Protein AF-A0A9Q9AXC2-F1 (afdb_monomer_lite)

Radius of gyration: 26.27 Å; chains: 1; bounding box: 69×79×82 Å

pLDDT: mean 78.08, std 19.88, range [31.2, 98.06]

Organism: NCBI:txid215465

Secondary structure (DSSP, 8-state):
-----PPP--------------PPPTTTGGG--------HHHHHHHHHHH--TT--EEEEETTTTEEEEEETTEEEEEEEETTTTEEEEEEEE-SSS--EE---S--B--S-HHHHHHHHHHHHHHHHHSHHHHHHHHHHTT--HHHHHHHS-HHHHHHHT-GGGGTEEEEEEEE---HHHHHHHHHHHHHHHHHHHTS-HHHHHTTS-TTS--SSHHHHHHHHT--EEEEE---GGGHHHHHHH----TTPBPTTT-PBPP-----TT-SSEEEES-HHHHHHHSPPPHHHHHH--GGGGSTT--EEEEEEEEE---SEEEE-GGG-GGG-SSPSTT-SEEEETTTTEEEE-GGGEEEEEEEEEEE--SSHHHHHHHHHHHHHTTS--TTTTTTS--------

Sequence (404 aa):
MRQYQEPDRVAFGAAAESRRKQASPPGALSRYNSSGLFTIADADRMLEQHLPKEVSHHSGSLQEGQLDFGICGGTLCIAVDVRMKRITACTFKSDHCCTRESVPKTLETRHSVAELAIHVLQLLEEHIASPWNSLLKRLKTTGCRLTQVLETTARAICDEANPSQYGWRFFKAKRITCSRLQQRFQDRISAMRQELEAVPLQDIELCVPESQEFNSKASMIEHMLTPRHTFHGTNSAILDGIAKWGLLAPGDIHPATGQQLGKRLGSTYGPGVYTTQEPHLAIAYSNWSDNEQRNIDPSERAPGAIRKSILICVATLRRAALLTQADGFRYKTELYSGAQSHVANSGQEYVLPKEQVLPLYIVAFDWVPENEEQRRAYIRYAESMVSPPEDDLEKLGRWSRGGE

Foldseek 3Di:
DDDDDDDDDDDDDDDDDDDDPDDDDPPPPPPPPDDDPQDQVNLQQVLQVLADPQFQFWDDGVVRQWIWTDGQQFIWIW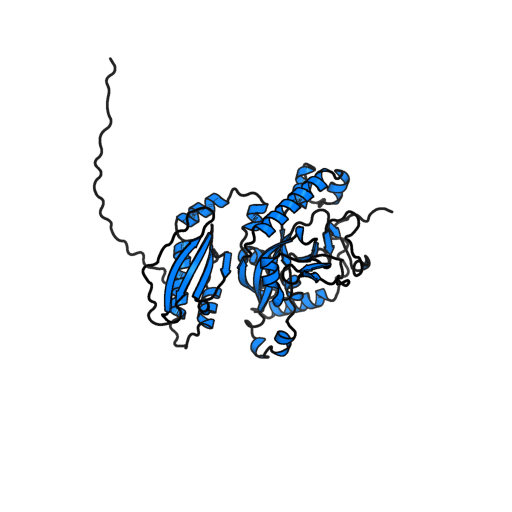GHDQVQLWTQWIWTDGPVDDIDTPRDPTPRPPDHSNSSSVVVRVVNVVVCPDVVSVVSVVVQPPDDLVSVQLPHGPVNLCVVLPCVLLQKDWGGKDWQDDVVLVVLLVVVLVVLLVVQVPDDLVLLVLQDDPPDDDPDSVSSSCVLSRKDKWKAAAEPVCVVVCSHPNDDWQQDQRVVPRDGHHNDQADLQATAGKIFSRNLVNQVHHDDDPVNVVPCDPVLVAFPNPKGKIFTKIFRQRREAEDESVVVRRRPHDHDPPGQWYQYLLRGMIGHHRSRIGTTITIMITRGNPDVSSNVVNVVVVVCVVPRDPDSPPPPDDRDPDDD

Structure (mmCIF, N/CA/C/O backbone):
data_AF-A0A9Q9AXC2-F1
#
_entry.id   AF-A0A9Q9AXC2-F1
#
loop_
_atom_site.group_PDB
_atom_site.id
_atom_site.type_symbol
_atom_site.label_atom_id
_atom_site.label_alt_id
_atom_site.label_comp_id
_atom_site.label_asym_id
_atom_site.label_entity_id
_atom_site.label_seq_id
_atom_site.pdbx_PDB_ins_code
_atom_site.Cartn_x
_atom_site.Cartn_y
_atom_site.Cartn_z
_atom_site.occupancy
_atom_site.B_iso_or_equiv
_atom_site.auth_seq_id
_atom_site.auth_comp_id
_atom_site.auth_asym_id
_atom_site.auth_atom_id
_atom_site.pdbx_PDB_model_num
ATOM 1 N N . MET A 1 1 ? -39.474 53.308 -35.959 1.00 42.88 1 MET A N 1
ATOM 2 C CA . MET A 1 1 ? -38.135 53.823 -36.318 1.00 42.88 1 MET A CA 1
ATOM 3 C C . MET A 1 1 ? -37.135 53.428 -35.246 1.00 42.88 1 MET A C 1
ATOM 5 O O . MET A 1 1 ? -37.128 54.041 -34.190 1.00 42.88 1 MET A O 1
ATOM 9 N N . ARG A 1 2 ? -36.338 52.393 -35.512 1.00 33.53 2 ARG A N 1
ATOM 10 C CA . ARG A 1 2 ? -34.967 52.181 -35.021 1.00 33.53 2 ARG A CA 1
ATOM 11 C C . ARG A 1 2 ? -34.400 51.087 -35.924 1.00 33.53 2 ARG A C 1
ATOM 13 O O . ARG A 1 2 ? -34.963 49.999 -35.993 1.00 33.53 2 ARG A O 1
ATOM 20 N N . GLN A 1 3 ? -33.437 51.481 -36.748 1.00 31.47 3 GLN A N 1
ATOM 21 C CA . GLN A 1 3 ? -32.865 50.681 -37.824 1.00 31.47 3 GLN A CA 1
ATOM 22 C C . GLN A 1 3 ? -31.829 49.694 -37.286 1.00 31.47 3 GLN A C 1
ATOM 24 O O . GLN A 1 3 ? -31.079 49.998 -36.361 1.00 31.47 3 GLN A O 1
ATOM 29 N N . TYR A 1 4 ? -31.839 48.528 -37.922 1.00 33.22 4 TYR A N 1
ATOM 30 C CA . TYR A 1 4 ? -30.843 47.466 -37.892 1.00 33.22 4 TYR A CA 1
ATOM 31 C C . TYR A 1 4 ? -29.443 47.962 -38.291 1.00 33.22 4 TYR A C 1
ATOM 33 O O . TYR A 1 4 ? -29.312 48.702 -39.265 1.00 33.22 4 TYR A O 1
ATOM 41 N N . GLN A 1 5 ? -28.412 47.451 -37.615 1.00 35.00 5 GLN A N 1
ATOM 42 C CA . GLN A 1 5 ? -27.059 47.310 -38.159 1.00 35.00 5 GLN A CA 1
ATOM 43 C C . GLN A 1 5 ? -26.549 45.899 -37.835 1.00 35.00 5 GLN A C 1
ATOM 45 O O . GLN A 1 5 ? -26.464 45.514 -36.669 1.00 35.00 5 GLN A O 1
ATOM 50 N N . GLU A 1 6 ? -26.277 45.120 -38.883 1.00 42.84 6 GLU A N 1
ATOM 51 C CA . GLU A 1 6 ? -25.548 43.848 -38.824 1.00 42.84 6 GLU A CA 1
ATOM 52 C C . GLU A 1 6 ? -24.051 44.110 -38.595 1.00 42.84 6 GLU A C 1
ATOM 54 O O . GLU A 1 6 ? -23.532 45.088 -39.137 1.00 42.84 6 GLU A O 1
ATOM 59 N N . PRO A 1 7 ? -23.329 43.242 -37.865 1.00 43.94 7 PRO A N 1
ATOM 60 C CA . PRO A 1 7 ? -21.878 43.228 -37.899 1.00 43.94 7 PRO A CA 1
ATOM 61 C C . PRO A 1 7 ? -21.324 42.231 -38.927 1.00 43.94 7 PRO A C 1
ATOM 63 O O . PRO A 1 7 ? -21.868 41.152 -39.173 1.00 43.94 7 PRO A O 1
ATOM 66 N N . ASP A 1 8 ? -20.199 42.655 -39.491 1.00 38.03 8 ASP A N 1
ATOM 67 C CA . ASP A 1 8 ? -19.514 42.153 -40.671 1.00 38.03 8 ASP A CA 1
ATOM 68 C C . ASP A 1 8 ? -19.036 40.695 -40.628 1.00 38.03 8 ASP A C 1
ATOM 70 O O . ASP A 1 8 ? -18.505 40.180 -39.640 1.00 38.03 8 ASP A O 1
ATOM 74 N N . ARG A 1 9 ? -19.119 40.067 -41.806 1.00 41.66 9 ARG A N 1
ATOM 75 C CA . ARG A 1 9 ? -18.394 38.848 -42.173 1.00 41.66 9 ARG A CA 1
ATOM 76 C C . ARG A 1 9 ? -16.897 39.148 -42.277 1.00 41.66 9 ARG A C 1
ATOM 78 O O . ARG A 1 9 ? -16.463 39.794 -43.227 1.00 41.66 9 ARG A O 1
ATOM 85 N N . VAL A 1 10 ? -16.097 38.593 -41.368 1.00 39.19 10 VAL A N 1
ATOM 86 C CA . VAL A 1 10 ? -14.634 38.545 -41.511 1.00 39.19 10 VAL A CA 1
ATOM 87 C C . VAL A 1 10 ? -14.224 37.208 -42.127 1.00 39.19 10 VAL A C 1
ATOM 89 O O . VAL A 1 10 ? -14.585 36.134 -41.647 1.00 39.19 10 VAL A O 1
ATOM 92 N N . ALA A 1 11 ? -13.488 37.301 -43.232 1.00 35.78 11 ALA A N 1
ATOM 93 C CA . ALA A 1 11 ? -12.972 36.196 -44.023 1.00 35.78 11 ALA A CA 1
ATOM 94 C C . ALA A 1 11 ? -11.935 35.356 -43.254 1.00 35.78 11 ALA A C 1
ATOM 96 O O . ALA A 1 11 ? -10.985 35.888 -42.680 1.00 35.78 11 ALA A O 1
ATOM 97 N N . PHE A 1 12 ? -12.077 34.029 -43.310 1.00 32.69 12 PHE A N 1
ATOM 98 C CA . PHE A 1 12 ? -11.039 33.087 -42.892 1.00 32.69 12 PHE A CA 1
ATOM 99 C C . PHE A 1 12 ? -9.927 33.047 -43.949 1.00 32.69 12 PHE A C 1
ATOM 101 O O . PHE A 1 12 ? -10.062 32.412 -44.994 1.00 32.69 12 PHE A O 1
ATOM 108 N N . GLY A 1 13 ? -8.825 33.744 -43.671 1.00 33.81 13 GLY A N 1
ATOM 109 C CA . GLY A 1 13 ? -7.562 33.586 -44.385 1.00 33.81 13 GLY A CA 1
ATOM 110 C C . GLY A 1 13 ? -6.841 32.314 -43.937 1.00 33.81 13 GLY A C 1
ATOM 111 O O . GLY A 1 13 ? -6.669 32.071 -42.744 1.00 33.81 13 GLY A O 1
ATOM 112 N N . ALA A 1 14 ? -6.417 31.504 -44.906 1.00 40.28 14 ALA A N 1
ATOM 113 C CA . ALA A 1 14 ? -5.585 30.328 -44.698 1.00 40.28 14 ALA A CA 1
ATOM 114 C C . ALA A 1 14 ? -4.210 30.733 -44.134 1.00 40.28 14 ALA A C 1
ATOM 116 O O . ALA A 1 14 ? -3.417 31.384 -44.815 1.00 40.28 14 ALA A O 1
ATOM 117 N N . ALA A 1 15 ? -3.924 30.340 -42.892 1.00 36.88 15 ALA A N 1
ATOM 118 C CA . ALA A 1 15 ? -2.603 30.475 -42.292 1.00 36.88 15 ALA A CA 1
ATOM 119 C C . ALA A 1 15 ? -1.778 29.213 -42.579 1.00 36.88 15 ALA A C 1
ATOM 121 O O . ALA A 1 15 ? -2.146 28.104 -42.196 1.00 36.88 15 ALA A O 1
ATOM 122 N N . ALA A 1 16 ? -0.660 29.410 -43.272 1.00 37.00 16 ALA A N 1
ATOM 123 C CA . ALA A 1 16 ? 0.331 28.394 -43.575 1.00 37.00 16 ALA A CA 1
ATOM 124 C C . ALA A 1 16 ? 0.948 27.804 -42.292 1.00 37.00 16 ALA A C 1
ATOM 126 O O . ALA A 1 16 ? 1.478 28.526 -41.444 1.00 37.00 16 ALA A O 1
ATOM 127 N N . GLU A 1 17 ? 0.923 26.475 -42.179 1.00 34.91 17 GLU A N 1
ATOM 128 C CA . GLU A 1 17 ? 1.618 25.715 -41.141 1.00 34.91 17 GLU A CA 1
ATOM 129 C C . GLU A 1 17 ? 3.140 25.833 -41.309 1.00 34.91 17 GLU A C 1
ATOM 131 O O . GLU A 1 17 ? 3.783 25.106 -42.070 1.00 34.91 17 GLU A O 1
ATOM 136 N N . SER A 1 18 ? 3.745 26.740 -40.545 1.00 35.62 18 SER A N 1
ATOM 137 C CA . SER A 1 18 ? 5.184 26.734 -40.297 1.00 35.62 18 SER A CA 1
ATOM 138 C C . SER A 1 18 ? 5.526 25.576 -39.355 1.00 35.62 18 SER A C 1
ATOM 140 O O . SER A 1 18 ? 5.329 25.649 -38.140 1.00 35.62 18 SER A O 1
ATOM 142 N N . ARG A 1 19 ? 6.038 24.475 -39.921 1.00 36.97 19 ARG A N 1
ATOM 143 C CA . ARG A 1 19 ? 6.632 23.356 -39.173 1.00 36.97 19 ARG A CA 1
ATOM 144 C C . ARG A 1 19 ? 7.878 23.831 -38.420 1.00 36.97 19 ARG A C 1
ATOM 146 O O . ARG A 1 19 ? 8.997 23.731 -38.921 1.00 36.97 19 ARG A O 1
ATOM 153 N N . ARG A 1 20 ? 7.708 24.283 -37.176 1.00 35.12 20 ARG A N 1
ATOM 154 C CA . ARG A 1 20 ? 8.803 24.317 -36.199 1.00 35.12 20 ARG A CA 1
ATOM 155 C C . ARG A 1 20 ? 9.149 22.880 -35.810 1.00 35.12 20 ARG A C 1
ATOM 157 O O . ARG A 1 20 ? 8.395 22.230 -35.094 1.00 35.12 20 ARG A O 1
ATOM 164 N N . LYS A 1 21 ? 10.305 22.392 -36.270 1.00 36.22 21 LYS A N 1
ATOM 165 C CA . LYS A 1 21 ? 10.985 21.242 -35.660 1.00 36.22 21 LYS A CA 1
ATOM 166 C C . LYS A 1 21 ? 11.316 21.625 -34.214 1.00 36.22 21 LYS A C 1
ATOM 168 O O . LYS A 1 21 ? 12.248 22.391 -33.988 1.00 36.22 21 LYS A O 1
ATOM 173 N N . GLN A 1 22 ? 10.530 21.152 -33.250 1.00 35.31 22 GLN A N 1
ATOM 174 C CA . GLN A 1 22 ? 10.947 21.162 -31.851 1.00 35.31 22 GLN A CA 1
ATOM 175 C C . GLN A 1 22 ? 12.133 20.205 -31.731 1.00 35.31 22 GLN A C 1
ATOM 177 O O . GLN A 1 22 ? 12.009 19.014 -32.005 1.00 35.31 22 GLN A O 1
ATOM 182 N N . ALA A 1 23 ? 13.301 20.755 -31.410 1.00 39.28 23 ALA A N 1
ATOM 183 C CA . ALA A 1 23 ? 14.462 19.962 -31.052 1.00 39.28 23 ALA A CA 1
ATOM 184 C C . ALA A 1 23 ? 14.165 19.246 -29.727 1.00 39.28 23 ALA A C 1
ATOM 186 O O . ALA A 1 23 ? 13.786 19.891 -28.748 1.00 39.28 23 ALA A O 1
ATOM 187 N N . SER A 1 24 ? 14.310 17.922 -29.717 1.00 38.03 24 SER A N 1
ATOM 188 C CA . SER A 1 24 ? 14.215 17.102 -28.509 1.00 38.03 24 SER A CA 1
ATOM 189 C C . SER A 1 24 ? 15.270 17.539 -27.472 1.00 38.03 24 SER A C 1
ATOM 191 O O . SER A 1 24 ? 16.340 18.018 -27.866 1.00 38.03 24 SER A O 1
ATOM 193 N N . PRO A 1 25 ? 15.017 17.386 -26.157 1.00 38.62 25 PRO A N 1
ATOM 194 C CA . PRO A 1 25 ? 15.933 17.852 -25.118 1.00 38.62 25 PRO A CA 1
ATOM 195 C C . PRO A 1 25 ? 17.291 17.120 -25.203 1.00 38.62 25 PRO A C 1
ATOM 197 O O . PRO A 1 25 ? 17.306 15.888 -25.210 1.00 38.62 25 PRO A O 1
ATOM 200 N N . PRO A 1 26 ? 18.447 17.816 -25.207 1.00 42.03 26 PRO A N 1
ATOM 201 C CA . PRO A 1 26 ? 19.767 17.193 -25.409 1.00 42.03 26 PRO A CA 1
ATOM 202 C C . PRO A 1 26 ? 20.303 16.363 -24.226 1.00 42.03 26 PRO A C 1
ATOM 204 O O . PRO A 1 26 ? 21.428 15.870 -24.281 1.00 42.03 26 PRO A O 1
ATOM 207 N N . GLY A 1 27 ? 19.552 16.236 -23.127 1.00 40.41 27 GLY A N 1
ATOM 208 C CA . GLY A 1 27 ? 20.085 15.754 -21.847 1.00 40.41 27 GLY A CA 1
ATOM 209 C C . GLY A 1 27 ? 20.328 14.244 -21.761 1.00 40.41 27 GLY A C 1
ATOM 210 O O . GLY A 1 27 ? 21.272 13.824 -21.094 1.00 40.41 27 GLY A O 1
ATOM 211 N N . ALA A 1 28 ? 19.513 13.429 -22.437 1.00 43.00 28 ALA A N 1
ATOM 212 C CA . ALA A 1 28 ? 19.542 11.972 -22.268 1.00 43.00 28 ALA A CA 1
ATOM 213 C C . ALA A 1 28 ? 20.573 11.265 -23.168 1.00 43.00 28 ALA A C 1
ATOM 215 O O . ALA A 1 28 ? 21.159 10.264 -22.772 1.00 43.00 28 ALA A O 1
ATOM 216 N N . LEU A 1 29 ? 20.841 11.796 -24.365 1.00 42.94 29 LEU A N 1
ATOM 217 C CA . LEU A 1 29 ? 21.615 11.090 -25.398 1.00 42.94 29 LEU A CA 1
ATOM 218 C C . LEU A 1 29 ? 23.138 11.103 -25.173 1.00 42.94 29 LEU A C 1
ATOM 220 O O . LEU A 1 29 ? 23.831 10.209 -25.644 1.00 42.94 29 LEU A O 1
ATOM 224 N N . SER A 1 30 ? 23.679 12.087 -24.447 1.00 43.91 30 SER A N 1
ATOM 225 C CA . SER A 1 30 ? 25.138 12.285 -24.333 1.00 43.91 30 SER A CA 1
ATOM 226 C C . SER A 1 30 ? 25.842 11.295 -23.383 1.00 43.91 30 SER A C 1
ATOM 228 O O . SER A 1 30 ? 27.054 11.117 -23.461 1.00 43.91 30 SER A O 1
ATOM 230 N N . ARG A 1 31 ? 25.110 10.611 -22.489 1.00 49.16 31 ARG A N 1
ATOM 231 C CA . ARG A 1 31 ? 25.723 9.813 -21.404 1.00 49.16 31 ARG A CA 1
ATOM 232 C C . ARG A 1 31 ? 25.954 8.326 -21.705 1.00 49.16 31 ARG A C 1
ATOM 234 O O . ARG A 1 31 ? 26.624 7.682 -20.908 1.00 49.16 31 ARG A O 1
ATOM 241 N N . TYR A 1 32 ? 25.452 7.779 -22.816 1.00 51.59 32 TYR A N 1
ATOM 242 C CA . TYR A 1 32 ? 25.341 6.314 -22.985 1.00 51.59 32 TYR A CA 1
ATOM 243 C C . TYR A 1 32 ? 26.138 5.709 -24.151 1.00 51.59 32 TYR A C 1
ATOM 245 O O . TYR A 1 32 ? 26.034 4.513 -24.407 1.00 51.59 32 TYR A O 1
ATOM 253 N N . ASN A 1 33 ? 26.987 6.487 -24.826 1.00 43.47 33 ASN A N 1
ATOM 254 C CA . ASN A 1 33 ? 27.813 6.000 -25.940 1.00 43.47 33 ASN A CA 1
ATOM 255 C C . ASN A 1 33 ? 29.149 5.377 -25.482 1.00 43.47 33 ASN A C 1
ATOM 257 O O . ASN A 1 33 ? 30.207 5.739 -25.996 1.00 43.47 33 ASN A O 1
ATOM 261 N N . SER A 1 34 ? 29.125 4.441 -24.526 1.00 44.72 34 SER A N 1
ATOM 262 C CA . SER A 1 34 ? 30.296 3.619 -24.182 1.00 44.72 34 SER A CA 1
ATOM 263 C C . SER A 1 34 ? 30.036 2.129 -24.441 1.00 44.72 34 SER A C 1
ATOM 265 O O . SER A 1 34 ? 29.007 1.556 -24.096 1.00 44.72 34 SER A O 1
ATOM 267 N N . SER A 1 35 ? 30.992 1.524 -25.139 1.00 47.03 35 SER A N 1
ATOM 268 C CA . SER A 1 35 ? 30.938 0.303 -25.948 1.00 47.03 35 SER A CA 1
ATOM 269 C C . SER A 1 35 ? 30.899 -1.008 -25.139 1.00 47.03 35 SER A C 1
ATOM 271 O O . SER A 1 35 ? 31.779 -1.856 -25.269 1.00 47.03 35 SER A O 1
ATOM 273 N N . GLY A 1 36 ? 29.887 -1.190 -24.290 1.00 56.88 36 GLY A N 1
ATOM 274 C CA . GLY A 1 36 ? 29.591 -2.469 -23.634 1.00 56.88 36 GLY A CA 1
ATOM 275 C C . GLY A 1 36 ? 28.507 -3.264 -24.370 1.00 56.88 36 GLY A C 1
ATOM 276 O O . GLY A 1 36 ? 27.588 -2.680 -24.945 1.00 56.88 36 GLY A O 1
ATOM 277 N N . LEU A 1 37 ? 28.579 -4.600 -24.336 1.00 64.62 37 LEU A N 1
ATOM 278 C CA . LEU A 1 37 ? 27.445 -5.466 -24.685 1.00 64.62 37 LEU A CA 1
ATOM 279 C C . LEU A 1 37 ? 26.317 -5.213 -23.675 1.00 64.62 37 LEU A C 1
ATOM 281 O O . LEU A 1 37 ? 26.303 -5.801 -22.600 1.00 64.62 37 LEU A O 1
ATOM 285 N N . PHE A 1 38 ? 25.399 -4.309 -24.006 1.00 78.25 38 PHE A N 1
ATOM 286 C CA . PHE A 1 38 ? 24.239 -4.020 -23.168 1.00 78.25 38 PHE A CA 1
ATOM 287 C C . PHE A 1 38 ? 23.277 -5.208 -23.202 1.00 78.25 38 PHE A C 1
ATOM 289 O O . PHE A 1 38 ? 22.739 -5.546 -24.263 1.00 78.25 38 PHE A O 1
ATOM 296 N N . THR A 1 39 ? 23.066 -5.856 -22.058 1.00 88.75 39 THR A N 1
ATOM 297 C CA . THR A 1 39 ? 22.087 -6.942 -21.946 1.00 88.75 39 THR A CA 1
ATOM 298 C C . THR A 1 39 ? 20.665 -6.378 -21.848 1.00 88.75 39 THR A C 1
ATOM 300 O O . THR A 1 39 ? 20.461 -5.191 -21.586 1.00 88.75 39 THR A O 1
ATOM 303 N N . ILE A 1 40 ? 19.647 -7.225 -22.050 1.00 86.94 40 ILE A N 1
ATOM 304 C CA . ILE A 1 40 ? 18.243 -6.830 -21.825 1.00 86.94 40 ILE A CA 1
ATOM 305 C C . ILE A 1 40 ? 18.040 -6.416 -20.361 1.00 86.94 40 ILE A C 1
ATOM 307 O O . ILE A 1 40 ? 17.389 -5.411 -20.102 1.00 86.94 40 ILE A O 1
ATOM 311 N N . ALA A 1 41 ? 18.672 -7.127 -19.422 1.00 82.94 41 ALA A N 1
ATOM 312 C CA . ALA A 1 41 ? 18.610 -6.804 -18.000 1.00 82.94 41 ALA A CA 1
ATOM 313 C C . ALA A 1 41 ? 19.216 -5.425 -17.683 1.00 82.94 41 ALA A C 1
ATOM 315 O O . ALA A 1 41 ? 18.688 -4.707 -16.835 1.00 82.94 41 ALA A O 1
ATOM 316 N N . ASP A 1 42 ? 20.288 -5.026 -18.376 1.00 86.56 42 ASP A N 1
ATOM 317 C CA . ASP A 1 42 ? 20.865 -3.683 -18.230 1.00 86.56 42 ASP A CA 1
ATOM 318 C C . ASP A 1 42 ? 19.932 -2.605 -18.796 1.00 86.56 42 ASP A C 1
ATOM 320 O O . ASP A 1 42 ? 19.798 -1.529 -18.213 1.00 86.56 42 ASP A O 1
ATOM 324 N N . ALA A 1 43 ? 19.249 -2.893 -19.907 1.00 89.00 43 ALA A N 1
ATOM 325 C CA . ALA A 1 43 ? 18.271 -1.986 -20.500 1.00 89.00 43 ALA A CA 1
ATOM 326 C C . ALA A 1 43 ? 17.012 -1.830 -19.625 1.00 89.00 43 ALA A C 1
ATOM 328 O O . ALA A 1 43 ? 16.552 -0.707 -19.426 1.00 89.00 43 ALA A O 1
ATOM 329 N N . ASP A 1 44 ? 16.495 -2.918 -19.046 1.00 86.06 44 ASP A N 1
ATOM 330 C CA . ASP A 1 44 ? 15.399 -2.869 -18.068 1.00 86.06 44 ASP A CA 1
ATOM 331 C C . ASP A 1 44 ? 15.810 -2.076 -16.821 1.00 86.06 44 ASP A C 1
ATOM 333 O O . ASP A 1 44 ? 15.085 -1.185 -16.379 1.00 86.06 44 ASP A O 1
ATOM 337 N N . ARG A 1 45 ? 17.026 -2.304 -16.310 1.00 81.50 45 ARG A N 1
ATOM 338 C CA . ARG A 1 45 ? 17.574 -1.525 -15.192 1.00 81.50 45 ARG A CA 1
ATOM 339 C C . ARG A 1 45 ? 17.668 -0.039 -15.531 1.00 81.50 45 ARG A C 1
ATOM 341 O O . ARG A 1 45 ? 17.384 0.801 -14.680 1.00 81.50 45 ARG A O 1
ATOM 348 N N . MET A 1 46 ? 18.047 0.296 -16.764 1.00 87.69 46 MET A N 1
ATOM 349 C CA . MET A 1 46 ? 18.084 1.678 -17.234 1.00 87.69 46 MET A CA 1
ATOM 350 C C . MET A 1 46 ? 16.679 2.295 -17.275 1.00 87.69 46 MET A C 1
ATOM 352 O O . MET A 1 46 ? 16.510 3.414 -16.796 1.00 87.69 46 MET A O 1
ATOM 356 N N . LEU A 1 47 ? 15.665 1.579 -17.777 1.00 90.06 47 LEU A N 1
ATOM 357 C CA . LEU A 1 47 ? 14.275 2.047 -17.710 1.00 90.06 47 LEU A CA 1
ATOM 358 C C . LEU A 1 47 ? 13.889 2.377 -16.273 1.00 90.06 47 LEU A C 1
ATOM 360 O O . LEU A 1 47 ? 13.453 3.490 -16.000 1.00 90.06 47 LEU A O 1
ATOM 364 N N . GLU A 1 48 ? 14.116 1.439 -15.355 1.00 82.62 48 GLU A N 1
ATOM 365 C CA . GLU A 1 48 ? 13.754 1.555 -13.942 1.00 82.62 48 GLU A CA 1
ATOM 366 C C . GLU A 1 48 ? 14.469 2.728 -13.244 1.00 82.62 48 GLU A C 1
ATOM 368 O O . GLU A 1 48 ? 13.854 3.451 -12.456 1.00 82.62 48 GLU A O 1
ATOM 373 N N . GLN A 1 49 ? 15.748 2.963 -13.558 1.00 82.06 49 GLN A N 1
ATOM 374 C CA . GLN A 1 49 ? 16.546 4.056 -12.988 1.00 82.06 49 GLN A CA 1
ATOM 375 C C . GLN A 1 49 ? 16.164 5.443 -13.515 1.00 82.06 49 GLN A C 1
ATOM 377 O O . GLN A 1 49 ? 16.371 6.432 -12.808 1.00 82.06 49 GLN A O 1
ATOM 382 N N . HIS A 1 50 ? 15.623 5.519 -14.732 1.00 87.12 50 HIS A N 1
ATOM 383 C CA . HIS A 1 50 ? 15.355 6.775 -15.433 1.00 87.12 50 HIS A CA 1
ATOM 384 C C . HIS A 1 50 ? 13.864 7.061 -15.641 1.00 87.12 50 HIS A C 1
ATOM 386 O O . HIS A 1 50 ? 13.524 7.976 -16.389 1.00 87.12 50 HIS A O 1
ATOM 392 N N . LEU A 1 51 ? 12.967 6.333 -14.961 1.00 89.00 51 LEU A N 1
ATOM 393 C CA . LEU A 1 51 ? 11.537 6.642 -14.990 1.00 89.00 51 LEU A CA 1
ATOM 394 C C . LEU A 1 51 ? 11.279 8.086 -14.529 1.00 89.00 51 LEU A C 1
ATOM 396 O O . LEU A 1 51 ? 11.727 8.467 -13.441 1.00 89.00 51 LEU A O 1
ATOM 400 N N . PRO A 1 52 ? 10.498 8.874 -15.292 1.00 89.50 52 PRO A N 1
ATOM 401 C CA . PRO A 1 52 ? 10.029 10.175 -14.840 1.00 89.50 52 PRO A CA 1
ATOM 402 C C . PRO A 1 52 ? 9.304 10.076 -13.493 1.00 89.50 52 PRO A C 1
ATOM 404 O O . PRO A 1 52 ? 8.595 9.105 -13.214 1.00 89.50 52 PRO A O 1
ATOM 407 N N . LYS A 1 53 ? 9.430 11.108 -12.655 1.00 83.81 53 LYS A N 1
ATOM 408 C CA . LYS A 1 53 ? 8.807 11.157 -11.317 1.00 83.81 53 LYS A CA 1
ATOM 409 C C . LYS A 1 53 ? 7.276 11.074 -11.357 1.00 83.81 53 LYS A C 1
ATOM 411 O O . LYS A 1 53 ? 6.649 10.689 -10.376 1.00 83.81 53 LYS A O 1
ATOM 416 N N . GLU A 1 54 ? 6.670 11.439 -12.485 1.00 88.06 54 GLU A N 1
ATOM 417 C CA . GLU A 1 54 ? 5.230 11.364 -12.731 1.00 88.06 54 GLU A CA 1
ATOM 418 C C . GLU A 1 54 ? 4.729 9.925 -12.931 1.00 88.06 54 GLU A C 1
ATOM 420 O O . GLU A 1 54 ? 3.518 9.690 -12.887 1.00 88.06 54 GLU A O 1
ATOM 425 N N . VAL A 1 55 ? 5.633 8.962 -13.141 1.00 87.56 55 VAL A N 1
ATOM 426 C CA . VAL A 1 55 ? 5.304 7.539 -13.242 1.00 87.56 55 VAL A CA 1
ATOM 427 C C . VAL A 1 55 ? 5.024 6.991 -11.848 1.00 87.56 55 VAL A C 1
ATOM 429 O O . VAL A 1 55 ? 5.907 6.858 -11.001 1.00 87.56 55 VAL A O 1
ATOM 432 N N . SER A 1 56 ? 3.761 6.655 -11.621 1.00 81.19 56 SER A N 1
ATOM 433 C CA . SER A 1 56 ? 3.246 6.167 -10.345 1.00 81.19 56 SER A CA 1
ATOM 434 C C . SER A 1 56 ? 3.584 4.708 -10.050 1.00 81.19 56 SER A C 1
ATOM 436 O O . SER A 1 56 ? 3.776 4.343 -8.890 1.00 81.19 56 SER A O 1
ATOM 438 N N . HIS A 1 57 ? 3.612 3.879 -11.092 1.00 84.75 57 HIS A N 1
ATOM 439 C CA . HIS A 1 57 ? 3.924 2.457 -11.044 1.00 84.75 57 HIS A CA 1
ATOM 440 C C . HIS A 1 57 ? 4.387 1.985 -12.426 1.00 84.75 57 HIS A C 1
ATOM 442 O O . HIS A 1 57 ? 4.061 2.610 -13.437 1.00 84.75 57 HIS A O 1
ATOM 448 N N . HIS A 1 58 ? 5.140 0.889 -12.452 1.00 89.75 58 HIS A N 1
ATOM 449 C CA . HIS A 1 58 ? 5.652 0.262 -13.664 1.00 89.75 58 HIS A CA 1
ATOM 450 C C . HIS A 1 58 ? 5.586 -1.259 -13.505 1.00 89.75 58 HIS A C 1
ATOM 452 O O . HIS A 1 58 ? 6.068 -1.801 -12.507 1.00 89.75 58 HIS A O 1
ATOM 458 N N . SER A 1 59 ? 5.009 -1.945 -14.484 1.00 87.62 59 SER A N 1
ATOM 459 C CA . SER A 1 59 ? 5.012 -3.406 -14.555 1.00 87.62 59 SER A CA 1
ATOM 460 C C . SER A 1 59 ? 5.372 -3.895 -15.948 1.00 87.62 59 SER A C 1
ATOM 462 O O . SER A 1 59 ? 5.198 -3.172 -16.924 1.00 87.62 59 SER A O 1
ATOM 464 N N . GLY A 1 60 ? 5.829 -5.142 -16.022 1.00 90.19 60 GLY A N 1
ATOM 465 C CA . GLY A 1 60 ? 6.368 -5.721 -17.242 1.00 90.19 60 GLY A CA 1
ATOM 466 C C . GLY A 1 60 ? 7.881 -5.544 -17.350 1.00 90.19 60 GLY A C 1
ATOM 467 O O . GLY A 1 60 ? 8.541 -5.080 -16.414 1.00 90.19 60 GLY A O 1
ATOM 468 N N . SER A 1 61 ? 8.422 -5.948 -18.491 1.00 91.81 61 SER A N 1
ATOM 469 C CA . SER A 1 61 ? 9.836 -5.819 -18.837 1.00 91.81 61 SER A CA 1
ATOM 470 C C . SER A 1 61 ? 9.997 -5.792 -20.352 1.00 91.81 61 SER A C 1
ATOM 472 O O . SER A 1 61 ? 9.118 -6.237 -21.099 1.00 91.81 61 SER A O 1
ATOM 474 N N . LEU A 1 62 ? 11.143 -5.306 -20.826 1.00 91.88 62 LEU A N 1
ATOM 475 C CA . LEU A 1 62 ? 11.518 -5.455 -22.225 1.00 91.88 62 LEU A CA 1
ATOM 476 C C . LEU A 1 62 ? 11.493 -6.937 -22.595 1.00 91.88 62 LEU A C 1
ATOM 478 O O . LEU A 1 62 ? 10.886 -7.299 -23.597 1.00 91.88 62 LEU A O 1
ATOM 482 N N . GLN A 1 63 ? 12.072 -7.804 -21.759 1.00 90.19 63 GLN A N 1
ATOM 483 C CA . GLN A 1 63 ? 12.099 -9.248 -21.996 1.00 90.19 63 GLN A CA 1
ATOM 484 C C . GLN A 1 63 ? 10.703 -9.864 -22.200 1.00 90.19 63 GLN A C 1
ATOM 486 O O . GLN A 1 63 ? 10.547 -10.7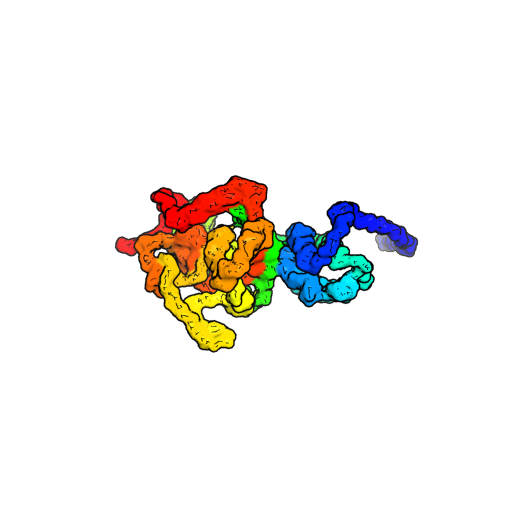34 -23.058 1.00 90.19 63 GLN A O 1
ATOM 491 N N . GLU A 1 64 ? 9.700 -9.412 -21.445 1.00 91.62 64 GLU A N 1
ATOM 492 C CA . GLU A 1 64 ? 8.301 -9.849 -21.575 1.00 91.62 64 GLU A CA 1
ATOM 493 C C . GLU A 1 64 ? 7.606 -9.305 -22.832 1.00 91.62 64 GLU A C 1
ATOM 495 O O . GLU A 1 64 ? 6.562 -9.819 -23.230 1.00 91.62 64 GLU A O 1
ATOM 500 N N . GLY A 1 65 ? 8.170 -8.282 -23.476 1.00 94.44 65 GLY A N 1
ATOM 501 C CA . GLY A 1 65 ? 7.583 -7.654 -24.658 1.00 94.44 65 GLY A CA 1
ATOM 502 C C . GLY A 1 65 ? 6.435 -6.692 -24.345 1.00 94.44 65 GLY A C 1
ATOM 503 O O . GLY A 1 65 ? 5.783 -6.190 -25.261 1.00 94.44 65 GLY A O 1
ATOM 504 N N . GLN A 1 66 ? 6.175 -6.415 -23.068 1.00 95.81 66 GLN A N 1
ATOM 505 C CA . GLN A 1 66 ? 5.104 -5.530 -22.632 1.00 95.81 66 GLN A CA 1
ATOM 506 C C . GLN A 1 66 ? 5.541 -4.744 -21.400 1.00 95.81 66 GLN A C 1
ATOM 508 O O . GLN A 1 66 ? 6.071 -5.306 -20.447 1.00 95.81 66 GLN A O 1
ATOM 513 N N . LEU A 1 67 ? 5.286 -3.440 -21.432 1.00 95.06 67 LEU A N 1
ATOM 514 C CA . LEU A 1 67 ? 5.575 -2.496 -20.364 1.00 95.06 67 LEU A CA 1
ATOM 515 C C . LEU A 1 67 ? 4.323 -1.663 -20.092 1.00 95.06 67 LEU A C 1
ATOM 517 O O . LEU A 1 67 ? 3.750 -1.081 -21.010 1.00 95.06 67 LEU A O 1
ATOM 521 N N . ASP A 1 68 ? 3.919 -1.563 -18.836 1.00 94.38 68 ASP A N 1
ATOM 522 C CA . ASP A 1 68 ? 2.779 -0.765 -18.402 1.00 94.38 68 ASP A CA 1
ATOM 523 C C . ASP A 1 68 ? 3.259 0.312 -17.426 1.00 94.38 68 ASP A C 1
ATOM 525 O O . ASP A 1 68 ? 3.805 0.003 -16.366 1.00 94.38 68 ASP A O 1
ATOM 529 N N . PHE A 1 69 ? 3.029 1.580 -17.765 1.00 93.88 69 PHE A N 1
ATOM 530 C CA . PHE A 1 69 ? 3.410 2.733 -16.950 1.00 93.88 69 PHE A CA 1
ATOM 531 C C . PHE A 1 69 ? 2.167 3.468 -16.464 1.00 93.88 69 PHE A C 1
ATOM 533 O O . PHE A 1 69 ? 1.437 4.081 -17.244 1.00 93.88 69 PHE A O 1
ATOM 540 N N . GLY A 1 70 ? 1.924 3.454 -15.159 1.00 90.31 70 GLY A N 1
ATOM 541 C CA . GLY A 1 70 ? 0.866 4.262 -14.572 1.00 90.31 70 GLY A CA 1
ATOM 542 C C . GLY A 1 70 ? 1.263 5.724 -14.525 1.00 90.31 70 GLY A C 1
ATOM 543 O O . GLY A 1 70 ? 2.133 6.084 -13.737 1.00 90.31 70 GLY A O 1
ATOM 544 N N . ILE A 1 71 ? 0.590 6.577 -15.283 1.00 90.00 71 ILE A N 1
ATOM 545 C CA . ILE A 1 71 ? 0.787 8.031 -15.266 1.00 90.00 71 ILE A CA 1
ATOM 546 C C . ILE A 1 71 ? -0.511 8.723 -14.833 1.00 90.00 71 ILE A C 1
ATOM 548 O O . ILE A 1 71 ? -1.496 8.077 -14.468 1.00 90.00 71 ILE A O 1
ATOM 552 N N . CYS A 1 72 ? -0.530 10.055 -14.798 1.00 82.44 72 CYS A N 1
ATOM 553 C CA . CYS A 1 72 ? -1.720 10.762 -14.339 1.00 82.44 72 CYS A CA 1
ATOM 554 C C . CYS A 1 72 ? -2.938 10.448 -15.225 1.00 82.44 72 CYS A C 1
ATOM 556 O O . CYS A 1 72 ? -2.953 10.755 -16.410 1.00 82.44 72 CYS A O 1
ATOM 558 N N . GLY A 1 73 ? -3.969 9.855 -14.620 1.00 80.00 73 GLY A N 1
ATOM 559 C CA . GLY A 1 73 ? -5.258 9.597 -15.264 1.00 80.00 73 GLY A CA 1
ATOM 560 C C . GLY A 1 73 ? -5.331 8.332 -16.114 1.00 80.00 73 GLY A C 1
ATOM 561 O O . GLY A 1 73 ? -6.355 8.128 -16.759 1.00 80.00 73 GLY A O 1
ATOM 562 N N . GLY A 1 74 ? -4.314 7.468 -16.095 1.00 87.56 74 GLY A N 1
ATOM 563 C CA . GLY A 1 74 ? -4.390 6.177 -16.772 1.00 87.56 74 GLY A CA 1
ATOM 564 C C . GLY A 1 74 ? -3.081 5.394 -16.787 1.00 87.56 74 GLY A C 1
ATOM 565 O O . GLY A 1 74 ? -2.094 5.772 -16.155 1.00 87.56 74 GLY A O 1
ATOM 566 N N . THR A 1 75 ? -3.075 4.310 -17.550 1.00 91.25 75 THR A N 1
ATOM 567 C CA . THR A 1 75 ? -1.913 3.451 -17.777 1.00 91.25 75 THR A CA 1
ATOM 568 C C . THR A 1 75 ? -1.502 3.531 -19.241 1.00 91.25 75 THR A C 1
ATOM 570 O O . THR A 1 75 ? -2.313 3.290 -20.137 1.00 91.25 75 THR A O 1
ATOM 573 N N . LEU A 1 76 ? -0.239 3.872 -19.486 1.00 93.56 76 LEU A N 1
ATOM 574 C CA . LEU A 1 76 ? 0.395 3.803 -20.795 1.00 93.56 76 LEU A CA 1
ATOM 575 C C . LEU A 1 76 ? 0.962 2.394 -20.997 1.00 93.56 76 LEU A C 1
ATOM 577 O O . LEU A 1 76 ? 1.945 2.026 -20.362 1.00 93.56 76 LEU A O 1
ATOM 581 N N . CYS A 1 77 ? 0.331 1.618 -21.869 1.00 94.69 77 CYS A N 1
ATOM 582 C CA . CYS A 1 77 ? 0.762 0.282 -22.262 1.00 94.69 77 CYS A CA 1
ATOM 583 C C . CYS A 1 77 ? 1.644 0.382 -23.511 1.00 94.69 77 CYS A C 1
ATOM 585 O O . CYS A 1 77 ? 1.180 0.843 -24.556 1.00 94.69 77 CYS A O 1
ATOM 587 N N . ILE A 1 78 ? 2.891 -0.067 -23.425 1.00 94.31 78 ILE A N 1
ATOM 588 C CA . ILE A 1 78 ? 3.860 -0.091 -24.519 1.00 94.31 78 ILE A CA 1
ATOM 589 C C . ILE A 1 78 ? 4.215 -1.551 -24.809 1.00 94.31 78 ILE A C 1
ATOM 591 O O . ILE A 1 78 ? 4.795 -2.237 -23.970 1.00 94.31 78 ILE A O 1
ATOM 595 N N . ALA A 1 79 ? 3.873 -2.027 -26.004 1.00 94.12 79 ALA A N 1
ATOM 596 C CA . ALA A 1 79 ? 4.292 -3.338 -26.487 1.00 94.12 79 ALA A CA 1
ATOM 597 C C . ALA A 1 79 ? 5.595 -3.200 -27.280 1.00 94.12 79 ALA A C 1
ATOM 599 O O . ALA A 1 79 ? 5.737 -2.298 -28.113 1.00 94.12 79 ALA A O 1
ATOM 600 N N . VAL A 1 80 ? 6.543 -4.098 -27.028 1.00 93.56 80 VAL A N 1
ATOM 601 C CA . VAL A 1 80 ? 7.865 -4.095 -27.654 1.00 93.56 80 VAL A CA 1
ATOM 602 C C . VAL A 1 80 ? 8.196 -5.462 -28.236 1.00 93.56 80 VAL A C 1
ATOM 604 O O . VAL A 1 80 ? 7.870 -6.506 -27.682 1.00 93.56 80 VAL A O 1
ATOM 607 N N . ASP A 1 81 ? 8.890 -5.454 -29.364 1.00 91.31 81 ASP A N 1
ATOM 608 C CA . ASP A 1 81 ? 9.527 -6.628 -29.941 1.00 91.31 81 ASP A CA 1
ATOM 609 C C . ASP A 1 81 ? 11.030 -6.481 -29.724 1.00 91.31 81 ASP A C 1
ATOM 611 O O . ASP A 1 81 ? 11.704 -5.733 -30.433 1.00 91.31 81 ASP A O 1
ATOM 615 N N . VAL A 1 82 ? 11.558 -7.163 -28.706 1.00 90.06 82 VAL A N 1
ATOM 616 C CA . VAL A 1 82 ? 12.981 -7.070 -28.346 1.00 90.06 82 VAL A CA 1
ATOM 617 C C . VAL A 1 82 ? 13.884 -7.697 -29.398 1.00 90.06 82 VAL A C 1
ATOM 619 O O . VAL A 1 82 ? 14.995 -7.211 -29.606 1.00 90.06 82 VAL A O 1
ATOM 622 N N . ARG A 1 83 ? 13.419 -8.740 -30.099 1.00 87.94 83 ARG A N 1
ATOM 623 C CA . ARG A 1 83 ? 14.206 -9.389 -31.160 1.00 87.94 83 ARG A CA 1
ATOM 624 C C . ARG A 1 83 ? 14.417 -8.429 -32.321 1.00 87.94 83 ARG A C 1
ATOM 626 O O . ARG A 1 83 ? 15.531 -8.307 -32.821 1.00 87.94 83 ARG A O 1
ATOM 633 N N . MET A 1 84 ? 13.356 -7.718 -32.691 1.00 88.56 84 MET A N 1
ATOM 634 C CA . MET A 1 84 ? 13.385 -6.691 -33.730 1.00 88.56 84 MET A CA 1
ATOM 635 C C . MET A 1 84 ? 13.778 -5.306 -33.203 1.00 88.56 84 MET A C 1
ATOM 637 O O . MET A 1 84 ? 13.821 -4.365 -33.990 1.00 88.56 84 MET A O 1
ATOM 641 N N . LYS A 1 85 ? 14.045 -5.178 -31.894 1.00 90.00 85 LYS A N 1
ATOM 642 C CA . LYS A 1 85 ? 14.385 -3.933 -31.189 1.00 90.00 85 LYS A CA 1
ATOM 643 C C . LYS A 1 85 ? 13.452 -2.778 -31.578 1.00 90.00 85 LYS A C 1
ATOM 645 O O . LYS A 1 85 ? 13.879 -1.742 -32.071 1.00 90.00 85 LYS A O 1
ATOM 650 N N . ARG A 1 86 ? 12.140 -2.957 -31.423 1.00 90.12 86 ARG A N 1
ATOM 651 C CA . ARG A 1 86 ? 11.165 -1.924 -31.816 1.00 90.12 86 ARG A CA 1
ATOM 652 C C . ARG A 1 86 ? 9.947 -1.884 -30.915 1.00 90.12 86 ARG A C 1
ATOM 654 O O . ARG A 1 86 ? 9.550 -2.899 -30.350 1.00 90.12 86 ARG A O 1
ATOM 661 N N . ILE A 1 87 ? 9.316 -0.717 -30.850 1.00 91.12 87 ILE A N 1
ATOM 662 C CA . ILE A 1 87 ? 8.002 -0.542 -30.225 1.00 91.12 87 ILE A CA 1
ATOM 663 C C . ILE A 1 87 ? 6.937 -0.942 -31.252 1.00 91.12 87 ILE A C 1
ATOM 665 O O . ILE A 1 87 ? 6.907 -0.398 -32.357 1.00 91.12 87 ILE A O 1
ATOM 669 N N . THR A 1 88 ? 6.084 -1.907 -30.910 1.00 91.06 88 THR A N 1
ATOM 670 C CA . THR A 1 88 ? 5.041 -2.428 -31.809 1.00 91.06 88 THR A CA 1
ATOM 671 C C . THR A 1 88 ? 3.695 -1.751 -31.591 1.00 91.06 88 THR A C 1
ATOM 673 O O . THR A 1 88 ? 2.953 -1.565 -32.552 1.00 91.06 88 THR A O 1
ATOM 676 N N . ALA A 1 89 ? 3.388 -1.342 -30.358 1.00 91.38 89 ALA A N 1
ATOM 677 C CA . ALA A 1 89 ? 2.165 -0.618 -30.036 1.00 91.38 89 ALA A CA 1
ATOM 678 C C . ALA A 1 89 ? 2.357 0.293 -28.820 1.00 91.38 89 ALA A C 1
ATOM 680 O O . ALA A 1 89 ? 3.155 0.006 -27.928 1.00 91.38 89 ALA A O 1
ATOM 681 N N . CYS A 1 90 ? 1.585 1.377 -28.773 1.00 92.31 90 CYS A N 1
ATOM 682 C CA . CYS A 1 90 ? 1.460 2.242 -27.609 1.00 92.31 90 CYS A CA 1
ATOM 683 C C . CYS A 1 90 ? -0.017 2.592 -27.420 1.00 92.31 90 CYS A C 1
ATOM 685 O O . CYS A 1 90 ? -0.692 3.034 -28.348 1.00 92.31 90 CYS A O 1
ATOM 687 N N . THR A 1 91 ? -0.552 2.308 -26.239 1.00 91.50 91 THR A N 1
ATOM 688 C CA . THR A 1 91 ? -1.974 2.472 -25.936 1.00 91.50 91 THR A CA 1
ATOM 689 C C . THR A 1 91 ? -2.133 3.131 -24.583 1.00 91.50 91 THR A C 1
ATOM 691 O O . THR A 1 91 ? -1.622 2.631 -23.585 1.00 91.50 91 THR A O 1
ATOM 694 N N . PHE A 1 92 ? -2.890 4.223 -24.524 1.00 90.12 92 PHE A N 1
ATOM 695 C CA . PHE A 1 92 ? -3.251 4.837 -23.252 1.00 90.12 92 PHE A CA 1
ATOM 696 C C . PHE A 1 92 ? -4.639 4.365 -22.810 1.00 90.12 92 PHE A C 1
ATOM 698 O O . PHE A 1 92 ? -5.640 4.602 -23.495 1.00 90.12 92 PHE A O 1
ATOM 705 N N . LYS A 1 93 ? -4.693 3.690 -21.660 1.00 89.81 93 LYS A N 1
ATOM 706 C CA . LYS A 1 93 ? -5.923 3.211 -21.022 1.00 89.81 93 LYS A CA 1
ATOM 707 C C . LYS A 1 93 ? -6.289 4.141 -19.873 1.00 89.81 93 LYS A C 1
ATOM 709 O O . LYS A 1 93 ? -5.495 4.322 -18.957 1.00 89.81 93 LYS A O 1
ATOM 714 N N . SER A 1 94 ? -7.487 4.709 -19.908 1.00 84.94 94 SER A N 1
ATOM 715 C CA . SER A 1 94 ? -8.010 5.587 -18.861 1.00 84.94 94 SER A CA 1
ATOM 716 C C . SER A 1 94 ? -9.456 5.228 -18.572 1.00 84.94 94 SER A C 1
ATOM 718 O O . SER A 1 94 ? -10.209 4.939 -19.498 1.00 84.94 94 SER A O 1
ATOM 720 N N . ASP A 1 95 ? -9.860 5.325 -17.310 1.00 74.75 95 ASP A N 1
ATOM 721 C CA . ASP A 1 95 ? -11.265 5.172 -16.919 1.00 74.75 95 ASP A CA 1
ATOM 722 C C . ASP A 1 95 ? -12.122 6.372 -17.367 1.00 74.75 95 ASP A C 1
ATOM 724 O O . ASP A 1 95 ? -13.348 6.301 -17.380 1.00 74.75 95 ASP A O 1
ATOM 728 N N . HIS A 1 96 ? -11.488 7.490 -17.743 1.00 72.94 96 HIS A N 1
ATOM 729 C CA . HIS A 1 96 ? -12.163 8.748 -18.075 1.00 72.94 96 HIS A CA 1
ATOM 730 C C . HIS A 1 96 ? -12.218 9.056 -19.573 1.00 72.94 96 HIS A C 1
ATOM 732 O O . HIS A 1 96 ? -12.917 9.983 -19.981 1.00 72.94 96 HIS A O 1
ATOM 738 N N . CYS A 1 97 ? -11.484 8.323 -20.410 1.00 65.62 97 CYS A N 1
ATOM 739 C CA . CYS A 1 97 ? -11.526 8.518 -21.854 1.00 65.62 97 CYS A CA 1
ATOM 740 C C . CYS A 1 97 ? -11.417 7.195 -22.604 1.00 65.62 97 CYS A C 1
ATOM 742 O O . CYS A 1 97 ? -10.742 6.270 -22.159 1.00 65.62 97 CYS A O 1
ATOM 744 N N . CYS A 1 98 ? -12.063 7.133 -23.772 1.00 68.62 98 CYS A N 1
ATOM 745 C CA . CYS A 1 98 ? -11.948 5.998 -24.681 1.00 68.62 98 CYS A CA 1
ATOM 746 C C . CYS A 1 98 ? -10.471 5.669 -24.927 1.00 68.62 98 CYS A C 1
ATOM 748 O O . CYS A 1 98 ? -9.647 6.577 -25.076 1.00 68.62 98 CYS A O 1
ATOM 750 N N . THR A 1 99 ? -10.153 4.373 -24.960 1.00 71.25 99 THR A N 1
ATOM 751 C CA . THR A 1 99 ? -8.805 3.875 -25.230 1.00 71.25 99 THR A CA 1
ATOM 752 C C . THR A 1 99 ? -8.265 4.536 -26.489 1.00 71.25 99 THR A C 1
ATOM 754 O O . THR A 1 99 ? -8.860 4.429 -27.561 1.00 71.25 99 THR A O 1
ATOM 757 N N . ARG A 1 100 ? -7.153 5.258 -26.350 1.00 67.25 100 ARG A N 1
ATOM 758 C CA . ARG A 1 100 ? -6.502 5.904 -27.483 1.00 67.25 100 ARG A CA 1
ATOM 759 C C . ARG A 1 100 ? -5.314 5.054 -27.882 1.00 67.25 100 ARG A C 1
ATOM 761 O O . ARG A 1 100 ? -4.303 5.021 -27.181 1.00 67.25 100 ARG A O 1
ATOM 768 N N . GLU A 1 101 ? -5.451 4.380 -29.012 1.00 68.31 101 GLU A N 1
ATOM 769 C CA . GLU A 1 101 ? -4.309 3.814 -29.713 1.00 68.31 101 GLU A CA 1
ATOM 770 C C . GLU A 1 101 ? -3.596 4.958 -30.429 1.00 68.31 101 GLU A C 1
ATOM 772 O O . GLU A 1 101 ? -4.048 5.482 -31.448 1.00 68.31 101 GLU A O 1
ATOM 777 N N . SER A 1 102 ? -2.485 5.404 -29.859 1.00 65.38 102 SER A N 1
ATOM 778 C CA . SER A 1 102 ? -1.489 6.157 -30.602 1.00 65.38 102 SER A CA 1
ATOM 779 C C . SER A 1 102 ? -0.488 5.131 -31.098 1.00 65.38 102 SER A C 1
ATOM 781 O O . SER A 1 102 ? 0.518 4.894 -30.446 1.00 65.38 102 SER A O 1
ATOM 783 N N . VAL A 1 103 ? -0.753 4.495 -32.244 1.00 54.94 103 VAL A N 1
ATOM 784 C CA . VAL A 1 103 ? 0.291 3.708 -32.913 1.00 54.94 103 VAL A CA 1
ATOM 785 C C . VAL A 1 103 ? 1.418 4.695 -33.218 1.00 54.94 103 VAL A C 1
ATOM 787 O O . VAL A 1 103 ? 1.225 5.579 -34.064 1.00 54.94 103 VAL A O 1
ATOM 790 N N . PRO A 1 104 ? 2.566 4.642 -32.513 1.00 59.09 104 PRO A N 1
ATOM 791 C CA . PRO A 1 104 ? 3.677 5.502 -32.868 1.00 59.09 104 PRO A CA 1
ATOM 792 C C . PRO A 1 104 ? 4.038 5.141 -34.308 1.00 59.09 104 PRO A C 1
ATOM 794 O O . PRO A 1 104 ? 3.952 3.967 -34.681 1.00 59.09 104 PRO A O 1
ATOM 797 N N . LYS A 1 105 ? 4.445 6.112 -35.138 1.00 59.78 105 LYS A N 1
ATOM 798 C CA . LYS A 1 105 ? 5.136 5.758 -36.390 1.00 59.78 105 LYS A CA 1
ATOM 799 C C . LYS A 1 105 ? 6.201 4.744 -36.005 1.00 59.78 105 LYS A C 1
ATOM 801 O O . LYS A 1 105 ? 6.978 5.064 -35.111 1.00 59.78 105 LYS A O 1
ATOM 806 N N . THR A 1 106 ? 6.164 3.547 -36.592 1.00 58.16 106 THR A N 1
ATOM 807 C CA . THR A 1 106 ? 6.997 2.414 -36.182 1.00 58.16 106 THR A CA 1
ATOM 808 C C . THR A 1 106 ? 8.422 2.901 -35.939 1.00 58.16 106 THR A C 1
ATOM 810 O O . THR A 1 106 ? 9.124 3.281 -36.876 1.00 58.16 106 THR A O 1
ATOM 813 N N . LEU A 1 107 ? 8.804 2.991 -34.665 1.00 65.69 107 LEU A N 1
ATOM 814 C CA . LEU A 1 107 ? 10.121 3.451 -34.250 1.00 65.69 107 LEU A CA 1
ATOM 815 C C . LEU A 1 107 ? 11.014 2.218 -34.282 1.00 65.69 107 LEU A C 1
ATOM 817 O O . LEU A 1 107 ? 11.117 1.475 -33.307 1.00 65.69 107 LEU A O 1
ATOM 821 N N . GLU A 1 108 ? 11.573 1.948 -35.459 1.00 60.31 108 GLU A N 1
ATOM 822 C CA . GLU A 1 108 ? 12.646 0.970 -35.601 1.00 60.31 108 GLU A CA 1
ATOM 823 C C . GLU A 1 108 ? 13.895 1.528 -34.922 1.00 60.31 108 GLU A C 1
ATOM 825 O O . GLU A 1 108 ? 14.444 2.543 -35.362 1.00 60.31 108 GLU A O 1
ATOM 830 N N . THR A 1 109 ? 14.347 0.876 -33.851 1.00 64.12 109 THR A N 1
ATOM 831 C CA . THR A 1 109 ? 15.587 1.249 -33.170 1.00 64.12 109 THR A CA 1
ATOM 832 C C . THR A 1 109 ? 16.686 0.385 -33.778 1.00 64.12 109 THR A C 1
ATOM 834 O O . THR A 1 109 ? 16.653 -0.846 -33.751 1.00 64.12 109 THR A O 1
ATOM 837 N N . ARG A 1 110 ? 17.600 1.018 -34.516 1.00 61.78 110 ARG A N 1
ATOM 838 C CA . ARG A 1 110 ? 18.446 0.279 -35.459 1.00 61.78 110 ARG A CA 1
ATOM 839 C C . ARG A 1 110 ? 19.638 -0.423 -34.806 1.00 61.78 110 ARG A C 1
ATOM 841 O O . ARG A 1 110 ? 20.236 -1.259 -35.484 1.00 61.78 110 ARG A O 1
ATOM 848 N N . HIS A 1 111 ? 19.998 -0.161 -33.541 1.00 69.94 111 HIS A N 1
ATOM 849 C CA . HIS A 1 111 ? 21.323 -0.576 -33.065 1.00 69.94 111 HIS A CA 1
ATOM 850 C C . HIS A 1 111 ? 21.370 -1.306 -31.706 1.00 69.94 111 HIS A C 1
ATOM 852 O O . HIS A 1 111 ? 22.138 -2.269 -31.600 1.00 69.94 111 HIS A O 1
ATOM 858 N N . SER A 1 112 ? 20.530 -1.037 -30.695 1.00 87.75 112 SER A N 1
ATOM 859 C CA . SER A 1 112 ? 20.636 -1.774 -29.407 1.00 87.75 112 SER A CA 1
ATOM 860 C C . SER A 1 112 ? 19.362 -1.865 -28.549 1.00 87.75 112 SER A C 1
ATOM 862 O O . SER A 1 112 ? 18.390 -1.144 -28.754 1.00 87.75 112 SER A O 1
ATOM 864 N N . VAL A 1 113 ? 19.374 -2.762 -27.550 1.00 89.25 113 VAL A N 1
ATOM 865 C CA . VAL A 1 113 ? 18.325 -2.830 -26.509 1.00 89.25 113 VAL A CA 1
ATOM 866 C C . VAL A 1 113 ? 18.338 -1.601 -25.590 1.00 89.25 113 VAL A C 1
ATOM 868 O O . VAL A 1 113 ? 17.288 -1.209 -25.091 1.00 89.25 113 VAL A O 1
ATOM 871 N N . ALA A 1 114 ? 19.489 -0.939 -25.433 1.00 89.69 114 ALA A N 1
ATOM 872 C CA . ALA A 1 114 ? 19.586 0.333 -24.721 1.00 89.69 114 ALA A CA 1
ATOM 873 C C . ALA A 1 114 ? 18.851 1.452 -25.477 1.00 89.69 114 ALA A C 1
ATOM 875 O O . ALA A 1 114 ? 18.072 2.192 -24.888 1.00 89.69 114 ALA A O 1
ATOM 876 N N . GLU A 1 115 ? 19.014 1.540 -26.800 1.00 89.75 115 GLU A N 1
ATOM 877 C CA . GLU A 1 115 ? 18.248 2.495 -27.612 1.00 89.75 115 GLU A CA 1
ATOM 878 C C . GLU A 1 115 ? 16.741 2.246 -27.510 1.00 89.75 115 GLU A C 1
ATOM 880 O O . GLU A 1 115 ? 15.974 3.197 -27.383 1.00 89.75 115 GLU A O 1
ATOM 885 N N . LEU A 1 116 ? 16.309 0.977 -27.513 1.00 91.25 116 LEU A N 1
ATOM 886 C CA . LEU A 1 116 ? 14.902 0.632 -27.297 1.00 91.25 116 LEU A CA 1
ATOM 887 C C . LEU A 1 116 ? 14.383 1.181 -25.961 1.00 91.25 116 LEU A C 1
ATOM 889 O O . LEU A 1 116 ? 13.330 1.815 -25.933 1.00 91.25 116 LEU A O 1
ATOM 893 N N . ALA A 1 117 ? 15.140 1.006 -24.879 1.00 91.81 117 ALA A N 1
ATOM 894 C CA . ALA A 1 117 ? 14.803 1.576 -23.580 1.00 91.81 117 ALA A CA 1
ATOM 895 C C . ALA A 1 117 ? 14.757 3.120 -23.596 1.00 91.81 117 ALA A C 1
ATOM 897 O O . ALA A 1 117 ? 13.820 3.712 -23.063 1.00 91.81 117 ALA A O 1
ATOM 898 N N . ILE A 1 118 ? 15.704 3.792 -24.262 1.00 90.75 118 ILE A N 1
ATOM 899 C CA . ILE A 1 118 ? 15.678 5.259 -24.420 1.00 90.75 118 ILE A CA 1
ATOM 900 C C . ILE A 1 118 ? 14.402 5.707 -25.143 1.00 90.75 118 ILE A C 1
ATOM 902 O O . ILE A 1 118 ? 13.760 6.665 -24.717 1.00 90.75 118 ILE A O 1
ATOM 906 N N . HIS A 1 119 ? 13.998 5.011 -26.206 1.00 90.75 119 HIS A N 1
ATOM 907 C CA . HIS A 1 119 ? 12.777 5.342 -26.939 1.00 90.75 119 HIS A CA 1
ATOM 908 C C . HIS A 1 119 ? 11.505 5.136 -26.112 1.00 90.75 119 HIS A C 1
ATOM 910 O O . HIS A 1 119 ? 10.580 5.940 -26.211 1.00 90.75 119 HIS A O 1
ATOM 916 N N . VAL A 1 120 ? 11.464 4.105 -25.264 1.00 93.25 120 VAL A N 1
ATOM 917 C CA . VAL A 1 120 ? 10.378 3.919 -24.289 1.00 93.25 120 VAL A CA 1
ATOM 918 C C . VAL A 1 120 ? 10.304 5.115 -23.330 1.00 93.25 120 VAL A C 1
ATOM 920 O O . VAL A 1 120 ? 9.218 5.659 -23.130 1.00 93.25 120 VAL A O 1
ATOM 923 N N . LEU A 1 121 ? 11.440 5.569 -22.785 1.00 92.44 121 LEU A N 1
ATOM 924 C CA . LEU A 1 121 ? 11.490 6.733 -21.887 1.00 92.44 121 LEU A CA 1
ATOM 925 C C . LEU A 1 121 ? 11.044 8.023 -22.585 1.00 92.44 121 LEU A C 1
ATOM 927 O O . LEU A 1 121 ? 10.245 8.772 -22.031 1.00 92.44 121 LEU A O 1
ATOM 931 N N . GLN A 1 122 ? 11.493 8.257 -23.819 1.00 91.12 122 GLN A N 1
ATOM 932 C CA . GLN A 1 122 ? 11.071 9.414 -24.617 1.00 91.12 122 GLN A CA 1
ATOM 933 C C . GLN A 1 122 ? 9.559 9.412 -24.862 1.00 91.12 122 GLN A C 1
ATOM 935 O O . GLN A 1 122 ? 8.896 10.425 -24.652 1.00 91.12 122 GLN A O 1
ATOM 940 N N . LEU A 1 123 ? 8.991 8.266 -25.250 1.00 91.19 123 LEU A N 1
ATOM 941 C CA . LEU A 1 123 ? 7.553 8.140 -25.495 1.00 91.19 123 LEU A CA 1
ATOM 942 C C . LEU A 1 123 ? 6.731 8.397 -24.224 1.00 91.19 123 LEU A C 1
ATOM 944 O O . LEU A 1 123 ? 5.635 8.965 -24.282 1.00 91.19 123 LEU A O 1
ATOM 948 N N . LEU A 1 124 ? 7.266 7.988 -23.075 1.00 91.94 124 LEU A N 1
ATOM 949 C CA . LEU A 1 124 ? 6.683 8.230 -21.764 1.00 91.94 124 LEU A CA 1
ATOM 950 C C . LEU A 1 124 ? 6.716 9.722 -21.398 1.00 91.94 124 LEU A C 1
ATOM 952 O O . LEU A 1 124 ? 5.688 10.266 -20.994 1.00 91.94 124 LEU A O 1
ATOM 956 N N . GLU A 1 125 ? 7.849 10.399 -21.598 1.00 90.44 125 GLU A N 1
ATOM 957 C CA . GLU A 1 125 ? 7.986 11.850 -21.403 1.00 90.44 125 GLU A CA 1
ATOM 958 C C . GLU A 1 125 ? 7.038 12.649 -22.307 1.00 90.44 125 GLU A C 1
ATOM 960 O O . GLU A 1 125 ? 6.368 13.569 -21.835 1.00 90.44 125 GLU A O 1
ATOM 965 N N . GLU A 1 126 ? 6.911 12.269 -23.582 1.00 89.88 126 GLU A N 1
ATOM 966 C CA . GLU A 1 126 ? 5.977 12.891 -24.529 1.00 89.88 126 GLU A CA 1
ATOM 967 C C . GLU A 1 126 ? 4.523 12.778 -24.055 1.00 89.88 126 GLU A C 1
ATOM 969 O O . GLU A 1 126 ? 3.774 13.761 -24.079 1.00 89.88 126 GLU A O 1
ATOM 974 N N . HIS A 1 127 ? 4.116 11.598 -23.573 1.00 88.81 127 HIS A N 1
ATOM 975 C CA . HIS A 1 127 ? 2.781 11.419 -23.009 1.00 88.81 127 HIS A CA 1
ATOM 976 C C . HIS A 1 127 ? 2.603 12.258 -21.746 1.00 88.81 127 HIS A C 1
ATOM 978 O O . HIS A 1 127 ? 1.588 12.939 -21.616 1.00 88.81 127 HIS A O 1
ATOM 984 N N . ILE A 1 128 ? 3.576 12.270 -20.832 1.00 87.06 128 ILE A N 1
ATOM 985 C CA . ILE A 1 128 ? 3.525 13.066 -19.596 1.00 87.06 128 ILE A CA 1
ATOM 986 C C . ILE A 1 128 ? 3.386 14.565 -19.896 1.00 87.06 128 ILE A C 1
ATOM 988 O O . ILE A 1 128 ? 2.569 15.232 -19.257 1.00 87.06 128 ILE A O 1
ATOM 992 N N . ALA A 1 129 ? 4.121 15.078 -20.885 1.00 86.62 129 ALA A N 1
ATOM 993 C CA . ALA A 1 129 ? 4.099 16.481 -21.297 1.00 86.62 129 ALA A CA 1
ATOM 994 C C . ALA A 1 129 ? 2.843 16.881 -22.097 1.00 86.62 129 ALA A C 1
ATOM 996 O O . ALA A 1 129 ? 2.607 18.071 -22.322 1.00 86.62 129 ALA A O 1
ATOM 997 N N . SER A 1 130 ? 2.022 15.915 -22.522 1.00 84.44 130 SER A N 1
ATOM 998 C CA . SER A 1 130 ? 0.795 16.167 -23.279 1.00 84.44 130 SER A CA 1
ATOM 999 C C . SER A 1 130 ? -0.158 17.121 -22.538 1.00 84.44 130 SER A C 1
ATOM 1001 O O . SER A 1 130 ? -0.445 16.909 -21.353 1.00 84.44 130 SER A O 1
ATOM 1003 N N . PRO A 1 131 ? -0.762 18.114 -23.226 1.00 81.44 131 PRO A N 1
ATOM 1004 C CA . PRO A 1 131 ? -1.786 18.994 -22.651 1.00 81.44 131 PRO A CA 1
ATOM 1005 C C . PRO A 1 131 ? -2.952 18.240 -21.998 1.00 81.44 131 PRO A C 1
ATOM 1007 O O . PRO A 1 131 ? -3.571 18.734 -21.054 1.00 81.44 131 PRO A O 1
ATOM 1010 N N . TRP A 1 132 ? -3.233 17.024 -22.474 1.00 75.12 132 TRP A N 1
ATOM 1011 C CA . TRP A 1 132 ? -4.268 16.157 -21.922 1.00 75.12 132 TRP A CA 1
ATOM 1012 C C . TRP A 1 132 ? -3.982 15.742 -20.474 1.00 75.12 132 TRP A C 1
ATOM 1014 O O . TRP A 1 132 ? -4.877 15.775 -19.633 1.00 75.12 132 TRP A O 1
ATOM 1024 N N . ASN A 1 133 ? -2.726 15.432 -20.146 1.00 72.00 133 ASN A N 1
ATOM 1025 C CA . ASN A 1 133 ? -2.348 15.064 -18.783 1.00 72.00 133 ASN A CA 1
ATOM 1026 C C . ASN A 1 133 ? -2.479 16.241 -17.816 1.00 72.00 133 ASN A C 1
ATOM 1028 O O . ASN A 1 133 ? -2.882 16.056 -16.667 1.00 72.00 133 ASN A O 1
ATOM 1032 N N . SER A 1 134 ? -2.220 17.461 -18.282 1.00 75.25 134 SER A N 1
ATOM 1033 C CA . SER A 1 134 ? -2.480 18.676 -17.503 1.00 75.25 134 SER A CA 1
ATOM 1034 C C . SER A 1 134 ? -3.973 18.869 -17.220 1.00 75.25 134 SER A C 1
ATOM 1036 O O . SER A 1 134 ? -4.339 19.274 -16.117 1.00 75.25 134 SER A O 1
ATOM 1038 N N . LEU A 1 135 ? -4.848 18.541 -18.176 1.00 74.69 135 LEU A N 1
ATOM 1039 C CA . LEU A 1 135 ? -6.298 18.579 -17.973 1.00 74.69 135 LEU A CA 1
ATOM 1040 C C . LEU A 1 135 ? -6.759 17.506 -16.973 1.00 74.69 135 LEU A C 1
ATOM 1042 O O . LEU A 1 135 ? -7.481 17.826 -16.033 1.00 74.69 135 LEU A O 1
ATOM 1046 N N . LEU A 1 136 ? -6.295 16.262 -17.120 1.00 71.69 136 LEU A N 1
ATOM 1047 C CA . LEU A 1 136 ? -6.621 15.165 -16.199 1.00 71.69 136 LEU A CA 1
ATOM 1048 C C . LEU A 1 136 ? -6.152 15.449 -14.764 1.00 71.69 136 LEU A C 1
ATOM 1050 O O . LEU A 1 136 ? -6.898 15.196 -13.819 1.00 71.69 136 LEU A O 1
ATOM 1054 N N . LYS A 1 137 ? -4.965 16.049 -14.589 1.00 71.50 137 LYS A N 1
ATOM 1055 C CA . LYS A 1 137 ? -4.482 16.517 -13.275 1.00 71.50 137 LYS A CA 1
ATOM 1056 C C . LYS A 1 137 ? -5.464 17.490 -12.620 1.00 71.50 137 LYS A C 1
ATOM 1058 O O . LYS A 1 137 ? -5.742 17.362 -11.433 1.00 71.50 137 LYS A O 1
ATOM 1063 N N . ARG A 1 138 ? -6.017 18.431 -13.393 1.00 70.94 138 ARG A N 1
ATOM 1064 C CA . ARG A 1 138 ? -6.991 19.424 -12.902 1.00 70.94 138 ARG A CA 1
ATOM 1065 C C . ARG A 1 138 ? -8.356 18.821 -12.580 1.00 70.94 138 ARG A C 1
ATOM 1067 O O . ARG A 1 138 ? -9.050 19.340 -11.716 1.00 70.94 138 ARG A O 1
ATOM 1074 N N . LEU A 1 139 ? -8.752 17.747 -13.259 1.00 66.12 139 LEU A N 1
ATOM 1075 C CA . LEU A 1 139 ? -10.013 17.055 -12.972 1.00 66.12 139 LEU A CA 1
ATOM 1076 C C . LEU A 1 139 ? -9.935 16.198 -11.697 1.00 66.12 139 LEU A C 1
ATOM 1078 O O . LEU A 1 139 ? -10.946 15.992 -11.036 1.00 66.12 139 LEU A O 1
ATOM 1082 N N . LYS A 1 140 ? -8.738 15.738 -11.313 1.00 64.81 140 LYS A N 1
ATOM 1083 C CA . LYS A 1 140 ? -8.522 14.902 -10.118 1.00 64.81 140 LYS A CA 1
ATOM 1084 C C . LYS A 1 140 ? -8.535 15.663 -8.790 1.00 64.81 140 LYS A C 1
ATOM 1086 O O . LYS A 1 140 ? -8.749 15.055 -7.744 1.00 64.81 140 LYS A O 1
ATOM 1091 N N . THR A 1 141 ? -8.342 16.982 -8.794 1.00 57.06 141 THR A N 1
ATOM 1092 C CA . THR A 1 141 ? -8.204 17.779 -7.558 1.00 57.06 141 THR A CA 1
ATOM 1093 C C . THR A 1 141 ? -9.483 17.915 -6.720 1.00 57.06 141 THR A C 1
ATOM 1095 O O . THR A 1 141 ? -9.433 18.487 -5.638 1.00 57.06 141 THR A O 1
ATOM 1098 N N . THR A 1 142 ? -10.619 17.373 -7.166 1.00 54.88 142 THR A N 1
ATOM 1099 C CA . THR A 1 142 ? -11.918 17.447 -6.465 1.00 54.88 142 THR A CA 1
ATOM 1100 C C . THR A 1 142 ? -12.364 16.135 -5.801 1.00 54.88 142 THR A C 1
ATOM 1102 O O . THR A 1 142 ? -13.515 16.022 -5.389 1.00 54.88 142 THR A O 1
ATOM 1105 N N . GLY A 1 143 ? -11.491 15.126 -5.696 1.00 59.53 143 GLY A N 1
ATOM 1106 C CA . GLY A 1 143 ? -11.829 13.827 -5.094 1.00 59.53 143 GLY A CA 1
ATOM 1107 C C . GLY A 1 143 ? -11.990 13.852 -3.566 1.00 59.53 143 GLY A C 1
ATOM 1108 O O . GLY A 1 143 ? -11.346 14.640 -2.875 1.00 59.53 143 GLY A O 1
ATOM 1109 N N . CYS A 1 144 ? -12.818 12.947 -3.025 1.00 72.31 144 CYS A N 1
ATOM 1110 C CA . CYS A 1 144 ? -12.928 12.722 -1.580 1.00 72.31 144 CYS A CA 1
ATOM 1111 C C . CYS A 1 144 ? -11.624 12.132 -1.000 1.00 72.31 144 CYS A C 1
ATOM 1113 O O . CYS A 1 144 ? -10.804 11.570 -1.728 1.00 72.31 144 CYS A O 1
ATOM 1115 N N . ARG A 1 145 ? -11.437 12.220 0.325 1.00 80.81 145 ARG A N 1
ATOM 1116 C CA . ARG A 1 145 ? -10.202 11.796 1.018 1.00 80.81 145 ARG A CA 1
ATOM 1117 C C . ARG A 1 145 ? -9.803 10.343 0.727 1.00 80.81 145 ARG A C 1
ATOM 1119 O O . ARG A 1 145 ? -8.623 10.062 0.552 1.00 80.81 145 ARG A O 1
ATOM 1126 N N . LEU A 1 146 ? -10.772 9.427 0.620 1.00 85.81 146 LEU A N 1
ATOM 1127 C CA . LEU A 1 146 ? -10.498 8.035 0.247 1.00 85.81 146 LEU A CA 1
ATOM 1128 C C . LEU A 1 146 ? -9.953 7.937 -1.184 1.00 85.81 146 LEU A C 1
ATOM 1130 O O . LEU A 1 146 ? -8.949 7.268 -1.399 1.00 85.81 146 LEU A O 1
ATOM 1134 N N . THR A 1 147 ? -10.566 8.626 -2.150 1.00 84.44 147 THR A N 1
ATOM 1135 C CA . THR A 1 147 ? -10.067 8.664 -3.533 1.00 84.44 147 THR A CA 1
ATOM 1136 C C . THR A 1 147 ? -8.647 9.211 -3.588 1.00 84.44 147 THR A C 1
ATOM 1138 O O . THR A 1 147 ? -7.803 8.612 -4.241 1.00 84.44 147 THR A O 1
ATOM 1141 N N . GLN A 1 148 ? -8.353 10.283 -2.847 1.00 86.19 148 GLN A N 1
ATOM 1142 C CA . GLN A 1 148 ? -6.999 10.837 -2.772 1.00 86.19 148 GLN A CA 1
ATOM 1143 C C . GLN A 1 148 ? -5.990 9.785 -2.291 1.00 86.19 148 GLN A C 1
ATOM 1145 O O . GLN A 1 148 ? -4.993 9.554 -2.966 1.00 86.19 148 GLN A O 1
ATOM 1150 N N . VAL A 1 149 ? -6.289 9.081 -1.192 1.00 89.62 149 VAL A N 1
ATOM 1151 C CA . VAL A 1 149 ? -5.426 8.019 -0.646 1.00 89.62 149 VAL A CA 1
ATOM 1152 C C . VAL A 1 149 ? -5.245 6.858 -1.638 1.00 89.62 149 VAL A C 1
ATOM 1154 O O . VAL A 1 149 ? -4.136 6.354 -1.806 1.00 89.62 149 VAL A O 1
ATOM 1157 N N . LEU A 1 150 ? -6.302 6.432 -2.335 1.00 89.44 150 LEU A N 1
ATOM 1158 C CA . LEU A 1 150 ? -6.232 5.350 -3.332 1.00 89.44 150 LEU A CA 1
ATOM 1159 C C . LEU A 1 150 ? -5.494 5.751 -4.621 1.00 89.44 150 LEU A C 1
ATOM 1161 O O . LEU A 1 150 ? -5.032 4.891 -5.380 1.00 89.44 150 LEU A O 1
ATOM 1165 N N . GLU A 1 151 ? -5.408 7.049 -4.901 1.00 86.44 151 GLU A N 1
ATOM 1166 C CA . GLU A 1 151 ? -4.735 7.592 -6.078 1.00 86.44 151 GLU A CA 1
ATOM 1167 C C . GLU A 1 151 ? -3.275 7.977 -5.830 1.00 86.44 151 GLU A C 1
ATOM 1169 O O . GLU A 1 151 ? -2.533 8.129 -6.806 1.00 86.44 151 GLU A O 1
ATOM 1174 N N . THR A 1 152 ? -2.838 8.080 -4.569 1.00 89.25 152 THR A N 1
ATOM 1175 C CA . THR A 1 152 ? -1.434 8.339 -4.241 1.00 89.25 152 THR A CA 1
ATOM 1176 C C . THR A 1 152 ? -0.535 7.278 -4.873 1.00 89.25 152 THR A C 1
ATOM 1178 O O . THR A 1 152 ? -0.814 6.072 -4.866 1.00 89.25 152 THR A O 1
ATOM 1181 N N . THR A 1 153 ? 0.553 7.745 -5.477 1.00 88.50 153 THR A N 1
ATOM 1182 C CA . THR A 1 153 ? 1.496 6.889 -6.189 1.00 88.50 153 THR A CA 1
ATOM 1183 C C . THR A 1 153 ? 2.367 6.112 -5.210 1.00 88.50 153 THR A C 1
ATOM 1185 O O . THR A 1 153 ? 2.701 6.620 -4.142 1.00 88.50 153 THR A O 1
ATOM 1188 N N . ALA A 1 154 ? 2.792 4.902 -5.585 1.00 92.00 154 ALA A N 1
ATOM 1189 C CA . ALA A 1 154 ? 3.697 4.112 -4.750 1.00 92.00 154 ALA A CA 1
ATOM 1190 C C . ALA A 1 154 ? 4.984 4.883 -4.420 1.00 92.00 154 ALA A C 1
ATOM 1192 O O . ALA A 1 154 ? 5.442 4.855 -3.285 1.00 92.00 154 ALA A O 1
ATOM 1193 N N . ARG A 1 155 ? 5.526 5.621 -5.399 1.00 89.31 155 ARG A N 1
ATOM 1194 C CA . ARG A 1 155 ? 6.712 6.461 -5.211 1.00 89.31 155 ARG A CA 1
ATOM 1195 C C . ARG A 1 155 ? 6.481 7.558 -4.171 1.00 89.31 155 ARG A C 1
ATOM 1197 O O . ARG A 1 155 ? 7.273 7.647 -3.251 1.00 89.31 155 ARG A O 1
ATOM 1204 N N . ALA A 1 156 ? 5.387 8.319 -4.260 1.00 89.50 156 ALA A N 1
ATOM 1205 C CA . ALA A 1 156 ? 5.098 9.380 -3.292 1.00 89.50 156 ALA A CA 1
ATOM 1206 C C . ALA A 1 156 ? 4.925 8.831 -1.866 1.00 89.50 156 ALA A C 1
ATOM 1208 O O . ALA A 1 156 ? 5.446 9.416 -0.924 1.00 89.50 156 ALA A O 1
ATOM 1209 N N . ILE A 1 157 ? 4.256 7.680 -1.724 1.00 94.69 157 ILE A N 1
ATOM 1210 C CA . ILE A 1 157 ? 4.090 6.996 -0.430 1.00 94.69 157 ILE A CA 1
ATOM 1211 C C . ILE A 1 157 ? 5.453 6.570 0.132 1.00 94.69 157 ILE A C 1
ATOM 1213 O O . ILE A 1 157 ? 5.734 6.761 1.311 1.00 94.69 157 ILE A O 1
ATOM 1217 N N . CYS A 1 158 ? 6.313 5.990 -0.709 1.00 93.00 158 CYS A N 1
ATOM 1218 C CA . CYS A 1 158 ? 7.661 5.601 -0.307 1.00 93.00 158 CYS A CA 1
ATOM 1219 C C . CYS A 1 158 ? 8.534 6.812 0.037 1.00 93.00 158 CYS A C 1
ATOM 1221 O O . CYS A 1 158 ? 9.261 6.750 1.019 1.00 93.00 158 CYS A O 1
ATOM 1223 N N . ASP A 1 159 ? 8.468 7.896 -0.736 1.00 90.38 159 ASP A N 1
ATOM 1224 C CA . ASP A 1 159 ? 9.247 9.113 -0.493 1.00 90.38 159 ASP A CA 1
ATOM 1225 C C . ASP A 1 159 ? 8.852 9.751 0.852 1.00 90.38 159 ASP A C 1
ATOM 1227 O O . ASP A 1 159 ? 9.727 10.120 1.634 1.00 90.38 159 ASP A O 1
ATOM 1231 N N . GLU A 1 160 ? 7.551 9.803 1.167 1.00 93.56 160 GLU A N 1
ATOM 1232 C CA . GLU A 1 160 ? 7.031 10.268 2.463 1.00 93.56 160 GLU A CA 1
ATOM 1233 C C . GLU A 1 160 ? 7.532 9.403 3.629 1.00 93.56 160 GLU A C 1
ATOM 1235 O O . GLU A 1 160 ? 7.931 9.925 4.668 1.00 93.56 160 GLU A O 1
ATOM 1240 N N . ALA A 1 161 ? 7.582 8.082 3.442 1.00 91.69 161 ALA A N 1
ATOM 1241 C CA . ALA A 1 161 ? 8.071 7.149 4.455 1.00 91.69 161 ALA A CA 1
ATOM 1242 C C . ALA A 1 161 ? 9.606 7.163 4.638 1.00 91.69 161 ALA A C 1
ATOM 1244 O O . ALA A 1 161 ? 10.123 6.509 5.547 1.00 91.69 161 ALA A O 1
ATOM 1245 N N . ASN A 1 162 ? 10.338 7.869 3.767 1.00 90.44 162 ASN A N 1
ATOM 1246 C CA . ASN A 1 162 ? 11.791 8.063 3.801 1.00 90.44 162 ASN A CA 1
ATOM 1247 C C . ASN A 1 162 ? 12.619 6.791 4.128 1.00 90.44 162 ASN A C 1
ATOM 1249 O O . ASN A 1 162 ? 13.432 6.791 5.057 1.00 90.44 162 ASN A O 1
ATOM 1253 N N . PRO A 1 163 ? 12.468 5.679 3.383 1.00 86.31 163 PRO A N 1
ATOM 1254 C CA . PRO A 1 163 ? 13.256 4.461 3.588 1.00 86.31 163 PRO A CA 1
ATOM 1255 C C . PRO A 1 163 ? 14.753 4.670 3.299 1.00 86.31 163 PRO A C 1
ATOM 1257 O O . PRO A 1 163 ? 15.596 3.948 3.839 1.00 86.31 163 PRO A O 1
ATOM 1260 N N . SER A 1 164 ? 15.099 5.688 2.503 1.00 86.19 164 SER A N 1
ATOM 1261 C CA . SER A 1 164 ? 16.475 6.056 2.151 1.00 86.19 164 SER A CA 1
ATOM 1262 C C . SER A 1 164 ? 17.342 6.400 3.357 1.00 86.19 164 SER A C 1
ATOM 1264 O O . SER A 1 164 ? 18.548 6.169 3.312 1.00 86.19 164 SER A O 1
ATOM 1266 N N . GLN A 1 165 ? 16.754 6.870 4.463 1.00 85.50 165 GLN A N 1
ATOM 1267 C CA . GLN A 1 165 ? 17.506 7.117 5.700 1.00 85.50 165 GLN A CA 1
ATOM 1268 C C . GLN A 1 165 ? 18.192 5.848 6.251 1.00 85.50 165 GLN A C 1
ATOM 1270 O O . GLN A 1 165 ? 19.190 5.939 6.959 1.00 85.50 165 GLN A O 1
ATOM 1275 N N . TYR A 1 166 ? 17.698 4.663 5.871 1.00 79.12 166 TYR A N 1
ATOM 1276 C CA . TYR A 1 166 ? 18.243 3.353 6.239 1.00 79.12 166 TYR A CA 1
ATOM 1277 C C . TYR A 1 166 ? 18.960 2.648 5.070 1.00 79.12 166 TYR A C 1
ATOM 1279 O O . TYR A 1 166 ? 19.253 1.452 5.143 1.00 79.12 166 TYR A O 1
ATOM 1287 N N . GLY A 1 167 ? 19.212 3.358 3.965 1.00 79.94 167 GLY A N 1
ATOM 1288 C CA . GLY A 1 167 ? 19.809 2.798 2.750 1.00 79.94 167 GLY A CA 1
ATOM 1289 C C . GLY A 1 167 ? 18.854 1.938 1.915 1.00 79.94 167 GLY A C 1
ATOM 1290 O O . GLY A 1 167 ? 19.294 1.265 0.987 1.00 79.94 167 GLY A O 1
ATOM 1291 N N . TRP A 1 168 ? 17.552 1.923 2.224 1.00 83.69 168 TRP A N 1
ATOM 1292 C CA . TRP A 1 168 ? 16.552 1.235 1.406 1.00 83.69 168 TRP A CA 1
ATOM 1293 C C . TRP A 1 168 ? 16.053 2.157 0.300 1.00 83.69 168 TRP A C 1
ATOM 1295 O O . TRP A 1 168 ? 15.499 3.226 0.556 1.00 83.69 168 TRP A O 1
ATOM 1305 N N . ARG A 1 169 ? 16.204 1.722 -0.947 1.00 85.06 169 ARG A N 1
ATOM 1306 C CA . ARG A 1 169 ? 15.779 2.467 -2.127 1.00 85.06 169 ARG A CA 1
ATOM 1307 C C . ARG A 1 169 ? 14.544 1.826 -2.739 1.00 85.06 169 ARG A C 1
ATOM 1309 O O . ARG A 1 169 ? 14.542 0.639 -3.059 1.00 85.06 169 ARG A O 1
ATOM 1316 N N . PHE A 1 170 ? 13.500 2.629 -2.939 1.00 86.94 170 PHE A N 1
ATOM 1317 C CA . PHE A 1 170 ? 12.350 2.220 -3.739 1.00 86.94 170 PHE A CA 1
ATOM 1318 C C . PHE A 1 170 ? 12.796 1.934 -5.175 1.00 86.94 170 PHE A C 1
ATOM 1320 O O . PHE A 1 170 ? 13.421 2.779 -5.822 1.00 86.94 170 PHE A O 1
ATOM 1327 N N . PHE A 1 171 ? 12.461 0.743 -5.662 1.00 82.44 171 PHE A N 1
ATOM 1328 C CA . PHE A 1 171 ? 12.904 0.263 -6.961 1.00 82.44 171 PHE A CA 1
ATOM 1329 C C . PHE A 1 171 ? 11.768 0.266 -7.984 1.00 82.44 171 PHE A C 1
ATOM 1331 O O . PHE A 1 171 ? 11.786 1.042 -8.938 1.00 82.44 171 PHE A O 1
ATOM 1338 N N . LYS A 1 172 ? 10.741 -0.562 -7.764 1.00 84.25 172 LYS A N 1
ATOM 1339 C CA . LYS A 1 172 ? 9.572 -0.653 -8.649 1.00 84.25 172 LYS A CA 1
ATOM 1340 C C . LYS A 1 172 ? 8.298 -0.948 -7.879 1.00 84.25 172 LYS A C 1
ATOM 1342 O O . LYS A 1 172 ? 8.345 -1.432 -6.751 1.00 84.25 172 LYS A O 1
ATOM 1347 N N . ALA A 1 173 ? 7.161 -0.698 -8.519 1.00 89.50 173 ALA A N 1
ATOM 1348 C CA . ALA A 1 173 ? 5.845 -0.995 -7.976 1.00 89.50 173 ALA A CA 1
ATOM 1349 C C . ALA A 1 173 ? 4.935 -1.596 -9.045 1.00 89.50 173 ALA A C 1
ATOM 1351 O O . ALA A 1 173 ? 4.769 -0.998 -10.105 1.00 89.50 173 ALA A O 1
ATOM 1352 N N . LYS A 1 174 ? 4.277 -2.710 -8.726 1.00 90.06 174 LYS A N 1
ATOM 1353 C CA . LYS A 1 174 ? 3.152 -3.275 -9.480 1.00 90.06 174 LYS A CA 1
ATOM 1354 C C . LYS A 1 174 ? 1.858 -2.883 -8.775 1.00 90.06 174 LYS A C 1
ATOM 1356 O O . LYS A 1 174 ? 1.677 -3.211 -7.603 1.00 90.06 174 LYS A O 1
ATOM 1361 N N . ARG A 1 175 ? 0.956 -2.188 -9.470 1.00 91.81 175 ARG A N 1
ATOM 1362 C CA . ARG A 1 175 ? -0.362 -1.832 -8.925 1.00 91.81 175 ARG A CA 1
ATOM 1363 C C . ARG A 1 175 ? -1.263 -3.064 -8.867 1.00 91.81 175 ARG A C 1
ATOM 1365 O O . ARG A 1 175 ? -1.293 -3.866 -9.795 1.00 91.81 175 ARG A O 1
ATOM 1372 N N . ILE A 1 176 ? -2.011 -3.190 -7.780 1.00 93.00 176 ILE A N 1
ATOM 1373 C CA . ILE A 1 176 ? -3.050 -4.198 -7.596 1.00 93.00 176 ILE A CA 1
ATOM 1374 C C . ILE A 1 176 ? -4.378 -3.564 -8.010 1.00 93.00 176 ILE A C 1
ATOM 1376 O O . ILE A 1 176 ? -4.882 -2.652 -7.358 1.00 93.00 176 ILE A O 1
ATOM 1380 N N . THR A 1 177 ? -4.945 -4.037 -9.117 1.00 87.50 177 THR A N 1
ATOM 1381 C CA . THR A 1 177 ? -6.227 -3.568 -9.654 1.00 87.50 177 THR A CA 1
ATOM 1382 C C . THR A 1 177 ? -7.289 -4.648 -9.457 1.00 87.50 177 THR A C 1
ATOM 1384 O O . THR A 1 177 ? -7.509 -5.506 -10.306 1.00 87.50 177 THR A O 1
ATOM 1387 N N . CYS A 1 178 ? -7.954 -4.636 -8.300 1.00 90.94 178 CYS A N 1
ATOM 1388 C CA . CYS A 1 178 ? -9.038 -5.574 -8.006 1.00 90.94 178 CYS A CA 1
ATOM 1389 C C . CYS A 1 178 ? -10.252 -4.834 -7.435 1.00 90.94 178 CYS A C 1
ATOM 1391 O O . CYS A 1 178 ? -10.322 -4.556 -6.236 1.00 90.94 178 CYS A O 1
ATOM 1393 N N . SER A 1 179 ? -11.229 -4.543 -8.300 1.00 90.94 179 SER A N 1
ATOM 1394 C CA . SER A 1 179 ? -12.449 -3.801 -7.947 1.00 90.94 179 SER A CA 1
ATOM 1395 C C . SER A 1 179 ? -13.220 -4.450 -6.798 1.00 90.94 179 SER A C 1
ATOM 1397 O O . SER A 1 179 ? -13.709 -3.756 -5.914 1.00 90.94 179 SER A O 1
ATOM 1399 N N . ARG A 1 180 ? -13.251 -5.788 -6.739 1.00 94.12 180 ARG A N 1
ATOM 1400 C CA . ARG A 1 180 ? -13.874 -6.530 -5.634 1.00 94.12 180 ARG A CA 1
ATOM 1401 C C . ARG A 1 180 ? -13.210 -6.248 -4.283 1.00 94.12 180 ARG A C 1
ATOM 1403 O O . ARG A 1 180 ? -13.913 -6.134 -3.284 1.00 94.12 180 ARG A O 1
ATOM 1410 N N . LEU A 1 181 ? -11.877 -6.161 -4.228 1.00 94.81 181 LEU A N 1
ATOM 1411 C CA . LEU A 1 181 ? -11.171 -5.855 -2.975 1.00 94.81 181 LEU A CA 1
ATOM 1412 C C . LEU A 1 181 ? -11.441 -4.419 -2.534 1.00 94.81 181 LEU A C 1
ATOM 1414 O O . LEU A 1 181 ? -11.693 -4.184 -1.354 1.00 94.81 181 LEU A O 1
ATOM 1418 N N . GLN A 1 182 ? -11.440 -3.487 -3.486 1.00 94.31 182 GLN A N 1
ATOM 1419 C CA . GLN A 1 182 ? -11.760 -2.089 -3.226 1.00 94.31 182 GLN A CA 1
ATOM 1420 C C . GLN A 1 182 ? -13.199 -1.923 -2.722 1.00 94.31 182 GLN A C 1
ATOM 1422 O O . GLN A 1 182 ? -13.402 -1.247 -1.716 1.00 94.31 182 GLN A O 1
ATOM 1427 N N . GLN A 1 183 ? -14.171 -2.583 -3.358 1.00 93.88 183 GLN A N 1
ATOM 1428 C CA . GLN A 1 183 ? -15.566 -2.566 -2.918 1.00 93.88 183 GLN A CA 1
ATOM 1429 C C . GLN A 1 183 ? -15.699 -3.130 -1.500 1.00 93.88 183 GLN A C 1
ATOM 1431 O O . GLN A 1 183 ? -16.263 -2.472 -0.637 1.00 93.88 183 GLN A O 1
ATOM 1436 N N . ARG A 1 184 ? -15.088 -4.289 -1.214 1.00 95.25 184 ARG A N 1
ATOM 1437 C CA . ARG A 1 184 ? -15.106 -4.890 0.131 1.00 95.25 184 ARG A CA 1
ATOM 1438 C C . ARG A 1 184 ? -14.542 -3.946 1.198 1.00 95.25 184 ARG A C 1
ATOM 1440 O O . ARG A 1 184 ? -15.074 -3.883 2.302 1.00 95.25 184 ARG A O 1
ATOM 1447 N N . PHE A 1 185 ? -13.467 -3.228 0.879 1.00 96.25 185 PHE A N 1
ATOM 1448 C CA . PHE A 1 185 ? -12.871 -2.243 1.781 1.00 96.25 185 PHE A CA 1
ATOM 1449 C C . PHE A 1 185 ? -13.799 -1.038 2.008 1.00 96.25 185 PHE A C 1
ATOM 1451 O O . PHE A 1 185 ? -13.991 -0.612 3.146 1.00 96.25 185 PHE A O 1
ATOM 1458 N N . GLN A 1 186 ? -14.429 -0.524 0.948 1.00 95.19 186 GLN A N 1
ATOM 1459 C CA . GLN A 1 186 ? -15.414 0.561 1.030 1.00 95.19 186 GLN A CA 1
ATOM 1460 C C . GLN A 1 186 ? -16.645 0.159 1.848 1.00 95.19 186 GLN A C 1
ATOM 1462 O O . GLN A 1 186 ? -17.033 0.888 2.760 1.00 95.19 186 GLN A O 1
ATOM 1467 N N . ASP A 1 187 ? -17.203 -1.023 1.584 1.00 96.06 187 ASP A N 1
ATOM 1468 C CA . ASP A 1 187 ? -18.322 -1.586 2.341 1.00 96.06 187 ASP A CA 1
ATOM 1469 C C . ASP A 1 187 ? -17.955 -1.717 3.820 1.00 96.06 187 ASP A C 1
ATOM 1471 O O . ASP A 1 187 ? -18.748 -1.363 4.697 1.00 96.06 187 ASP A O 1
ATOM 1475 N N . ARG A 1 188 ? -16.721 -2.155 4.118 1.00 96.19 188 ARG A N 1
ATOM 1476 C CA . ARG A 1 188 ? -16.248 -2.248 5.499 1.00 96.19 188 ARG A CA 1
ATOM 1477 C C . ARG A 1 188 ? -16.140 -0.877 6.161 1.00 96.19 188 ARG A C 1
ATOM 1479 O O . ARG A 1 188 ? -16.571 -0.757 7.303 1.00 96.19 188 ARG A O 1
ATOM 1486 N N . ILE A 1 189 ? -15.614 0.147 5.487 1.00 95.19 189 ILE A N 1
ATOM 1487 C CA . ILE A 1 189 ? -15.582 1.521 6.023 1.00 95.19 189 ILE A CA 1
ATOM 1488 C C . ILE A 1 189 ? -16.999 2.027 6.312 1.00 95.19 189 ILE A C 1
ATOM 1490 O O . ILE A 1 189 ? -17.238 2.572 7.390 1.00 95.19 189 ILE A O 1
ATOM 1494 N N . SER A 1 190 ? -17.944 1.817 5.394 1.00 95.31 190 SER A N 1
ATOM 1495 C CA . SER A 1 190 ? -19.340 2.223 5.592 1.00 95.31 190 SER A CA 1
ATOM 1496 C C . SER A 1 190 ? -19.998 1.493 6.765 1.00 95.31 190 SER A C 1
ATOM 1498 O O . SER A 1 190 ? -20.665 2.133 7.576 1.00 95.31 190 SER A O 1
ATOM 1500 N N . ALA A 1 191 ? -19.765 0.187 6.922 1.00 96.56 191 ALA A N 1
ATOM 1501 C CA . ALA A 1 191 ? -20.239 -0.559 8.088 1.00 96.56 191 ALA A CA 1
ATOM 1502 C C . ALA A 1 191 ? -19.613 -0.026 9.388 1.00 96.56 191 ALA A C 1
ATOM 1504 O O . ALA A 1 191 ? -20.320 0.259 10.351 1.00 96.56 191 ALA A O 1
ATOM 1505 N N . MET A 1 192 ? -18.294 0.200 9.405 1.00 95.19 192 MET A N 1
ATOM 1506 C CA . MET A 1 192 ? -17.596 0.744 10.575 1.00 95.19 192 MET A CA 1
ATOM 1507 C C . MET A 1 192 ? -18.123 2.120 10.987 1.00 95.19 192 MET A C 1
ATOM 1509 O O . MET A 1 192 ? -18.189 2.404 12.180 1.00 95.19 192 MET A O 1
ATOM 1513 N N . ARG A 1 193 ? -18.523 2.957 10.025 1.00 96.50 193 ARG A N 1
ATOM 1514 C CA . ARG A 1 193 ? -19.179 4.241 10.291 1.00 96.50 193 ARG A CA 1
ATOM 1515 C C . ARG A 1 193 ? -20.487 4.074 11.044 1.00 96.50 193 ARG A C 1
ATOM 1517 O O . ARG A 1 193 ? -20.624 4.663 12.109 1.00 96.50 193 ARG A O 1
ATOM 1524 N N . GLN A 1 194 ? -21.393 3.245 10.533 1.00 96.88 194 GLN A N 1
ATOM 1525 C CA . GLN A 1 194 ? -22.679 2.977 11.186 1.00 96.88 194 GLN A CA 1
ATOM 1526 C C . GLN A 1 194 ? -22.472 2.431 12.603 1.00 96.88 194 GLN A C 1
ATOM 1528 O O . GLN A 1 194 ? -23.119 2.862 13.555 1.00 96.88 194 GLN A O 1
ATOM 1533 N N . GLU A 1 195 ? -21.511 1.519 12.762 1.00 95.44 195 GLU A N 1
ATOM 1534 C CA . GLU A 1 195 ? -21.180 0.971 14.070 1.00 95.44 195 GLU A CA 1
ATOM 1535 C C . GLU A 1 195 ? -20.615 2.044 15.028 1.00 95.44 195 GLU A C 1
ATOM 1537 O O . GLU A 1 195 ? -20.918 2.003 16.214 1.00 95.44 195 GLU A O 1
ATOM 1542 N N . LEU A 1 196 ? -19.806 3.007 14.561 1.00 95.19 196 LEU A N 1
ATOM 1543 C CA . LEU A 1 196 ? -19.300 4.118 15.387 1.00 95.19 196 LEU A CA 1
ATOM 1544 C C . LEU A 1 196 ? -20.369 5.174 15.700 1.00 95.19 196 LEU A C 1
ATOM 1546 O O . LEU A 1 196 ? -20.355 5.769 16.776 1.00 95.19 196 LEU A O 1
ATOM 1550 N N . GLU A 1 197 ? -21.309 5.408 14.787 1.00 96.94 197 GLU A N 1
ATOM 1551 C CA . GLU A 1 197 ? -22.442 6.308 15.014 1.00 96.94 197 GLU A CA 1
ATOM 1552 C C . GLU A 1 197 ? -23.317 5.827 16.179 1.00 96.94 197 GLU A C 1
ATOM 1554 O O . GLU A 1 197 ? -23.839 6.660 16.924 1.00 96.94 197 GLU A O 1
ATOM 1559 N N . ALA A 1 198 ? -23.401 4.511 16.395 1.00 96.62 198 ALA A N 1
ATOM 1560 C CA . ALA A 1 198 ? -24.121 3.897 17.510 1.00 96.62 198 ALA A CA 1
ATOM 1561 C C . ALA A 1 198 ? -23.378 3.955 18.864 1.00 96.62 198 ALA A C 1
ATOM 1563 O O . ALA A 1 198 ? -24.009 3.800 19.908 1.00 96.62 198 ALA A O 1
ATOM 1564 N N . VAL A 1 199 ? -22.060 4.185 18.879 1.00 95.00 199 VAL A N 1
ATOM 1565 C CA . VAL A 1 199 ? -21.255 4.245 20.117 1.00 95.00 199 VAL A CA 1
ATOM 1566 C C . VAL A 1 199 ? -21.498 5.578 20.845 1.00 95.00 199 VAL A C 1
ATOM 1568 O O . VAL A 1 199 ? -21.554 6.608 20.173 1.00 95.00 199 VAL A O 1
ATOM 1571 N N . PRO A 1 200 ? -21.639 5.623 22.182 1.00 96.50 200 PRO A N 1
ATOM 1572 C CA . PRO A 1 200 ? -21.775 6.878 22.929 1.00 96.50 200 PRO A CA 1
ATOM 1573 C C . PRO A 1 200 ? -20.650 7.882 22.634 1.00 96.50 200 PRO A C 1
ATOM 1575 O O . PRO A 1 200 ? -19.518 7.492 22.360 1.00 96.50 200 PRO A O 1
ATOM 1578 N N . LEU A 1 201 ? -20.950 9.186 22.684 1.00 96.12 201 LEU A N 1
ATOM 1579 C CA . LEU A 1 201 ? -19.953 10.230 22.399 1.00 96.12 201 LEU A CA 1
ATOM 1580 C C . LEU A 1 201 ? -18.741 10.122 23.334 1.00 96.12 201 LEU A C 1
ATOM 1582 O O . LEU A 1 201 ? -17.615 10.206 22.862 1.00 96.12 201 LEU A O 1
ATOM 1586 N N . GLN A 1 202 ? -18.978 9.852 24.616 1.00 94.75 202 GLN A N 1
ATOM 1587 C CA . GLN A 1 202 ? -17.938 9.745 25.639 1.00 94.75 202 GLN A CA 1
ATOM 1588 C C . GLN A 1 202 ? -16.916 8.651 25.294 1.00 94.75 202 GLN A C 1
ATOM 1590 O O . GLN A 1 202 ? -15.715 8.849 25.430 1.00 94.75 202 GLN A O 1
ATOM 1595 N N . ASP A 1 203 ? -17.380 7.517 24.767 1.00 92.56 203 ASP A N 1
ATOM 1596 C CA . ASP A 1 203 ? -16.499 6.420 24.358 1.00 92.56 203 ASP A CA 1
ATOM 1597 C C . ASP A 1 203 ? -15.714 6.755 23.079 1.00 92.56 203 ASP A C 1
ATOM 1599 O O . ASP A 1 203 ? -14.594 6.277 22.895 1.00 92.56 203 ASP A O 1
ATOM 1603 N N . ILE A 1 204 ? -16.293 7.560 22.179 1.00 93.69 204 ILE A N 1
ATOM 1604 C CA . ILE A 1 204 ? -15.611 8.050 20.971 1.00 93.69 204 ILE A CA 1
ATOM 1605 C C . ILE A 1 204 ? -14.528 9.071 21.334 1.00 93.69 204 ILE A C 1
ATOM 1607 O O . ILE A 1 204 ? -13.441 9.012 20.763 1.00 93.69 204 ILE A O 1
ATOM 1611 N N . GLU A 1 205 ? -14.795 9.962 22.291 1.00 92.81 205 GLU A N 1
ATOM 1612 C CA . GLU A 1 205 ? -13.838 10.962 22.785 1.00 92.81 205 GLU A CA 1
ATOM 1613 C C . GLU A 1 205 ? -12.571 10.306 23.346 1.00 92.81 205 GLU A C 1
ATOM 1615 O O . GLU A 1 205 ? -11.468 10.747 23.043 1.00 92.81 205 GLU A O 1
ATOM 1620 N N . LEU A 1 206 ? -12.710 9.180 24.056 1.00 89.69 206 LEU A N 1
ATOM 1621 C CA . LEU A 1 206 ? -11.577 8.386 24.553 1.00 89.69 206 LEU A CA 1
ATOM 1622 C C . LEU A 1 206 ? -10.747 7.717 23.444 1.00 89.69 206 LEU A C 1
ATOM 1624 O O . LEU A 1 206 ? -9.670 7.187 23.713 1.00 89.69 206 LEU A O 1
ATOM 1628 N N . CYS A 1 207 ? -11.264 7.674 22.213 1.00 88.75 207 CYS A N 1
ATOM 1629 C CA . CYS A 1 207 ? -10.625 7.012 21.080 1.00 88.75 207 CYS A CA 1
ATOM 1630 C C . CYS A 1 207 ? -9.959 7.988 20.094 1.00 88.75 207 CYS A C 1
ATOM 1632 O O . CYS A 1 207 ? -9.495 7.555 19.034 1.00 88.75 207 CYS A O 1
ATOM 1634 N N . VAL A 1 208 ? -9.925 9.287 20.394 1.00 89.50 208 VAL A N 1
ATOM 1635 C CA . VAL A 1 208 ? -9.276 10.300 19.554 1.00 89.50 208 VAL A CA 1
ATOM 1636 C C . VAL A 1 208 ? -8.208 11.064 20.343 1.00 89.50 208 VAL A C 1
ATOM 1638 O O . VAL A 1 208 ? -8.315 11.172 21.562 1.00 89.50 208 VAL A O 1
ATOM 1641 N N . PRO A 1 209 ? -7.151 11.587 19.691 1.00 87.00 209 PRO A N 1
ATOM 1642 C CA . PRO A 1 209 ? -6.108 12.329 20.397 1.00 87.00 209 PRO A CA 1
ATOM 1643 C C . PRO A 1 209 ? -6.649 13.611 21.043 1.00 87.00 209 PRO A C 1
ATOM 1645 O O . PRO A 1 209 ? -7.244 14.435 20.351 1.00 87.00 209 PRO A O 1
ATOM 1648 N N . GLU A 1 210 ? -6.354 13.827 22.329 1.00 86.56 210 GLU A N 1
ATOM 1649 C CA . GLU A 1 210 ? -6.716 15.061 23.055 1.00 86.56 210 GLU A CA 1
ATOM 1650 C C . GLU A 1 210 ? -6.086 16.320 22.439 1.00 86.56 210 GLU A C 1
ATOM 1652 O O . GLU A 1 210 ? -6.621 17.419 22.555 1.00 86.56 210 GLU A O 1
ATOM 1657 N N . SER A 1 211 ? -4.947 16.165 21.757 1.00 82.94 211 SER A N 1
ATOM 1658 C CA . SER A 1 211 ? -4.226 17.260 21.102 1.00 82.94 211 SER A CA 1
ATOM 1659 C C . SER A 1 211 ? -4.924 17.808 19.856 1.00 82.94 211 SER A C 1
ATOM 1661 O O . SER A 1 211 ? -4.494 18.832 19.325 1.00 82.94 211 SER A O 1
ATOM 1663 N N . GLN A 1 212 ? -5.967 17.137 19.363 1.00 86.06 212 GLN A N 1
ATOM 1664 C CA . GLN A 1 212 ? -6.697 17.548 18.175 1.00 86.06 212 GLN A CA 1
ATOM 1665 C C . GLN A 1 212 ? -8.102 18.019 18.552 1.00 86.06 212 GLN A C 1
ATOM 1667 O O . GLN A 1 212 ? -8.904 17.272 19.104 1.00 86.06 212 GLN A O 1
ATOM 1672 N N . GLU A 1 213 ? -8.421 19.265 18.206 1.00 89.44 213 GLU A N 1
ATOM 1673 C CA . GLU A 1 213 ? -9.760 19.804 18.424 1.00 89.44 213 GLU A CA 1
ATOM 1674 C C . GLU A 1 213 ? -10.748 19.208 17.412 1.00 89.44 213 GLU A C 1
ATOM 1676 O O . GLU A 1 213 ? -10.610 19.369 16.194 1.00 89.44 213 GLU A O 1
ATOM 1681 N N . PHE A 1 214 ? -11.774 18.534 17.927 1.00 92.69 214 PHE A N 1
ATOM 1682 C CA . PHE A 1 214 ? -12.895 18.019 17.149 1.00 92.69 214 PHE A CA 1
ATOM 1683 C C . PHE A 1 214 ? -14.165 18.775 17.528 1.00 92.69 214 PHE A C 1
ATOM 1685 O O . PHE A 1 214 ? -14.545 18.844 18.692 1.00 92.69 214 PHE A O 1
ATOM 1692 N N . ASN A 1 215 ? -14.856 19.328 16.533 1.00 93.19 215 ASN A N 1
ATOM 1693 C CA . ASN A 1 215 ? -16.047 20.154 16.751 1.00 93.19 215 ASN A CA 1
ATOM 1694 C C . ASN A 1 215 ? -17.351 19.343 16.870 1.00 93.19 215 ASN A C 1
ATOM 1696 O O . ASN A 1 215 ? -18.418 19.911 17.094 1.00 93.19 215 ASN A O 1
ATOM 1700 N N . SER A 1 216 ? -17.293 18.030 16.633 1.00 96.69 216 SER A N 1
ATOM 1701 C CA . SER A 1 216 ? -18.464 17.154 16.593 1.00 96.69 216 SER A CA 1
ATOM 1702 C C . SER A 1 216 ? -18.083 15.674 16.642 1.00 96.69 216 SER A C 1
ATOM 1704 O O . SER A 1 216 ? -17.020 15.280 16.155 1.00 96.69 216 SER A O 1
ATOM 1706 N N . LYS A 1 217 ? -19.017 14.825 17.092 1.00 96.44 217 LYS A N 1
ATOM 1707 C CA . LYS A 1 217 ? -18.906 13.358 16.990 1.00 96.44 217 LYS A CA 1
ATOM 1708 C C . LYS A 1 217 ? -18.596 12.898 15.565 1.00 96.44 217 LYS A C 1
ATOM 1710 O O . LYS A 1 217 ? -17.755 12.032 15.357 1.00 96.44 217 LYS A O 1
ATOM 1715 N N . ALA A 1 218 ? -19.261 13.497 14.575 1.00 96.38 218 ALA A N 1
ATOM 1716 C CA . ALA A 1 218 ? -19.051 13.171 13.169 1.00 96.38 218 ALA A CA 1
ATOM 1717 C C . ALA A 1 218 ? -17.591 13.410 12.753 1.00 96.38 218 ALA A C 1
ATOM 1719 O O . ALA A 1 218 ? -16.990 12.536 12.137 1.00 96.38 218 ALA A O 1
ATOM 1720 N N . SER A 1 219 ? -16.988 14.537 13.155 1.00 95.31 219 SER A N 1
ATOM 1721 C CA . SER A 1 219 ? -15.576 14.820 12.861 1.00 95.31 219 SER A CA 1
ATOM 1722 C C . SER A 1 219 ? -14.603 13.829 13.522 1.00 95.31 219 SER A C 1
ATOM 1724 O O . SER A 1 219 ? -13.615 13.444 12.897 1.00 95.31 219 SER A O 1
ATOM 1726 N N . MET A 1 220 ? -14.915 13.349 14.733 1.00 95.19 220 MET A N 1
ATOM 1727 C CA . MET A 1 220 ? -14.143 12.301 15.415 1.00 95.19 220 MET A CA 1
ATOM 1728 C C . MET A 1 220 ? -14.244 10.966 14.665 1.00 95.19 220 MET A C 1
ATOM 1730 O O . MET A 1 220 ? -13.235 10.318 14.398 1.00 95.19 220 MET A O 1
ATOM 1734 N N . ILE A 1 221 ? -15.454 10.585 14.240 1.00 95.56 221 ILE A N 1
ATOM 1735 C CA . ILE A 1 221 ? -15.685 9.377 13.437 1.00 95.56 221 ILE A CA 1
ATOM 1736 C C . ILE A 1 221 ? -14.923 9.454 12.106 1.00 95.56 221 ILE A C 1
ATOM 1738 O O . ILE A 1 221 ? -14.250 8.492 11.737 1.00 95.56 221 ILE A O 1
ATOM 1742 N N . GLU A 1 222 ? -14.959 10.592 11.404 1.00 93.62 222 GLU A N 1
ATOM 1743 C CA . GLU A 1 222 ? -14.170 10.790 10.177 1.00 93.62 222 GLU A CA 1
ATOM 1744 C C . GLU A 1 222 ? -12.665 10.652 10.421 1.00 93.62 222 GLU A C 1
ATOM 1746 O O . GLU A 1 222 ? -11.944 10.071 9.604 1.00 93.62 222 GLU A O 1
ATOM 1751 N N . HIS A 1 223 ? -12.169 11.159 11.552 1.00 92.81 223 HIS A N 1
ATOM 1752 C CA . HIS A 1 223 ? -10.774 10.981 11.935 1.00 92.81 223 HIS A CA 1
ATOM 1753 C C . HIS A 1 223 ? -10.432 9.498 12.125 1.00 92.81 223 HIS A C 1
ATOM 1755 O O . HIS A 1 223 ? -9.476 9.007 11.526 1.00 92.81 223 HIS A O 1
ATOM 1761 N N . MET A 1 224 ? -11.237 8.757 12.887 1.00 93.06 224 MET A N 1
ATOM 1762 C CA . MET A 1 224 ? -11.009 7.330 13.159 1.00 93.06 224 MET A CA 1
ATOM 1763 C C . MET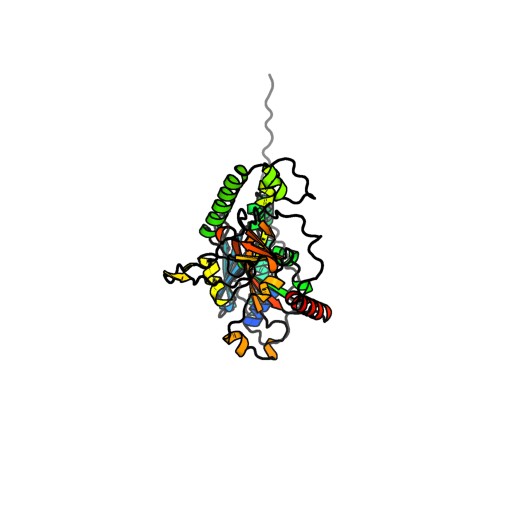 A 1 224 ? -11.106 6.454 11.903 1.00 93.06 224 MET A C 1
ATOM 1765 O O . MET A 1 224 ? -10.428 5.429 11.794 1.00 93.06 224 MET A O 1
ATOM 1769 N N . LEU A 1 225 ? -11.950 6.852 10.949 1.00 94.69 225 LEU A N 1
ATOM 1770 C CA . LEU A 1 225 ? -12.127 6.165 9.670 1.00 94.69 225 LEU A CA 1
ATOM 1771 C C . LEU A 1 225 ? -11.154 6.627 8.587 1.00 94.69 225 LEU A C 1
ATOM 1773 O O . LEU A 1 225 ? -11.180 6.083 7.482 1.00 94.69 225 LEU A O 1
ATOM 1777 N N . THR A 1 226 ? -10.293 7.600 8.891 1.00 93.62 226 THR A N 1
ATOM 1778 C CA . THR A 1 226 ? -9.308 8.119 7.947 1.00 93.62 226 THR A CA 1
ATOM 1779 C C . THR A 1 226 ? -8.409 6.982 7.461 1.00 93.62 226 THR A C 1
ATOM 1781 O O . THR A 1 226 ? -7.645 6.431 8.259 1.00 93.62 226 THR A O 1
ATOM 1784 N N . PRO A 1 227 ? -8.456 6.642 6.162 1.00 95.12 227 PRO A N 1
ATOM 1785 C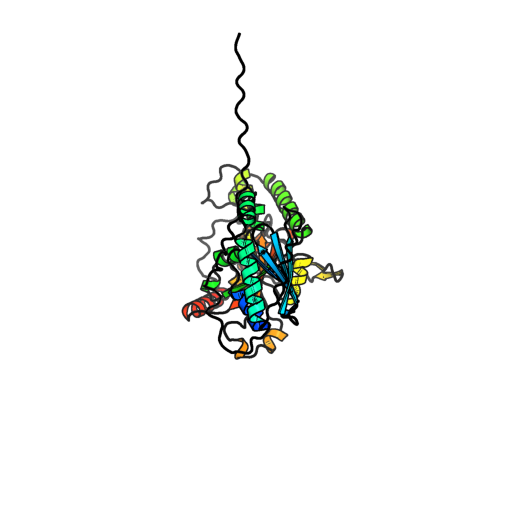 CA . PRO A 1 227 ? -7.566 5.643 5.601 1.00 95.12 227 PRO A CA 1
ATOM 1786 C C . PRO A 1 227 ? -6.130 6.173 5.583 1.00 95.12 227 PRO A C 1
ATOM 1788 O O . PRO A 1 227 ? -5.902 7.348 5.288 1.00 95.12 227 PRO A O 1
ATOM 1791 N N . ARG A 1 228 ? -5.164 5.307 5.886 1.00 95.12 228 ARG A N 1
ATOM 1792 C CA . ARG A 1 228 ? -3.733 5.634 5.922 1.00 95.12 228 ARG A CA 1
ATOM 1793 C C . ARG A 1 228 ? -2.952 4.648 5.072 1.00 95.12 228 ARG A C 1
ATOM 1795 O O . ARG A 1 228 ? -3.284 3.460 5.044 1.00 95.12 228 ARG A O 1
ATOM 1802 N N . HIS A 1 229 ? -1.903 5.122 4.409 1.00 97.50 229 HIS A N 1
ATOM 1803 C CA . HIS A 1 229 ? -0.942 4.226 3.779 1.00 97.50 229 HIS A CA 1
ATOM 1804 C C . HIS A 1 229 ? -0.138 3.497 4.847 1.00 97.50 229 HIS A C 1
ATOM 1806 O O . HIS A 1 229 ? 0.300 4.082 5.836 1.00 97.50 229 HIS A O 1
ATOM 1812 N N . THR A 1 230 ? 0.010 2.198 4.643 1.00 97.69 230 THR A N 1
ATOM 1813 C CA . THR A 1 230 ? 0.783 1.302 5.496 1.00 97.69 230 THR A CA 1
ATOM 1814 C C . THR A 1 230 ? 1.533 0.307 4.623 1.00 97.69 230 THR A C 1
ATOM 1816 O O . THR A 1 230 ? 1.260 0.153 3.432 1.00 97.69 230 THR A O 1
ATOM 1819 N N . PHE A 1 231 ? 2.480 -0.389 5.221 1.00 97.44 231 PHE A N 1
ATOM 1820 C CA . PHE A 1 231 ? 3.325 -1.391 4.620 1.00 97.44 231 PHE A CA 1
ATOM 1821 C C . PHE A 1 231 ? 3.059 -2.735 5.292 1.00 97.44 231 PHE A C 1
ATOM 1823 O O . PHE A 1 231 ? 2.902 -2.813 6.511 1.00 97.44 231 PHE A O 1
ATOM 1830 N N . HIS A 1 232 ? 3.004 -3.797 4.494 1.00 96.00 232 HIS A N 1
ATOM 1831 C CA . HIS A 1 232 ? 2.854 -5.169 4.971 1.00 96.00 232 HIS A CA 1
ATOM 1832 C C . HIS A 1 232 ? 3.962 -6.040 4.387 1.00 96.00 232 HIS A C 1
ATOM 1834 O O . HIS A 1 232 ? 4.077 -6.189 3.167 1.00 96.00 232 HIS A O 1
ATOM 1840 N N . GLY A 1 233 ? 4.774 -6.613 5.271 1.00 92.38 233 GLY A N 1
ATOM 1841 C CA . GLY A 1 233 ? 5.809 -7.573 4.920 1.00 92.38 233 GLY A CA 1
ATOM 1842 C C . GLY A 1 233 ? 5.269 -8.990 4.895 1.00 92.38 233 GLY A C 1
ATOM 1843 O O . GLY A 1 233 ? 4.569 -9.404 5.815 1.00 92.38 233 GLY A O 1
ATOM 1844 N N . THR A 1 234 ? 5.605 -9.743 3.853 1.00 89.06 234 THR A N 1
ATOM 1845 C CA . THR A 1 234 ? 5.269 -11.165 3.761 1.00 89.06 234 THR A CA 1
ATOM 1846 C C . THR A 1 234 ? 6.216 -11.885 2.805 1.00 89.06 234 THR A C 1
ATOM 1848 O O . THR A 1 234 ? 7.081 -11.260 2.191 1.00 89.06 234 THR A O 1
ATOM 1851 N N . ASN A 1 235 ? 6.070 -13.202 2.679 1.00 84.38 235 ASN A N 1
ATOM 1852 C CA . ASN A 1 235 ? 6.846 -13.999 1.734 1.00 84.38 235 ASN A CA 1
ATOM 1853 C C . ASN A 1 235 ? 6.503 -13.597 0.286 1.00 84.38 235 ASN A C 1
ATOM 1855 O O . ASN A 1 235 ? 5.328 -13.534 -0.090 1.00 84.38 235 ASN A O 1
ATOM 1859 N N . SER A 1 236 ? 7.530 -13.368 -0.536 1.00 83.62 236 SER A N 1
ATOM 1860 C CA . SER A 1 236 ? 7.390 -12.995 -1.949 1.00 83.62 236 SER A CA 1
ATOM 1861 C C . SER A 1 236 ? 6.518 -13.978 -2.742 1.00 83.62 236 SER A C 1
ATOM 1863 O O . SER A 1 236 ? 5.725 -13.555 -3.585 1.00 83.62 236 SER A O 1
ATOM 1865 N N . ALA A 1 237 ? 6.579 -15.270 -2.406 1.00 83.56 237 ALA A N 1
ATOM 1866 C CA . ALA A 1 237 ? 5.863 -16.347 -3.082 1.00 83.56 237 ALA A CA 1
ATOM 1867 C C . ALA A 1 237 ? 4.330 -16.229 -3.020 1.00 83.56 237 ALA A C 1
ATOM 1869 O O . ALA A 1 237 ? 3.642 -16.848 -3.830 1.00 83.56 237 ALA A O 1
ATOM 1870 N N . ILE A 1 238 ? 3.772 -15.453 -2.079 1.00 87.62 238 ILE A N 1
ATOM 1871 C CA . ILE A 1 238 ? 2.314 -15.310 -1.928 1.00 87.62 238 ILE A CA 1
ATOM 1872 C C . ILE A 1 238 ? 1.772 -13.951 -2.389 1.00 87.62 238 ILE A C 1
ATOM 1874 O O . ILE A 1 238 ? 0.556 -13.745 -2.365 1.00 87.62 238 ILE A O 1
ATOM 1878 N N . LEU A 1 239 ? 2.634 -13.033 -2.840 1.00 89.94 239 LEU A N 1
ATOM 1879 C CA . LEU A 1 239 ? 2.237 -11.672 -3.221 1.00 89.94 239 LEU A CA 1
ATOM 1880 C C . LEU A 1 239 ? 1.225 -11.655 -4.373 1.00 89.94 239 LEU A C 1
ATOM 1882 O O . LEU A 1 239 ? 0.236 -10.926 -4.305 1.00 89.94 239 LEU A O 1
ATOM 1886 N N . ASP A 1 240 ? 1.405 -12.498 -5.393 1.00 88.31 240 ASP A N 1
ATOM 1887 C CA . ASP A 1 240 ? 0.441 -12.603 -6.497 1.00 88.31 240 ASP A CA 1
ATOM 1888 C C . ASP A 1 240 ? -0.902 -13.199 -6.044 1.00 88.31 240 ASP A C 1
ATOM 1890 O O . ASP A 1 240 ? -1.967 -12.794 -6.520 1.00 88.31 240 ASP A O 1
ATOM 1894 N N . GLY A 1 241 ? -0.874 -14.117 -5.071 1.00 91.25 241 GLY A N 1
ATOM 1895 C CA . GLY A 1 241 ? -2.080 -14.634 -4.425 1.00 91.25 241 GLY A CA 1
ATOM 1896 C C . GLY A 1 241 ? -2.852 -13.524 -3.712 1.00 91.25 241 GLY A C 1
ATOM 1897 O O . GLY A 1 241 ? -4.063 -13.396 -3.908 1.00 91.25 241 GLY A O 1
ATOM 1898 N N . ILE A 1 242 ? -2.145 -12.673 -2.962 1.00 93.62 242 ILE A N 1
ATOM 1899 C CA . ILE A 1 242 ? -2.729 -11.512 -2.281 1.00 93.62 242 ILE A CA 1
ATOM 1900 C C . ILE A 1 242 ? -3.267 -10.494 -3.291 1.00 93.62 242 ILE A C 1
ATOM 1902 O O . ILE A 1 242 ? -4.371 -9.986 -3.111 1.00 93.62 242 ILE A O 1
ATOM 1906 N N . ALA A 1 243 ? -2.554 -10.228 -4.387 1.00 92.25 243 ALA A N 1
ATOM 1907 C CA . ALA A 1 243 ? -3.030 -9.319 -5.430 1.00 92.25 243 ALA A CA 1
ATOM 1908 C C . ALA A 1 243 ? -4.354 -9.790 -6.059 1.00 92.25 243 ALA A C 1
ATOM 1910 O O . ALA A 1 243 ? -5.221 -8.978 -6.384 1.00 92.25 243 ALA A O 1
ATOM 1911 N N . LYS A 1 244 ? -4.536 -11.108 -6.204 1.00 92.12 244 LYS A N 1
ATOM 1912 C CA . LYS A 1 244 ? -5.737 -11.697 -6.809 1.00 92.12 244 LYS A CA 1
ATOM 1913 C C . LYS A 1 244 ? -6.910 -11.815 -5.832 1.00 92.12 244 LYS A C 1
ATOM 1915 O O . LYS A 1 244 ? -8.060 -11.540 -6.188 1.00 92.12 244 LYS A O 1
ATOM 1920 N N . TRP A 1 245 ? -6.638 -12.258 -4.609 1.00 93.56 245 TRP A N 1
ATOM 1921 C CA . TRP A 1 245 ? -7.666 -12.685 -3.655 1.00 93.56 245 TRP A CA 1
ATOM 1922 C C . TRP A 1 245 ? -7.798 -11.784 -2.425 1.00 93.56 245 TRP A C 1
ATOM 1924 O O . TRP A 1 245 ? -8.776 -11.896 -1.684 1.00 93.56 245 TRP A O 1
ATOM 1934 N N . GLY A 1 246 ? -6.865 -10.853 -2.249 1.00 94.50 246 GLY A N 1
ATOM 1935 C CA . GLY A 1 246 ? -6.706 -10.057 -1.043 1.00 94.50 246 GLY A CA 1
ATOM 1936 C C . GLY A 1 246 ? -5.932 -10.805 0.036 1.00 94.50 246 GLY A C 1
ATOM 1937 O O . GLY A 1 246 ? -5.521 -11.953 -0.128 1.00 94.50 246 GLY A O 1
ATOM 1938 N N . LEU A 1 247 ? -5.737 -10.126 1.161 1.00 94.00 247 LEU A N 1
ATOM 1939 C CA . LEU A 1 247 ? -5.148 -10.724 2.352 1.00 94.00 247 LEU A CA 1
ATOM 1940 C C . LEU A 1 247 ? -6.088 -11.787 2.925 1.00 94.00 247 LEU A C 1
ATOM 1942 O O . LEU A 1 247 ? -7.311 -11.617 2.904 1.00 94.00 247 LEU A O 1
ATOM 1946 N N . LEU A 1 248 ? -5.496 -12.857 3.449 1.00 89.69 248 LEU A N 1
ATOM 1947 C CA . LEU A 1 248 ? -6.195 -13.925 4.150 1.00 89.69 248 LEU A CA 1
ATOM 1948 C C . LEU A 1 248 ? -5.764 -13.923 5.617 1.00 89.69 248 LEU A C 1
ATOM 1950 O O . LEU A 1 248 ? -4.582 -13.781 5.926 1.00 89.69 248 LEU A O 1
ATOM 1954 N N . ALA A 1 249 ? -6.731 -14.072 6.512 1.00 84.00 249 ALA A N 1
ATOM 1955 C CA . ALA A 1 249 ? -6.519 -14.217 7.941 1.00 84.00 249 ALA A CA 1
ATOM 1956 C C . ALA A 1 249 ? -6.365 -15.703 8.320 1.00 84.00 249 ALA A C 1
ATOM 1958 O O . ALA A 1 249 ? -6.843 -16.588 7.601 1.00 84.00 249 ALA A O 1
ATOM 1959 N N . PRO A 1 250 ? -5.730 -16.014 9.464 1.00 80.00 250 PRO A N 1
ATOM 1960 C CA . PRO A 1 250 ? -5.711 -17.374 9.992 1.00 80.00 250 PRO A CA 1
ATOM 1961 C C . PRO A 1 250 ? -7.133 -17.943 10.140 1.00 80.00 250 PRO A C 1
ATOM 1963 O O . PRO A 1 250 ? -8.012 -17.291 10.697 1.00 80.00 250 PRO A O 1
ATOM 1966 N N . GLY A 1 251 ? -7.361 -19.170 9.663 1.00 83.44 251 GLY A N 1
ATOM 1967 C CA . GLY A 1 251 ? -8.682 -19.809 9.646 1.00 83.44 251 GLY A CA 1
ATOM 1968 C C . GLY A 1 251 ? -9.509 -19.576 8.376 1.00 83.44 251 GLY A C 1
ATOM 1969 O O . GLY A 1 251 ? -10.524 -20.253 8.205 1.00 83.44 251 GLY A O 1
ATOM 1970 N N . ASP A 1 252 ? -9.085 -18.683 7.478 1.00 88.38 252 ASP A N 1
ATOM 1971 C CA . ASP A 1 252 ? -9.738 -18.490 6.181 1.00 88.38 252 ASP A CA 1
ATOM 1972 C C . ASP A 1 252 ? -9.600 -19.705 5.267 1.00 88.38 252 ASP A C 1
ATOM 1974 O O . ASP A 1 252 ? -8.625 -20.445 5.334 1.00 88.38 252 ASP A O 1
ATOM 1978 N N . ILE A 1 253 ? -10.535 -19.861 4.332 1.00 91.44 253 ILE A N 1
ATOM 1979 C CA . ILE A 1 253 ? -10.420 -20.839 3.250 1.00 91.44 253 ILE A CA 1
ATOM 1980 C C . ILE A 1 253 ? -9.646 -20.207 2.095 1.00 91.44 253 ILE A C 1
ATOM 1982 O O . ILE A 1 253 ? -10.043 -19.174 1.553 1.00 91.44 253 ILE A O 1
ATOM 1986 N N . HIS A 1 254 ? -8.548 -20.841 1.692 1.00 90.75 254 HIS A N 1
ATOM 1987 C CA . HIS A 1 254 ? -7.768 -20.396 0.552 1.00 90.75 254 HIS A CA 1
ATOM 1988 C C . HIS A 1 254 ? -8.565 -20.615 -0.749 1.00 90.75 254 HIS A C 1
ATOM 1990 O O . HIS A 1 254 ? -8.893 -21.755 -1.090 1.00 90.75 254 HIS A O 1
ATOM 1996 N N . PRO A 1 255 ? -8.859 -19.559 -1.524 1.00 90.81 255 PRO A N 1
ATOM 1997 C CA . PRO A 1 255 ? -9.844 -19.625 -2.605 1.00 90.81 255 PRO A CA 1
ATOM 1998 C C . PRO A 1 255 ? -9.420 -20.497 -3.789 1.00 90.81 255 PRO A C 1
ATOM 2000 O O . PRO A 1 255 ? -10.277 -20.959 -4.532 1.00 90.81 255 PRO A O 1
ATOM 2003 N N . ALA A 1 256 ? -8.118 -20.731 -3.984 1.00 89.56 256 ALA A N 1
ATOM 2004 C CA . ALA A 1 256 ? -7.646 -21.583 -5.078 1.00 89.56 256 ALA A CA 1
ATOM 2005 C C . ALA A 1 256 ? -7.571 -23.071 -4.705 1.00 89.56 256 ALA A C 1
ATOM 2007 O O . ALA A 1 256 ? -7.682 -23.920 -5.580 1.00 89.56 256 ALA A O 1
ATOM 2008 N N . THR A 1 257 ? -7.348 -23.391 -3.428 1.00 91.62 257 THR A N 1
ATOM 2009 C CA . THR A 1 257 ? -7.090 -24.773 -2.980 1.00 91.62 257 THR A CA 1
ATOM 2010 C C . THR A 1 257 ? -8.241 -25.350 -2.163 1.00 91.62 257 THR A C 1
ATOM 2012 O O . THR A 1 257 ? -8.260 -26.550 -1.916 1.00 91.62 257 THR A O 1
ATOM 2015 N N . GLY A 1 258 ? -9.179 -24.515 -1.700 1.00 93.44 258 GLY A N 1
ATOM 2016 C CA . GLY A 1 258 ? -10.262 -24.912 -0.798 1.00 93.44 258 GLY A CA 1
ATOM 2017 C C . GLY A 1 258 ? -9.789 -25.298 0.607 1.00 93.44 258 GLY A C 1
ATOM 2018 O O . GLY A 1 258 ? -10.602 -25.684 1.442 1.00 93.44 258 GLY A O 1
ATOM 2019 N N . GLN A 1 259 ? -8.488 -25.199 0.887 1.00 92.50 259 GLN A N 1
ATOM 2020 C CA . GLN A 1 259 ? -7.919 -25.584 2.172 1.00 92.50 259 GLN A CA 1
ATOM 2021 C C . GLN A 1 259 ? -8.061 -24.456 3.185 1.00 92.50 259 GLN A C 1
ATOM 2023 O O . GLN A 1 259 ? -7.808 -23.291 2.876 1.00 92.50 259 GLN A O 1
ATOM 2028 N N . GLN A 1 260 ? -8.424 -24.815 4.412 1.00 89.88 260 GLN A N 1
ATOM 2029 C CA . GLN A 1 260 ? -8.443 -23.872 5.516 1.00 89.88 260 GLN A CA 1
ATOM 2030 C C . GLN A 1 260 ? -7.011 -23.545 5.951 1.00 89.88 260 GLN A C 1
ATOM 2032 O O . GLN A 1 260 ? -6.209 -24.439 6.226 1.00 89.88 260 GLN A O 1
ATOM 2037 N N . LEU A 1 261 ? -6.687 -22.258 6.032 1.00 82.50 261 LEU A N 1
ATOM 2038 C CA . LEU A 1 261 ? -5.430 -21.783 6.578 1.00 82.50 261 LEU A CA 1
ATOM 2039 C C . LEU A 1 261 ? -5.380 -22.126 8.062 1.00 82.50 261 LEU A C 1
ATOM 2041 O O . LEU A 1 261 ? -6.291 -21.790 8.822 1.00 82.50 261 LEU A O 1
ATOM 2045 N N . GLY A 1 262 ? -4.293 -22.772 8.480 1.00 76.62 262 GLY A N 1
ATOM 2046 C CA . GLY A 1 262 ? -4.080 -23.086 9.885 1.00 76.62 262 GLY A CA 1
ATOM 2047 C C . GLY A 1 262 ? -4.205 -21.828 10.743 1.00 76.62 262 GLY A C 1
ATOM 2048 O O . GLY A 1 262 ? -3.668 -20.770 10.404 1.00 76.62 262 GLY A O 1
ATOM 2049 N N . LYS A 1 263 ? -4.901 -21.941 11.876 1.00 69.75 263 LYS A N 1
ATOM 2050 C CA . LYS A 1 263 ? -4.899 -20.908 12.912 1.00 69.75 263 LYS A CA 1
ATOM 2051 C C . LYS A 1 263 ? -3.515 -20.898 13.562 1.00 69.75 263 LYS A C 1
ATOM 2053 O O . LYS A 1 263 ? -3.301 -21.548 14.580 1.00 69.75 263 LYS A O 1
ATOM 2058 N N . ARG A 1 264 ? -2.534 -20.240 12.939 1.00 61.81 264 ARG A N 1
ATOM 2059 C CA . ARG A 1 264 ? -1.240 -20.008 13.589 1.00 61.81 264 ARG A CA 1
ATOM 2060 C C . ARG A 1 264 ? -1.472 -19.060 14.765 1.00 61.81 264 ARG A C 1
ATOM 2062 O O . ARG A 1 264 ? -1.704 -17.874 14.567 1.00 61.81 264 ARG A O 1
ATOM 2069 N N . LEU A 1 265 ? -1.431 -19.616 15.971 1.00 56.94 265 LEU A N 1
ATOM 2070 C CA . LEU A 1 265 ? -1.302 -18.880 17.225 1.00 56.94 265 LEU A CA 1
ATOM 2071 C C . LEU A 1 265 ? 0.193 -18.649 17.467 1.00 56.94 265 LEU A C 1
ATOM 2073 O O . LEU A 1 265 ? 0.987 -19.574 17.289 1.00 56.94 265 LEU A O 1
ATOM 2077 N N . GLY A 1 266 ? 0.594 -17.428 17.818 1.00 58.28 266 GLY A N 1
ATOM 2078 C CA . GLY A 1 266 ? 2.012 -17.101 18.008 1.00 58.28 266 GLY A CA 1
ATOM 2079 C C . GLY A 1 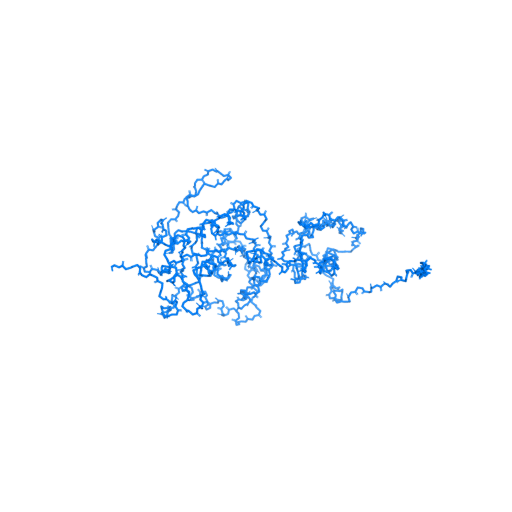266 ? 2.427 -15.684 17.619 1.00 58.28 266 GLY A C 1
ATOM 2080 O O . GLY A 1 266 ? 3.559 -15.303 17.910 1.00 58.28 266 GLY A O 1
ATOM 2081 N N . SER A 1 267 ? 1.546 -14.902 16.995 1.00 75.62 267 SER A N 1
ATOM 2082 C CA . SER A 1 267 ? 1.794 -13.484 16.713 1.00 75.62 267 SER A CA 1
ATOM 2083 C C . SER A 1 267 ? 1.753 -12.684 18.014 1.00 75.62 267 SER A C 1
ATOM 2085 O O . SER A 1 267 ? 0.766 -12.762 18.737 1.00 75.62 267 SER A O 1
ATOM 2087 N N . THR A 1 268 ? 2.803 -11.921 18.329 1.00 83.50 268 THR A N 1
ATOM 2088 C CA . THR A 1 268 ? 3.004 -11.267 19.640 1.00 83.50 268 THR A CA 1
ATOM 2089 C C . THR A 1 268 ? 1.797 -10.454 20.127 1.00 83.50 268 THR A C 1
ATOM 2091 O O . THR A 1 268 ? 1.470 -10.492 21.311 1.00 83.50 268 THR A O 1
ATOM 2094 N N . TYR A 1 269 ? 1.098 -9.788 19.207 1.00 87.94 269 TYR A N 1
ATOM 2095 C CA . TYR A 1 269 ? 0.013 -8.836 19.492 1.00 87.94 269 TYR A CA 1
ATOM 2096 C C . TYR A 1 269 ? -1.376 -9.314 19.025 1.00 87.94 269 TYR A C 1
ATOM 2098 O O . TYR A 1 269 ? -2.276 -8.509 18.785 1.00 87.94 269 TYR A O 1
ATOM 2106 N N . GLY A 1 270 ? -1.557 -10.633 18.906 1.00 87.62 270 GLY A N 1
ATOM 2107 C CA . GLY A 1 270 ? -2.848 -11.255 18.615 1.00 87.62 270 GLY A CA 1
ATOM 2108 C C . GLY A 1 270 ? -3.134 -11.507 17.128 1.00 87.62 270 GLY A C 1
ATOM 2109 O O . GLY A 1 270 ? -2.252 -11.417 16.274 1.00 87.62 270 GLY A O 1
ATOM 2110 N N . PRO A 1 271 ? -4.371 -11.904 16.798 1.00 86.19 271 PRO A N 1
ATOM 2111 C CA . PRO A 1 271 ? -4.726 -12.340 15.457 1.00 86.19 271 PRO A CA 1
ATOM 2112 C C . PRO A 1 271 ? -5.056 -11.150 14.554 1.00 86.19 271 PRO A C 1
ATOM 2114 O O . PRO A 1 271 ? -5.862 -10.289 14.900 1.00 86.19 271 PRO A O 1
ATOM 2117 N N . GLY A 1 272 ? -4.486 -11.142 13.353 1.00 90.38 272 GLY A N 1
ATOM 2118 C CA . GLY A 1 272 ? -4.817 -10.158 12.330 1.00 90.38 272 GLY A CA 1
ATOM 2119 C C . GLY A 1 272 ? -3.726 -10.008 11.281 1.00 90.38 272 GLY A C 1
ATOM 2120 O O . GLY A 1 272 ? -2.727 -10.728 11.274 1.00 90.38 272 GLY A O 1
ATOM 2121 N N . VAL A 1 273 ? -3.946 -9.060 10.379 1.00 93.12 273 VAL A N 1
ATOM 2122 C CA . VAL A 1 273 ? -2.953 -8.575 9.427 1.00 93.12 273 VAL A CA 1
ATOM 2123 C C . VAL A 1 273 ? -2.108 -7.519 10.124 1.00 93.12 273 VAL A C 1
ATOM 2125 O O . VAL A 1 273 ? -2.635 -6.513 10.592 1.00 93.12 273 VAL A O 1
ATOM 2128 N N . TYR A 1 274 ? -0.800 -7.748 10.150 1.00 94.00 274 TYR A N 1
ATOM 2129 C CA . TYR A 1 274 ? 0.182 -6.822 10.699 1.00 94.00 274 TYR A CA 1
ATOM 2130 C C . TYR A 1 274 ? 0.597 -5.817 9.633 1.00 94.00 274 TYR A C 1
ATOM 2132 O O . TYR A 1 274 ? 1.086 -6.207 8.576 1.00 94.00 274 TYR A O 1
ATOM 2140 N N . THR A 1 275 ? 0.399 -4.532 9.883 1.00 95.94 275 THR A N 1
ATOM 2141 C CA . THR A 1 275 ? 0.830 -3.454 8.986 1.00 95.94 275 THR A CA 1
ATOM 2142 C C . THR A 1 275 ? 1.548 -2.374 9.782 1.00 95.94 275 THR A C 1
ATOM 2144 O O . THR A 1 275 ? 1.448 -2.333 11.002 1.00 95.94 275 THR A O 1
ATOM 2147 N N . THR A 1 276 ? 2.289 -1.504 9.114 1.00 95.56 276 THR A N 1
ATOM 2148 C CA . THR A 1 276 ? 3.067 -0.442 9.765 1.00 95.56 276 THR A CA 1
ATOM 2149 C C . THR A 1 276 ? 3.195 0.760 8.839 1.00 95.56 276 THR A C 1
ATOM 2151 O O . THR A 1 276 ? 3.115 0.603 7.627 1.00 95.56 276 THR A O 1
ATOM 2154 N N . GLN A 1 277 ? 3.395 1.970 9.354 1.00 94.56 277 GLN A N 1
ATOM 2155 C CA . GLN A 1 277 ? 3.753 3.118 8.504 1.00 94.56 277 GLN A CA 1
ATOM 2156 C C . GLN A 1 277 ? 5.245 3.120 8.130 1.00 94.56 277 GLN A C 1
ATOM 2158 O O . GLN A 1 277 ? 5.670 3.889 7.273 1.00 94.56 277 GLN A O 1
ATOM 2163 N N . GLU A 1 278 ? 6.028 2.218 8.723 1.00 90.75 278 GLU A N 1
ATOM 2164 C CA . GLU A 1 278 ? 7.470 2.123 8.562 1.00 90.75 278 GLU A CA 1
ATOM 2165 C C . GLU A 1 278 ? 7.848 0.995 7.580 1.00 90.75 278 GLU A C 1
ATOM 2167 O O . GLU A 1 278 ? 7.794 -0.189 7.924 1.00 90.75 278 GLU A O 1
ATOM 2172 N N . PRO A 1 279 ? 8.281 1.304 6.344 1.00 91.50 279 PRO A N 1
ATOM 2173 C CA . PRO A 1 279 ? 8.570 0.277 5.339 1.00 91.50 279 PRO A CA 1
ATOM 2174 C C . PRO A 1 279 ? 9.696 -0.662 5.776 1.00 91.50 279 PRO A C 1
ATOM 2176 O O . PRO A 1 279 ? 9.661 -1.853 5.488 1.00 91.50 279 PRO A O 1
ATOM 2179 N N . HIS A 1 280 ? 10.684 -0.145 6.499 1.00 84.12 280 HIS A N 1
ATOM 2180 C CA . HIS A 1 280 ? 11.831 -0.900 6.989 1.00 84.12 280 HIS A CA 1
ATOM 2181 C C . HIS A 1 280 ? 11.450 -1.944 8.060 1.00 84.12 280 HIS A C 1
ATOM 2183 O O . HIS A 1 280 ? 12.023 -3.036 8.055 1.00 84.12 280 HIS A O 1
ATOM 2189 N N . LEU A 1 281 ? 10.422 -1.675 8.877 1.00 85.56 281 LEU A N 1
ATOM 2190 C CA . LEU A 1 281 ? 9.819 -2.662 9.777 1.00 85.56 281 LEU A CA 1
ATOM 2191 C C . LEU A 1 281 ? 9.112 -3.768 8.982 1.00 85.56 281 LEU A C 1
ATOM 2193 O O . LEU A 1 281 ? 9.370 -4.953 9.184 1.00 85.56 281 LEU A O 1
ATOM 2197 N N . ALA A 1 282 ? 8.290 -3.402 7.992 1.00 91.06 282 ALA A N 1
ATOM 2198 C CA . ALA A 1 282 ? 7.638 -4.376 7.110 1.00 91.06 282 ALA A CA 1
ATOM 2199 C C . ALA A 1 282 ? 8.658 -5.255 6.358 1.00 91.06 282 ALA A C 1
ATOM 2201 O O . ALA A 1 282 ? 8.485 -6.465 6.229 1.00 91.06 282 ALA A O 1
ATOM 2202 N N . ILE A 1 283 ? 9.766 -4.674 5.900 1.00 85.75 283 ILE A N 1
ATOM 2203 C CA . ILE A 1 283 ? 10.868 -5.379 5.230 1.00 85.75 283 ILE A CA 1
ATOM 2204 C C . ILE A 1 283 ? 11.479 -6.472 6.122 1.00 85.75 283 ILE A C 1
ATOM 2206 O O . ILE A 1 283 ? 11.910 -7.508 5.597 1.00 85.75 283 ILE A O 1
ATOM 2210 N N . ALA A 1 284 ? 11.494 -6.305 7.446 1.00 79.50 284 ALA A N 1
ATOM 2211 C CA . ALA A 1 284 ? 11.976 -7.334 8.369 1.00 79.50 284 ALA A CA 1
ATOM 2212 C C . ALA A 1 284 ? 11.115 -8.611 8.319 1.00 79.50 284 ALA A C 1
ATOM 2214 O O . ALA A 1 284 ? 11.651 -9.711 8.422 1.00 79.50 284 ALA A O 1
ATOM 2215 N N . TYR A 1 285 ? 9.813 -8.469 8.049 1.00 82.25 285 TYR A N 1
ATOM 2216 C CA . TYR A 1 285 ? 8.862 -9.579 7.903 1.00 82.25 285 TYR A CA 1
ATOM 2217 C C . TYR A 1 285 ? 8.792 -10.176 6.493 1.00 82.25 285 TYR A C 1
ATOM 2219 O O . TYR A 1 285 ? 8.184 -11.231 6.290 1.00 82.25 285 TYR A O 1
ATOM 2227 N N . SER A 1 286 ? 9.417 -9.536 5.500 1.00 78.12 286 SER A N 1
ATOM 2228 C CA . SER A 1 286 ? 9.636 -10.177 4.202 1.00 78.12 286 SER A CA 1
ATOM 2229 C C . SER A 1 286 ? 10.750 -11.220 4.335 1.00 78.12 286 SER A C 1
ATOM 2231 O O . SER A 1 286 ? 11.943 -10.922 4.220 1.00 78.12 286 SER A O 1
ATOM 2233 N N . ASN A 1 287 ? 10.346 -12.445 4.683 1.00 65.88 287 ASN A N 1
ATOM 2234 C CA . ASN A 1 287 ? 11.240 -13.595 4.739 1.00 65.88 287 ASN A CA 1
ATOM 2235 C C . ASN A 1 287 ? 11.806 -13.891 3.347 1.00 65.88 287 ASN A C 1
ATOM 2237 O O . ASN A 1 287 ? 11.087 -13.841 2.349 1.00 65.88 287 ASN A O 1
ATOM 2241 N N . TRP A 1 288 ? 13.076 -14.284 3.331 1.00 53.91 288 TRP A N 1
ATOM 2242 C CA . TRP A 1 288 ? 13.673 -15.043 2.241 1.00 53.91 288 TRP A CA 1
ATOM 2243 C C . TRP A 1 288 ? 12.980 -16.406 2.194 1.00 53.91 288 TRP A C 1
ATOM 2245 O O . TRP A 1 288 ? 12.687 -16.990 3.240 1.00 53.91 288 TRP A O 1
ATOM 2255 N N . SER A 1 289 ? 12.736 -16.957 1.015 1.00 51.72 289 SER A N 1
ATOM 2256 C CA . SER A 1 289 ? 12.580 -18.405 0.932 1.00 51.72 289 SER A CA 1
ATOM 2257 C C . SER A 1 289 ? 13.886 -19.072 1.388 1.00 51.72 289 SER A C 1
ATOM 2259 O O . SER A 1 289 ? 14.974 -18.550 1.140 1.00 51.72 289 SER A O 1
ATOM 2261 N N . ASP A 1 290 ? 13.806 -20.244 2.025 1.00 43.25 290 ASP A N 1
ATOM 2262 C CA . ASP A 1 290 ? 14.995 -21.024 2.421 1.00 43.25 290 ASP A CA 1
ATOM 2263 C C . ASP A 1 290 ? 15.946 -21.269 1.235 1.00 43.25 290 ASP A C 1
ATOM 2265 O O . ASP A 1 290 ? 17.152 -21.433 1.408 1.00 43.25 290 ASP A O 1
ATOM 2269 N N . ASN A 1 291 ? 15.399 -21.281 0.017 1.00 44.94 291 ASN A N 1
ATOM 2270 C CA . ASN A 1 291 ? 16.147 -21.439 -1.220 1.00 44.94 291 ASN A CA 1
ATOM 2271 C C . ASN A 1 291 ? 16.847 -20.139 -1.650 1.00 44.94 291 ASN A C 1
ATOM 2273 O O . ASN A 1 291 ? 17.991 -20.192 -2.086 1.00 44.94 291 ASN A O 1
ATOM 2277 N N . GLU A 1 292 ? 16.206 -18.977 -1.491 1.00 50.09 292 GLU A N 1
ATOM 2278 C CA . GLU A 1 292 ? 16.859 -17.679 -1.704 1.00 50.09 292 GLU A CA 1
ATOM 2279 C C . GLU A 1 292 ? 17.977 -17.480 -0.679 1.00 50.09 292 GLU A C 1
ATOM 2281 O O . GLU A 1 292 ? 19.063 -17.097 -1.070 1.00 50.09 292 GLU A O 1
ATOM 2286 N N . GLN A 1 293 ? 17.776 -17.844 0.594 1.00 46.62 293 GLN A N 1
ATOM 2287 C CA . GLN A 1 293 ? 18.792 -17.726 1.651 1.00 46.62 293 GLN A CA 1
ATOM 2288 C C . GLN A 1 293 ? 20.035 -18.606 1.436 1.00 46.62 293 GLN A C 1
ATOM 2290 O O . GLN A 1 293 ? 21.138 -18.213 1.814 1.00 46.62 293 GLN A O 1
ATOM 2295 N N . ARG A 1 294 ? 19.865 -19.801 0.856 1.00 44.34 294 ARG A N 1
ATOM 2296 C CA . ARG A 1 294 ? 20.957 -20.761 0.605 1.00 44.34 294 ARG A CA 1
ATOM 2297 C C . ARG A 1 294 ? 21.729 -20.490 -0.683 1.00 44.34 294 ARG A C 1
ATOM 2299 O O . ARG A 1 294 ? 22.864 -20.940 -0.788 1.00 44.34 294 ARG A O 1
ATOM 2306 N N . ASN A 1 295 ? 21.121 -19.777 -1.628 1.00 44.78 295 ASN A N 1
ATOM 2307 C CA . ASN A 1 295 ? 21.701 -19.502 -2.940 1.00 44.78 295 ASN A CA 1
ATOM 2308 C C . ASN A 1 295 ? 22.135 -18.040 -3.120 1.00 44.78 295 ASN A C 1
ATOM 2310 O O . ASN A 1 295 ? 22.523 -17.694 -4.229 1.00 44.78 295 ASN A O 1
ATOM 2314 N N . ILE A 1 296 ? 22.103 -17.206 -2.068 1.00 44.84 296 ILE A N 1
ATOM 2315 C CA . ILE A 1 296 ? 22.694 -15.861 -2.131 1.00 44.84 296 ILE A CA 1
ATOM 2316 C C . ILE A 1 296 ? 24.196 -16.033 -2.340 1.00 44.84 296 ILE A C 1
ATOM 2318 O O . ILE A 1 296 ? 24.931 -16.372 -1.403 1.00 44.84 296 ILE A O 1
ATOM 2322 N N . ASP A 1 297 ? 24.657 -15.792 -3.560 1.00 41.94 297 ASP A N 1
ATOM 2323 C CA . ASP A 1 297 ? 26.079 -15.644 -3.828 1.00 41.94 297 ASP A CA 1
ATOM 2324 C C . ASP A 1 297 ? 26.610 -14.513 -2.916 1.00 41.94 297 ASP A C 1
ATOM 2326 O O . ASP A 1 297 ? 25.988 -13.456 -2.809 1.00 41.94 297 ASP A O 1
ATOM 2330 N N . PRO A 1 298 ? 27.739 -14.672 -2.208 1.00 44.34 298 PRO A N 1
ATOM 2331 C CA . PRO A 1 298 ? 28.386 -13.564 -1.508 1.00 44.34 298 PRO A CA 1
ATOM 2332 C C . PRO A 1 298 ? 28.554 -12.287 -2.360 1.00 44.34 298 PRO A C 1
ATOM 2334 O O . PRO A 1 298 ? 28.566 -11.193 -1.795 1.00 44.34 298 PRO A O 1
ATOM 2337 N N . SER A 1 299 ? 28.636 -12.405 -3.692 1.00 41.03 299 SER A N 1
ATOM 2338 C CA . SER A 1 299 ? 28.625 -11.287 -4.647 1.00 41.03 299 SER A CA 1
ATOM 2339 C C . SER A 1 299 ? 27.252 -10.594 -4.784 1.00 41.03 299 SER A C 1
ATOM 2341 O O . SER A 1 299 ? 27.196 -9.388 -5.020 1.00 41.03 299 SER A O 1
ATOM 2343 N N . GLU A 1 300 ? 26.149 -11.295 -4.505 1.00 38.78 300 GLU A N 1
ATOM 2344 C CA . GLU A 1 300 ? 24.772 -10.779 -4.390 1.00 38.78 300 GLU A CA 1
ATOM 2345 C C . GLU A 1 300 ? 24.495 -10.086 -3.039 1.00 38.78 300 GLU A C 1
ATOM 2347 O O . GLU A 1 300 ? 23.383 -9.646 -2.748 1.00 38.78 300 GLU A O 1
ATOM 2352 N N . ARG A 1 301 ? 25.522 -9.922 -2.198 1.00 43.03 301 ARG A N 1
ATOM 2353 C CA . ARG A 1 301 ? 25.507 -8.957 -1.085 1.00 43.03 301 ARG A CA 1
ATOM 2354 C C . ARG A 1 301 ? 25.997 -7.568 -1.508 1.00 43.03 301 ARG A C 1
ATOM 2356 O O . ARG A 1 301 ? 26.067 -6.674 -0.665 1.00 43.03 301 ARG A O 1
ATOM 2363 N N . ALA A 1 302 ? 26.354 -7.380 -2.782 1.00 39.09 302 ALA A N 1
ATOM 2364 C CA . ALA A 1 302 ? 26.652 -6.067 -3.337 1.00 39.09 302 ALA A CA 1
ATOM 2365 C C . ALA A 1 302 ? 25.389 -5.177 -3.354 1.00 39.09 302 ALA A C 1
ATOM 2367 O O . ALA A 1 302 ? 24.273 -5.689 -3.494 1.00 39.09 302 ALA A O 1
ATOM 2368 N N . PRO A 1 303 ? 25.539 -3.844 -3.242 1.00 41.69 303 PRO A N 1
ATOM 2369 C CA . PRO A 1 303 ? 24.425 -2.917 -3.417 1.00 41.69 303 PRO A CA 1
ATOM 2370 C C . PRO A 1 303 ? 23.718 -3.186 -4.757 1.00 41.69 303 PRO A C 1
ATOM 2372 O O . PRO A 1 303 ? 24.362 -3.142 -5.806 1.00 41.69 303 PRO A O 1
ATOM 2375 N N . GLY A 1 304 ? 22.416 -3.487 -4.731 1.00 46.81 304 GLY A N 1
ATOM 2376 C CA . GLY A 1 304 ? 21.634 -3.817 -5.929 1.00 46.81 304 GLY A CA 1
ATOM 2377 C C . GLY A 1 304 ? 21.109 -5.259 -6.011 1.00 46.81 304 GLY A C 1
ATOM 2378 O O . GLY A 1 304 ? 20.437 -5.599 -6.987 1.00 46.81 304 GLY A O 1
ATOM 2379 N N . ALA A 1 305 ? 21.459 -6.124 -5.049 1.00 50.69 305 ALA A N 1
ATOM 2380 C CA . ALA A 1 305 ? 21.163 -7.560 -5.106 1.00 50.69 305 ALA A CA 1
ATOM 2381 C C . ALA A 1 305 ? 20.301 -8.094 -3.939 1.00 50.69 305 ALA A C 1
ATOM 2383 O O . ALA A 1 305 ? 19.712 -9.168 -4.055 1.00 50.69 305 ALA A O 1
ATOM 2384 N N . ILE A 1 306 ? 20.099 -7.316 -2.864 1.00 62.78 306 ILE A N 1
ATOM 2385 C CA . ILE A 1 306 ? 19.142 -7.647 -1.792 1.00 62.78 306 ILE A CA 1
ATOM 2386 C C . ILE A 1 306 ? 17.813 -6.958 -2.096 1.00 62.78 306 ILE A C 1
ATOM 2388 O O . ILE A 1 306 ? 17.465 -5.920 -1.525 1.00 62.78 306 ILE A O 1
ATOM 2392 N N . ARG A 1 307 ? 17.059 -7.551 -3.026 1.00 73.81 307 ARG A N 1
ATOM 2393 C CA . ARG A 1 307 ? 15.737 -7.053 -3.399 1.00 73.81 307 ARG A CA 1
ATOM 2394 C C . ARG A 1 307 ? 14.658 -7.684 -2.532 1.00 73.81 307 ARG A C 1
ATOM 2396 O O . ARG A 1 307 ? 14.437 -8.889 -2.579 1.00 73.81 307 ARG A O 1
ATOM 2403 N N . LYS A 1 308 ? 13.925 -6.857 -1.793 1.00 82.69 308 LYS A N 1
ATOM 2404 C CA . LYS A 1 308 ? 12.783 -7.290 -0.981 1.00 82.69 308 LYS A CA 1
ATOM 2405 C C . LYS A 1 308 ? 11.492 -6.724 -1.530 1.00 82.69 308 LYS A C 1
ATOM 2407 O O . LYS A 1 308 ? 11.429 -5.549 -1.872 1.00 82.69 308 LYS A O 1
ATOM 2412 N N . SER A 1 309 ? 10.464 -7.562 -1.614 1.00 89.31 309 SER A N 1
ATOM 2413 C CA . SER A 1 309 ? 9.132 -7.126 -2.027 1.00 89.31 309 SER A CA 1
ATOM 2414 C C . SER A 1 309 ? 8.190 -7.101 -0.832 1.00 89.31 309 SER A C 1
ATOM 2416 O O . SER A 1 309 ? 8.093 -8.081 -0.098 1.00 89.31 309 SER A O 1
ATOM 2418 N N . ILE A 1 310 ? 7.488 -5.988 -0.657 1.00 94.25 310 ILE A N 1
ATOM 2419 C CA . ILE A 1 310 ? 6.447 -5.810 0.357 1.00 94.25 310 ILE A CA 1
ATOM 2420 C C . ILE A 1 310 ? 5.186 -5.245 -0.295 1.00 94.25 310 ILE A C 1
ATOM 2422 O O . ILE A 1 310 ? 5.191 -4.853 -1.463 1.00 94.25 310 ILE A O 1
ATOM 2426 N N . LEU A 1 311 ? 4.088 -5.196 0.451 1.00 97.19 311 LEU A N 1
ATOM 2427 C CA . LEU A 1 311 ? 2.867 -4.537 0.005 1.00 97.19 311 LEU A CA 1
ATOM 2428 C C . LEU A 1 311 ? 2.798 -3.117 0.555 1.00 97.19 311 LEU A C 1
ATOM 2430 O O . LEU A 1 311 ? 3.034 -2.910 1.742 1.00 97.19 311 LEU A O 1
ATOM 2434 N N . ILE A 1 312 ? 2.374 -2.172 -0.280 1.00 97.69 312 ILE A N 1
ATOM 2435 C CA . ILE A 1 312 ? 1.734 -0.942 0.188 1.00 97.69 312 ILE A CA 1
ATOM 2436 C C . ILE A 1 312 ? 0.241 -1.223 0.282 1.00 97.69 312 ILE A C 1
ATOM 2438 O O . ILE A 1 312 ? -0.385 -1.653 -0.692 1.00 97.69 312 ILE A O 1
ATOM 2442 N N . CYS A 1 313 ? -0.324 -0.952 1.446 1.00 98.06 313 CYS A N 1
ATOM 2443 C CA . CYS A 1 313 ? -1.729 -1.115 1.754 1.00 98.06 313 CYS A CA 1
ATOM 2444 C C . CYS A 1 313 ? -2.355 0.224 2.146 1.00 98.06 313 CYS A C 1
ATOM 2446 O O . CYS A 1 313 ? -1.674 1.162 2.557 1.00 98.06 313 CYS A O 1
ATOM 2448 N N . VAL A 1 314 ? -3.677 0.287 2.065 1.00 97.56 314 VAL A N 1
ATOM 2449 C CA . VAL A 1 314 ? -4.486 1.281 2.765 1.00 97.56 314 VAL A CA 1
ATOM 2450 C C . VAL A 1 314 ? -5.161 0.587 3.929 1.00 97.56 314 VAL A C 1
ATOM 2452 O O . VAL A 1 314 ? -5.767 -0.467 3.749 1.00 97.56 314 VAL A O 1
ATOM 2455 N N . ALA A 1 315 ? -5.034 1.170 5.111 1.00 97.12 315 ALA A N 1
ATOM 2456 C CA . ALA A 1 315 ? -5.569 0.629 6.347 1.00 97.12 315 ALA A CA 1
ATOM 2457 C C . ALA A 1 315 ? -6.427 1.666 7.075 1.00 97.12 315 ALA A C 1
ATOM 2459 O O . ALA A 1 315 ? -6.149 2.866 7.013 1.00 97.12 315 ALA A O 1
ATOM 2460 N N . THR A 1 316 ? -7.439 1.196 7.801 1.00 96.00 316 THR A N 1
ATOM 2461 C CA . THR A 1 316 ? -8.282 2.028 8.669 1.00 96.00 316 THR A CA 1
ATOM 2462 C C . THR A 1 316 ? -8.327 1.407 10.061 1.00 96.00 316 THR A C 1
ATOM 2464 O O . THR A 1 316 ? -8.789 0.284 10.201 1.00 96.00 316 THR A O 1
ATOM 2467 N N . LEU A 1 317 ? -7.850 2.131 11.080 1.00 88.06 317 LEU A N 1
ATOM 2468 C CA . LEU A 1 317 ? -7.646 1.604 12.439 1.00 88.06 317 LEU A CA 1
ATOM 2469 C C . LEU A 1 317 ? -8.912 1.586 13.309 1.00 88.06 317 LEU A C 1
ATOM 2471 O O . LEU A 1 317 ? -9.075 0.684 14.128 1.00 88.06 317 LEU A O 1
ATOM 2475 N N . ARG A 1 318 ? -9.823 2.557 13.151 1.00 89.62 318 ARG A N 1
ATOM 2476 C CA . ARG A 1 318 ? -11.040 2.676 13.975 1.00 89.62 318 ARG A CA 1
ATOM 2477 C C . ARG A 1 318 ? -10.730 2.815 15.485 1.00 89.62 318 ARG A C 1
ATOM 2479 O O . ARG A 1 318 ? -9.909 3.657 15.831 1.00 89.62 318 ARG A O 1
ATOM 2486 N N . ARG A 1 319 ? -11.396 2.061 16.385 1.00 91.69 319 ARG A N 1
ATOM 2487 C CA . ARG A 1 319 ? -11.074 1.999 17.826 1.00 91.69 319 ARG A CA 1
ATOM 2488 C C . ARG A 1 319 ? -9.955 0.988 18.032 1.00 91.69 319 ARG A C 1
ATOM 2490 O O . ARG A 1 319 ? -10.209 -0.217 18.109 1.00 91.69 319 ARG A O 1
ATOM 2497 N N . ALA A 1 320 ? -8.730 1.486 18.084 1.00 91.94 320 ALA A N 1
ATOM 2498 C CA . ALA A 1 320 ? -7.566 0.666 18.361 1.00 91.94 320 ALA A CA 1
ATOM 2499 C C . ALA A 1 320 ? -7.358 0.493 19.869 1.00 91.94 320 ALA A C 1
ATOM 2501 O O . ALA A 1 320 ? -7.465 1.460 20.620 1.00 91.94 320 ALA A O 1
ATOM 2502 N N . ALA A 1 321 ? -7.012 -0.720 20.302 1.00 91.62 321 ALA A N 1
ATOM 2503 C CA . ALA A 1 321 ? -6.426 -0.935 21.623 1.00 91.62 321 ALA A CA 1
ATOM 2504 C C . ALA A 1 321 ? -4.899 -0.900 21.527 1.00 91.62 321 ALA A C 1
ATOM 2506 O O . ALA A 1 321 ? -4.317 -1.559 20.663 1.00 91.62 321 ALA A O 1
ATOM 2507 N N . LEU A 1 322 ? -4.256 -0.157 22.426 1.00 90.56 322 LEU A N 1
ATOM 2508 C CA . LEU A 1 322 ? -2.808 -0.198 22.580 1.00 90.56 322 LEU A CA 1
ATOM 2509 C C . LEU A 1 322 ? -2.422 -1.492 23.303 1.00 90.56 322 LEU A C 1
ATOM 2511 O O . LEU A 1 322 ? -2.898 -1.742 24.407 1.00 90.56 322 LEU A O 1
ATOM 2515 N N . LEU A 1 323 ? -1.566 -2.296 22.680 1.00 90.06 323 LEU A N 1
ATOM 2516 C CA . LEU A 1 323 ? -1.047 -3.532 23.242 1.00 90.06 323 LEU A CA 1
ATOM 2517 C C . LEU A 1 323 ? 0.457 -3.457 23.473 1.00 90.06 323 LEU A C 1
ATOM 2519 O O . LEU A 1 323 ? 1.242 -3.007 22.638 1.00 90.06 323 LEU A O 1
ATOM 2523 N N . THR A 1 324 ? 0.851 -4.021 24.599 1.00 88.69 324 THR A N 1
ATOM 2524 C CA . THR A 1 324 ? 2.215 -4.328 24.997 1.00 88.69 324 THR A CA 1
ATOM 2525 C C . THR A 1 324 ? 2.403 -5.845 25.043 1.00 88.69 324 THR A C 1
ATOM 2527 O O . THR A 1 324 ? 1.448 -6.622 24.971 1.00 88.69 324 THR A O 1
ATOM 2530 N N . GLN A 1 325 ? 3.647 -6.308 25.175 1.00 84.56 325 GLN A N 1
ATOM 2531 C CA . GLN A 1 325 ? 3.900 -7.743 25.352 1.00 84.56 325 GLN A CA 1
ATOM 2532 C C . GLN A 1 325 ? 3.282 -8.286 26.653 1.00 84.56 325 GLN A C 1
ATOM 2534 O O . GLN A 1 325 ? 2.861 -9.443 26.693 1.00 84.56 325 GLN A O 1
ATOM 2539 N N . ALA A 1 326 ? 3.176 -7.446 27.689 1.00 87.56 326 ALA A N 1
ATOM 2540 C CA . ALA A 1 326 ? 2.618 -7.813 28.987 1.00 87.56 326 ALA A CA 1
ATOM 2541 C C . ALA A 1 326 ? 1.118 -8.160 28.926 1.00 87.56 326 ALA A C 1
ATOM 2543 O O . ALA A 1 326 ? 0.639 -8.929 29.755 1.00 87.56 326 ALA A O 1
ATOM 2544 N N . ASP A 1 327 ? 0.389 -7.682 27.911 1.00 86.81 327 ASP A N 1
ATOM 2545 C CA . ASP A 1 327 ? -1.044 -7.968 27.737 1.00 86.81 327 ASP A CA 1
ATOM 2546 C C . ASP A 1 327 ? -1.338 -9.424 27.310 1.00 86.81 327 ASP A C 1
ATOM 2548 O O . ASP A 1 327 ? -2.500 -9.853 27.258 1.00 86.81 327 ASP A O 1
ATOM 2552 N N . GLY A 1 328 ? -0.298 -10.206 26.983 1.00 88.31 328 GLY A N 1
ATOM 2553 C CA . GLY A 1 328 ? -0.402 -11.654 26.783 1.00 88.31 328 GLY A CA 1
ATOM 2554 C C . GLY A 1 328 ? -1.246 -12.069 25.572 1.00 88.31 328 GLY A C 1
ATOM 2555 O O . GLY A 1 328 ? -1.902 -13.111 25.597 1.00 88.31 328 GLY A O 1
ATOM 2556 N N . PHE A 1 329 ? -1.259 -11.269 24.500 1.00 89.12 329 PHE A N 1
ATOM 2557 C CA . PHE A 1 329 ? -2.105 -11.513 23.320 1.00 89.12 329 PHE A CA 1
ATOM 2558 C C . PHE A 1 329 ? -1.593 -12.597 22.364 1.00 89.12 329 PHE A C 1
ATOM 2560 O O . PHE A 1 329 ? -2.328 -13.005 21.467 1.00 89.12 329 PHE A O 1
ATOM 2567 N N . ARG A 1 330 ? -0.386 -13.133 22.589 1.00 85.19 330 ARG A N 1
ATOM 2568 C CA . ARG A 1 330 ? 0.264 -14.120 21.710 1.00 85.19 330 ARG A CA 1
ATOM 2569 C C . ARG A 1 330 ? -0.595 -15.341 21.362 1.00 85.19 330 ARG A C 1
ATOM 2571 O O . ARG A 1 330 ? -0.504 -15.872 20.253 1.00 85.19 330 ARG A O 1
ATOM 2578 N N . TYR A 1 331 ? -1.408 -15.787 22.315 1.00 83.44 331 TYR A N 1
ATOM 2579 C CA . TYR A 1 331 ? -2.235 -16.991 22.199 1.00 83.44 331 TYR A CA 1
ATOM 2580 C C . TYR A 1 331 ? -3.738 -16.696 22.164 1.00 83.44 331 TYR A C 1
ATOM 2582 O O . TYR A 1 331 ? -4.541 -17.627 22.187 1.00 83.44 331 TYR A O 1
ATOM 2590 N N . LYS A 1 332 ? -4.136 -15.419 22.106 1.00 87.19 332 LYS A N 1
ATOM 2591 C CA . LYS A 1 332 ? -5.549 -15.037 22.021 1.00 87.19 332 LYS A CA 1
ATOM 2592 C C . LYS A 1 332 ? -6.046 -15.174 20.581 1.00 87.19 332 LYS A C 1
ATOM 2594 O O . LYS A 1 332 ? -5.314 -14.921 19.627 1.00 87.19 332 LYS A O 1
ATOM 2599 N N . THR A 1 333 ? -7.298 -15.596 20.430 1.00 84.44 333 THR A N 1
ATOM 2600 C CA . THR A 1 333 ? -7.963 -15.805 19.130 1.00 84.44 333 THR A CA 1
ATOM 2601 C C . THR A 1 333 ? -8.847 -14.642 18.708 1.00 84.44 333 THR A C 1
ATOM 2603 O O . THR A 1 333 ? -9.337 -14.631 17.581 1.00 84.44 333 THR A O 1
ATOM 2606 N N . GLU A 1 334 ? -9.033 -13.667 19.589 1.00 87.94 334 GLU A N 1
ATOM 2607 C CA . GLU A 1 334 ? -9.890 -12.508 19.382 1.00 87.94 334 GLU A CA 1
ATOM 2608 C C . GLU A 1 334 ? -9.117 -11.225 19.689 1.00 87.94 334 GLU A C 1
ATOM 2610 O O . GLU A 1 334 ? -8.077 -11.246 20.359 1.00 87.94 334 GLU A O 1
ATOM 2615 N N . LEU A 1 335 ? -9.623 -10.110 19.163 1.00 89.44 335 LEU A N 1
ATOM 2616 C CA . LEU A 1 335 ? -9.122 -8.785 19.506 1.00 89.44 335 LEU A CA 1
ATOM 2617 C C . LEU A 1 335 ? -9.454 -8.446 20.966 1.00 89.44 335 LEU A C 1
ATOM 2619 O O . LEU A 1 335 ? -10.279 -9.096 21.609 1.00 89.44 335 LEU A O 1
ATOM 2623 N N . TYR A 1 336 ? -8.805 -7.413 21.494 1.00 91.00 336 TYR A N 1
ATOM 2624 C CA . TYR A 1 336 ? -9.128 -6.839 22.790 1.00 91.00 336 TYR A CA 1
ATOM 2625 C C . TYR A 1 336 ? -10.609 -6.443 22.823 1.00 91.00 336 TYR A C 1
ATOM 2627 O O . TYR A 1 336 ? -11.143 -5.919 21.845 1.00 91.00 336 TYR A O 1
ATOM 2635 N N . SER A 1 337 ? -11.284 -6.708 23.942 1.00 90.50 337 SER A N 1
ATOM 2636 C CA . SER A 1 337 ? -12.730 -6.496 24.062 1.00 90.50 337 SER A CA 1
ATOM 2637 C C . SER A 1 337 ? -13.116 -5.048 23.741 1.00 90.50 337 SER A C 1
ATOM 2639 O O . SER A 1 337 ? -12.546 -4.104 24.286 1.00 90.50 337 SER A O 1
ATOM 2641 N N . GLY A 1 338 ? -14.067 -4.865 22.823 1.00 87.50 338 GLY A N 1
ATOM 2642 C CA . GLY A 1 338 ? -14.510 -3.545 22.355 1.00 87.50 338 GLY A CA 1
ATOM 2643 C C . GLY A 1 338 ? -13.570 -2.849 21.360 1.00 87.50 338 GLY A C 1
ATOM 2644 O O . GLY A 1 338 ? -13.966 -1.842 20.767 1.00 87.50 338 GLY A O 1
ATOM 2645 N N . ALA A 1 339 ? -12.370 -3.384 21.126 1.00 91.69 339 ALA A N 1
ATOM 2646 C CA . ALA A 1 339 ? -11.447 -2.902 20.108 1.00 91.69 339 ALA A CA 1
ATOM 2647 C C . ALA A 1 339 ? -11.747 -3.529 18.742 1.00 91.69 339 ALA A C 1
ATOM 2649 O O . ALA A 1 339 ? -12.275 -4.635 18.631 1.00 91.69 339 ALA A O 1
ATOM 2650 N N . GLN A 1 340 ? -11.398 -2.812 17.676 1.00 92.44 340 GLN A N 1
ATOM 2651 C CA . GLN A 1 340 ? -11.556 -3.287 16.293 1.00 92.44 340 GLN A CA 1
ATOM 2652 C C . GLN A 1 340 ? -10.237 -3.408 15.541 1.00 92.44 340 GLN A C 1
ATOM 2654 O O . GLN A 1 340 ? -10.217 -3.900 14.410 1.00 92.44 340 GLN A O 1
ATOM 2659 N N . SER A 1 341 ? -9.160 -2.987 16.187 1.00 94.75 341 SER A N 1
ATOM 2660 C CA . SER A 1 341 ? -7.779 -3.181 15.786 1.00 94.75 341 SER A CA 1
ATOM 2661 C C . SER A 1 341 ? -6.893 -3.125 17.028 1.00 94.75 341 SER A C 1
ATOM 2663 O O . SER A 1 341 ? -7.337 -2.706 18.104 1.00 94.75 341 SER A O 1
ATOM 2665 N N . HIS A 1 342 ? -5.638 -3.532 16.881 1.00 94.56 342 HIS A N 1
ATOM 2666 C CA . HIS A 1 342 ? -4.603 -3.236 17.862 1.00 94.56 342 HIS A CA 1
ATOM 2667 C C . HIS A 1 342 ? -3.566 -2.297 17.275 1.00 94.56 342 HIS A C 1
ATOM 2669 O O . HIS A 1 342 ? -3.268 -2.341 16.082 1.00 94.56 342 HIS A O 1
ATOM 2675 N N . VAL A 1 343 ? -2.982 -1.498 18.150 1.00 93.00 343 VAL A N 1
ATOM 2676 C CA . VAL A 1 343 ? -1.753 -0.756 17.914 1.00 93.00 343 VAL A CA 1
ATOM 2677 C C . VAL A 1 343 ? -0.735 -1.301 18.905 1.00 93.00 343 VAL A C 1
ATOM 2679 O O . VAL A 1 343 ? -1.050 -1.480 20.075 1.00 93.00 343 VAL A O 1
ATOM 2682 N N . ALA A 1 344 ? 0.462 -1.624 18.450 1.00 90.81 344 ALA A N 1
ATOM 2683 C CA . ALA A 1 344 ? 1.484 -2.270 19.256 1.00 90.81 344 ALA A CA 1
ATOM 2684 C C . ALA A 1 344 ? 2.873 -1.738 18.905 1.00 90.81 344 ALA A C 1
ATOM 2686 O O . ALA A 1 344 ? 3.016 -0.898 18.014 1.00 90.81 344 ALA A O 1
ATOM 2687 N N . ASN A 1 345 ? 3.883 -2.226 19.630 1.00 86.12 345 ASN A N 1
ATOM 2688 C CA . ASN A 1 345 ? 5.288 -1.871 19.430 1.00 86.12 345 ASN A CA 1
ATOM 2689 C C . ASN A 1 345 ? 5.497 -0.343 19.395 1.00 86.12 345 ASN A C 1
ATOM 2691 O O . ASN A 1 345 ? 5.812 0.230 18.357 1.00 86.12 345 ASN A O 1
ATOM 2695 N N . SER A 1 346 ? 5.180 0.332 20.505 1.00 83.69 346 SER A N 1
ATOM 2696 C CA . SER A 1 346 ? 5.239 1.800 20.635 1.00 83.69 346 SER A CA 1
ATOM 2697 C C . SER A 1 346 ? 4.471 2.588 19.557 1.00 83.69 346 SER A C 1
ATOM 2699 O O . SER A 1 346 ? 4.819 3.718 19.230 1.00 83.69 346 SER A O 1
ATOM 2701 N N . GLY A 1 347 ? 3.410 2.011 18.986 1.00 86.00 347 GLY A N 1
ATOM 2702 C CA . GLY A 1 347 ? 2.620 2.671 17.944 1.00 86.00 347 GLY A CA 1
ATOM 2703 C C . GLY A 1 347 ? 3.052 2.363 16.511 1.00 86.00 347 GLY A C 1
ATOM 2704 O O . GLY A 1 347 ? 2.412 2.844 15.575 1.00 86.00 347 GLY A O 1
ATOM 2705 N N . GLN A 1 348 ? 4.103 1.561 16.327 1.00 88.38 348 GLN A N 1
ATOM 2706 C CA . GLN A 1 348 ? 4.683 1.274 15.016 1.00 88.38 348 GLN A CA 1
ATOM 2707 C C . GLN A 1 348 ? 3.955 0.154 14.266 1.00 88.38 348 GLN A C 1
ATOM 2709 O O . GLN A 1 348 ? 3.979 0.134 13.034 1.00 88.38 348 GLN A O 1
ATOM 2714 N N . GLU A 1 349 ? 3.306 -0.774 14.974 1.00 92.31 349 GLU A N 1
ATOM 2715 C CA . GLU A 1 349 ? 2.609 -1.914 14.370 1.00 92.31 349 GLU A CA 1
ATOM 2716 C C . GLU A 1 349 ? 1.102 -1.840 14.582 1.00 92.31 349 GLU A C 1
ATOM 2718 O O . GLU A 1 349 ? 0.612 -1.573 15.676 1.00 92.31 349 GLU A O 1
ATOM 2723 N N . TYR A 1 350 ? 0.353 -2.144 13.530 1.00 95.50 350 TYR A N 1
ATOM 2724 C CA . TYR A 1 350 ? -1.100 -2.207 13.531 1.00 95.50 350 TYR A CA 1
ATOM 2725 C C . TYR A 1 350 ? -1.550 -3.632 13.243 1.00 95.50 350 TYR A C 1
ATOM 2727 O O . TYR A 1 350 ? -1.155 -4.209 12.230 1.00 95.50 350 TYR A O 1
ATOM 2735 N N . VAL A 1 351 ? -2.417 -4.179 14.092 1.00 94.62 351 VAL A N 1
ATOM 2736 C CA . VAL A 1 351 ? -3.025 -5.502 13.907 1.00 94.62 351 VAL A CA 1
ATOM 2737 C C . VAL A 1 351 ? -4.489 -5.317 13.543 1.00 94.62 351 VAL A C 1
ATOM 2739 O O . VAL A 1 351 ? -5.285 -4.820 14.338 1.00 94.62 351 VAL A O 1
ATOM 2742 N N . LEU A 1 352 ? -4.839 -5.690 12.315 1.00 94.81 352 LEU A N 1
ATOM 2743 C CA . LEU A 1 352 ? -6.116 -5.343 11.699 1.00 94.81 352 LEU A CA 1
ATOM 2744 C C . LEU A 1 352 ? -6.836 -6.579 11.153 1.00 94.81 352 LEU A C 1
ATOM 2746 O O . LEU A 1 352 ? -6.199 -7.457 10.567 1.00 94.81 352 LEU A O 1
ATOM 2750 N N . PRO A 1 353 ? -8.173 -6.646 11.237 1.00 94.06 353 PRO A N 1
ATOM 2751 C CA . PRO A 1 353 ? -8.953 -7.544 10.395 1.00 94.06 353 PRO A CA 1
ATOM 2752 C C . PRO A 1 353 ? -8.658 -7.301 8.909 1.00 94.06 353 PRO A C 1
ATOM 2754 O O . PRO A 1 353 ? -8.504 -6.159 8.473 1.00 94.06 353 PRO A O 1
ATOM 2757 N N . LYS A 1 354 ? -8.613 -8.368 8.106 1.00 93.81 354 LYS A N 1
ATOM 2758 C CA . LYS A 1 354 ? -8.232 -8.299 6.681 1.00 93.81 354 LYS A CA 1
ATOM 2759 C C . LYS A 1 354 ? -9.147 -7.391 5.848 1.00 93.81 354 LYS A C 1
ATOM 2761 O O . LYS A 1 354 ? -8.718 -6.859 4.832 1.00 93.81 354 LYS A O 1
ATOM 2766 N N . GLU A 1 355 ? -10.404 -7.203 6.247 1.00 95.00 355 GLU A N 1
ATOM 2767 C CA . GLU A 1 355 ? -11.363 -6.313 5.580 1.00 95.00 355 GLU A CA 1
ATOM 2768 C C . GLU A 1 355 ? -11.046 -4.831 5.800 1.00 95.00 355 GLU A C 1
ATOM 2770 O O . GLU A 1 355 ? -11.511 -3.996 5.031 1.00 95.00 355 GLU A O 1
ATOM 2775 N N . GLN A 1 356 ? -10.261 -4.504 6.831 1.00 96.38 356 GLN A N 1
ATOM 2776 C CA . GLN A 1 356 ? -9.789 -3.149 7.127 1.00 96.38 356 GLN A CA 1
ATOM 2777 C C . GLN A 1 356 ? -8.458 -2.831 6.430 1.00 96.38 356 GLN A C 1
ATOM 2779 O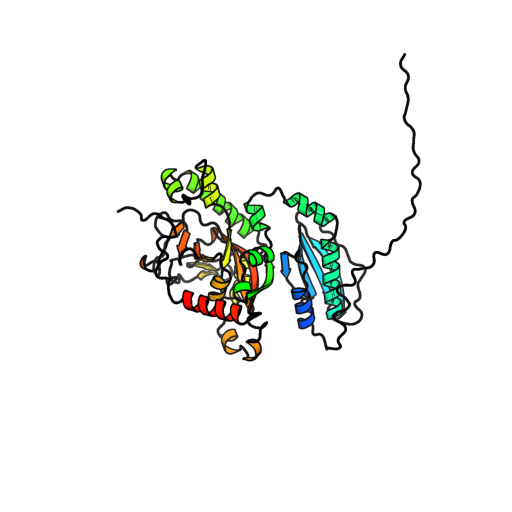 O . GLN A 1 356 ? -7.877 -1.778 6.688 1.00 96.38 356 GLN A O 1
ATOM 2784 N N . VAL A 1 357 ? -7.968 -3.726 5.564 1.00 97.69 357 VAL A N 1
ATOM 2785 C CA . VAL A 1 357 ? -6.710 -3.565 4.829 1.00 97.69 357 VAL A CA 1
ATOM 2786 C C . VAL A 1 357 ? -6.935 -3.830 3.343 1.00 97.69 357 VAL A C 1
ATOM 2788 O O . VAL A 1 357 ? -7.369 -4.909 2.935 1.00 97.69 357 VAL A O 1
ATOM 2791 N N . LEU A 1 358 ? -6.594 -2.850 2.513 1.00 97.75 358 LEU A N 1
ATOM 2792 C CA . LEU A 1 358 ? -6.639 -2.938 1.059 1.00 97.75 358 LEU A CA 1
ATOM 2793 C C . LEU A 1 358 ? -5.217 -2.904 0.482 1.00 97.75 358 LEU A C 1
ATOM 2795 O O . LEU A 1 358 ? -4.594 -1.843 0.488 1.00 97.75 358 LEU A O 1
ATOM 2799 N N . PRO A 1 359 ? -4.699 -4.017 -0.064 1.00 97.75 359 PRO A N 1
ATOM 2800 C CA . PRO A 1 359 ? -3.449 -4.008 -0.818 1.00 97.75 359 PRO A CA 1
ATOM 2801 C C . PRO A 1 359 ? -3.576 -3.144 -2.080 1.00 97.75 359 PRO A C 1
ATOM 2803 O O . PRO A 1 359 ? -4.470 -3.375 -2.895 1.00 97.75 359 PRO A O 1
ATOM 2806 N N . LEU A 1 360 ? -2.677 -2.173 -2.257 1.00 96.75 360 LEU A N 1
ATOM 2807 C CA . LEU A 1 360 ? -2.652 -1.276 -3.419 1.00 96.75 360 LEU A CA 1
ATOM 2808 C C . LEU A 1 360 ? -1.504 -1.563 -4.375 1.00 96.75 360 LEU A C 1
ATOM 2810 O O . LEU A 1 360 ? -1.685 -1.502 -5.590 1.00 96.75 360 LEU A O 1
ATOM 2814 N N . TYR A 1 361 ? -0.318 -1.838 -3.840 1.00 96.62 361 TYR A N 1
ATOM 2815 C CA . TYR A 1 361 ? 0.877 -2.050 -4.645 1.00 96.62 361 TYR A CA 1
ATOM 2816 C C . TYR A 1 361 ? 1.709 -3.182 -4.065 1.00 96.62 361 TYR A C 1
ATOM 2818 O O . TYR A 1 361 ? 1.841 -3.298 -2.851 1.00 96.62 361 TYR A O 1
ATOM 2826 N N . ILE A 1 362 ? 2.322 -3.970 -4.941 1.00 95.25 362 ILE A N 1
ATOM 2827 C CA . ILE A 1 362 ? 3.505 -4.760 -4.609 1.00 95.25 362 ILE A CA 1
ATOM 2828 C C . ILE A 1 362 ? 4.703 -3.884 -4.944 1.00 95.25 362 ILE A C 1
ATOM 2830 O O . ILE A 1 362 ? 4.873 -3.507 -6.103 1.00 95.25 362 ILE A O 1
ATOM 2834 N N . VAL A 1 363 ? 5.518 -3.548 -3.953 1.00 93.19 363 VAL A N 1
ATOM 2835 C CA . VAL A 1 363 ? 6.693 -2.694 -4.127 1.00 93.19 363 VAL A CA 1
ATOM 2836 C C . VAL A 1 363 ? 7.962 -3.465 -3.837 1.00 93.19 363 VAL A C 1
ATOM 2838 O O . VAL A 1 363 ? 8.028 -4.215 -2.868 1.00 93.19 363 VAL A O 1
ATOM 2841 N N . ALA A 1 364 ? 8.965 -3.270 -4.682 1.00 88.88 364 ALA A N 1
ATOM 2842 C CA . ALA A 1 364 ? 10.297 -3.799 -4.475 1.00 88.88 364 ALA A CA 1
ATOM 2843 C C . ALA A 1 364 ? 11.208 -2.694 -3.942 1.00 88.88 364 ALA A C 1
ATOM 2845 O O . ALA A 1 364 ? 11.255 -1.592 -4.496 1.00 88.88 364 ALA A O 1
ATOM 2846 N N . PHE A 1 365 ? 11.950 -3.026 -2.898 1.00 86.75 365 PHE A N 1
ATOM 2847 C CA . PHE A 1 365 ? 13.031 -2.238 -2.342 1.00 86.75 365 PHE A CA 1
ATOM 2848 C C . PHE A 1 365 ? 14.354 -2.936 -2.589 1.00 86.75 365 PHE A C 1
ATOM 2850 O O . PHE A 1 365 ? 14.419 -4.164 -2.619 1.00 86.75 365 PHE A O 1
ATOM 2857 N N . ASP A 1 366 ? 15.396 -2.138 -2.730 1.00 82.69 366 ASP A N 1
ATOM 2858 C CA . ASP A 1 366 ? 16.773 -2.594 -2.815 1.00 82.69 366 ASP A CA 1
ATOM 2859 C C . ASP A 1 366 ? 17.565 -1.965 -1.673 1.00 82.69 366 ASP A C 1
ATOM 2861 O O . ASP A 1 366 ? 17.372 -0.782 -1.375 1.00 82.69 366 ASP A O 1
ATOM 2865 N N . TRP A 1 367 ? 18.427 -2.733 -1.015 1.00 78.06 367 TRP A N 1
ATOM 2866 C CA . TRP A 1 367 ? 19.292 -2.179 0.020 1.00 78.06 367 TRP A CA 1
ATOM 2867 C C . TRP A 1 367 ? 20.612 -1.729 -0.595 1.00 78.06 367 TRP A C 1
ATOM 2869 O O . TRP A 1 367 ? 21.480 -2.532 -0.939 1.00 78.06 367 TRP A O 1
ATOM 2879 N N . VAL A 1 368 ? 20.742 -0.417 -0.755 1.00 76.19 368 VAL A N 1
ATOM 2880 C CA . VAL A 1 368 ? 21.871 0.256 -1.395 1.00 76.19 368 VAL A CA 1
ATOM 2881 C C . VAL A 1 368 ? 22.264 1.429 -0.497 1.00 76.19 368 VAL A C 1
ATOM 2883 O O . VAL A 1 368 ? 21.882 2.564 -0.781 1.00 76.19 368 VAL A O 1
ATOM 2886 N N . PRO A 1 369 ? 22.971 1.183 0.623 1.00 72.62 369 PRO A N 1
ATOM 2887 C CA . PRO A 1 369 ? 23.439 2.272 1.467 1.00 72.62 369 PRO A CA 1
ATOM 2888 C C . PRO A 1 369 ? 24.437 3.133 0.683 1.00 72.62 369 PRO A C 1
ATOM 2890 O O . PRO A 1 369 ? 25.438 2.636 0.169 1.00 72.62 369 PRO A O 1
ATOM 2893 N N . GLU A 1 370 ? 24.166 4.431 0.591 1.00 76.00 370 GLU A N 1
ATOM 2894 C CA . GLU A 1 370 ? 25.005 5.412 -0.107 1.00 76.00 370 GLU A CA 1
ATOM 2895 C C . GLU A 1 370 ? 26.217 5.830 0.738 1.00 76.00 370 GLU A C 1
ATOM 2897 O O . GLU A 1 370 ? 27.208 6.336 0.213 1.00 76.00 370 GLU A O 1
ATOM 2902 N N . ASN A 1 371 ? 26.146 5.628 2.058 1.00 79.38 371 ASN A N 1
ATOM 2903 C CA . ASN A 1 371 ? 27.209 5.959 3.001 1.00 79.38 371 ASN A CA 1
ATOM 2904 C C . ASN A 1 371 ? 27.180 5.064 4.259 1.00 79.38 371 ASN A C 1
ATOM 2906 O O . ASN A 1 371 ? 26.202 4.370 4.551 1.00 79.38 371 ASN A O 1
ATOM 2910 N N . GLU A 1 372 ? 28.267 5.100 5.036 1.00 75.69 372 GLU A N 1
ATOM 2911 C CA . GLU A 1 372 ? 28.409 4.307 6.268 1.00 75.69 372 GLU A CA 1
ATOM 2912 C C . GLU A 1 372 ? 27.437 4.751 7.377 1.00 75.69 372 GLU A C 1
ATOM 2914 O O . GLU A 1 372 ? 27.148 3.997 8.305 1.00 75.69 372 GLU A O 1
ATOM 2919 N N . GLU A 1 373 ? 26.912 5.976 7.319 1.00 80.88 373 GLU A N 1
ATOM 2920 C CA . GLU A 1 373 ? 25.918 6.456 8.280 1.00 80.88 373 GLU A CA 1
ATOM 2921 C C . GLU A 1 373 ? 24.566 5.762 8.093 1.00 80.88 373 GLU A C 1
ATOM 2923 O O . GLU A 1 373 ? 24.035 5.244 9.072 1.00 80.88 373 GLU A O 1
ATOM 2928 N N . GLN A 1 374 ? 24.061 5.650 6.862 1.00 73.25 374 GLN A N 1
ATOM 2929 C CA . GLN A 1 374 ? 22.836 4.903 6.546 1.00 73.25 374 GLN A CA 1
ATOM 2930 C C . GLN A 1 374 ? 22.956 3.433 6.961 1.00 73.25 374 GLN A C 1
ATOM 2932 O O . GLN A 1 374 ? 22.040 2.868 7.562 1.00 73.25 374 GLN A O 1
ATOM 2937 N N . ARG A 1 375 ? 24.121 2.821 6.707 1.00 69.88 375 ARG A N 1
ATOM 2938 C CA . ARG A 1 375 ? 24.413 1.451 7.144 1.00 69.88 375 ARG A CA 1
ATOM 2939 C C . ARG A 1 375 ? 24.350 1.321 8.669 1.00 69.88 375 ARG A C 1
ATOM 2941 O O . ARG A 1 375 ? 23.661 0.438 9.176 1.00 69.88 375 ARG A O 1
ATOM 2948 N N . ARG A 1 376 ? 25.018 2.217 9.406 1.00 71.25 376 ARG A N 1
ATOM 2949 C CA . ARG A 1 376 ? 24.978 2.247 10.880 1.00 71.25 376 ARG A CA 1
ATOM 2950 C C . ARG A 1 376 ? 23.583 2.552 11.424 1.00 71.25 376 ARG A C 1
ATOM 2952 O O . ARG A 1 376 ? 23.204 1.989 12.444 1.00 71.25 376 ARG A O 1
ATOM 2959 N N . ALA A 1 377 ? 22.818 3.424 10.770 1.00 69.06 377 ALA A N 1
ATOM 2960 C CA . ALA A 1 377 ? 21.443 3.738 11.146 1.00 69.06 377 ALA A CA 1
ATOM 2961 C C . ALA A 1 377 ? 20.545 2.499 11.051 1.00 69.06 377 ALA A C 1
ATOM 2963 O O . ALA A 1 377 ? 19.827 2.204 12.003 1.00 69.06 377 ALA A O 1
ATOM 2964 N N . TYR A 1 378 ? 20.648 1.734 9.959 1.00 67.94 378 TYR A N 1
ATOM 2965 C CA . TYR A 1 378 ? 19.903 0.485 9.809 1.00 67.94 378 TYR A CA 1
ATOM 2966 C C . TYR A 1 378 ? 20.307 -0.571 10.845 1.00 67.94 378 TYR A C 1
ATOM 2968 O O . TYR A 1 378 ? 19.432 -1.203 11.426 1.00 67.94 378 TYR A O 1
ATOM 2976 N N . ILE A 1 379 ? 21.607 -0.732 11.124 1.00 66.75 379 ILE A N 1
ATOM 2977 C CA . ILE A 1 379 ? 22.086 -1.678 12.148 1.00 66.75 379 ILE A CA 1
ATOM 2978 C C . ILE A 1 379 ? 21.533 -1.309 13.530 1.00 66.75 379 ILE A C 1
ATOM 2980 O O . ILE A 1 379 ? 20.917 -2.154 14.169 1.00 66.75 379 ILE A O 1
ATOM 2984 N N . ARG A 1 380 ? 21.666 -0.042 13.953 1.00 69.81 380 ARG A N 1
ATOM 2985 C CA . ARG A 1 380 ? 21.138 0.426 15.249 1.00 69.81 380 ARG A CA 1
ATOM 2986 C C . ARG A 1 380 ? 19.633 0.210 15.373 1.00 69.81 380 ARG A C 1
ATOM 2988 O O . ARG A 1 380 ? 19.160 -0.208 16.421 1.00 69.81 380 ARG A O 1
ATOM 2995 N N . TYR A 1 381 ? 18.891 0.479 14.301 1.00 64.62 381 TYR A N 1
ATOM 2996 C CA . TYR A 1 381 ? 17.457 0.218 14.263 1.00 64.62 381 TYR A CA 1
ATOM 2997 C C . TYR A 1 381 ? 17.138 -1.281 14.388 1.00 64.62 381 TYR A C 1
ATOM 2999 O O . TYR A 1 381 ? 16.275 -1.686 15.165 1.00 64.62 381 TYR A O 1
ATOM 3007 N N . ALA A 1 382 ? 17.839 -2.125 13.627 1.00 64.19 382 ALA A N 1
ATOM 3008 C CA . ALA A 1 382 ? 17.637 -3.568 13.672 1.00 64.19 382 ALA A CA 1
ATOM 3009 C C . ALA A 1 382 ? 17.933 -4.134 15.069 1.00 64.19 382 ALA A C 1
ATOM 3011 O O . ALA A 1 382 ? 17.201 -4.999 15.543 1.00 64.19 382 ALA A O 1
ATOM 3012 N N . GLU A 1 383 ? 18.954 -3.607 15.745 1.00 60.38 383 GLU A N 1
ATOM 3013 C CA . GLU A 1 383 ? 19.274 -3.928 17.137 1.00 60.38 383 GLU A CA 1
ATOM 3014 C C . GLU A 1 383 ? 18.191 -3.432 18.111 1.00 60.38 383 GLU A C 1
ATOM 3016 O O . GLU A 1 383 ? 17.838 -4.160 19.040 1.00 60.38 383 GLU A O 1
ATOM 3021 N N . SER A 1 384 ? 17.600 -2.249 17.889 1.00 63.72 384 SER A N 1
ATOM 3022 C CA . SER A 1 384 ? 16.513 -1.738 18.739 1.00 63.72 384 SER A CA 1
ATOM 3023 C C . SER A 1 384 ? 15.200 -2.504 18.579 1.00 63.72 384 SER A C 1
ATOM 3025 O O . SER A 1 384 ? 14.443 -2.607 19.531 1.00 63.72 384 SER A O 1
ATOM 3027 N N . MET A 1 385 ? 14.923 -3.115 17.424 1.00 54.97 385 MET A N 1
ATOM 3028 C CA . MET A 1 385 ? 13.746 -3.992 17.288 1.00 54.97 385 MET A CA 1
ATOM 3029 C C . MET A 1 385 ? 13.824 -5.248 18.174 1.00 54.97 385 MET A C 1
ATOM 3031 O O . MET A 1 385 ? 12.807 -5.889 18.430 1.00 54.97 385 MET A O 1
ATOM 3035 N N . VAL A 1 386 ? 15.025 -5.617 18.630 1.00 46.69 386 VAL A N 1
ATOM 3036 C CA . VAL A 1 386 ? 15.258 -6.776 19.506 1.00 46.69 386 VAL A CA 1
ATOM 3037 C C . VAL A 1 386 ? 15.211 -6.381 20.992 1.00 46.69 386 VAL A C 1
ATOM 3039 O O . VAL A 1 386 ? 15.037 -7.252 21.844 1.00 46.69 386 VAL A O 1
ATOM 3042 N N . SER A 1 387 ? 15.283 -5.082 21.306 1.00 36.75 387 SER A N 1
ATOM 3043 C CA . SER A 1 387 ? 15.331 -4.551 22.673 1.00 36.75 387 SER A CA 1
ATOM 3044 C C . SER A 1 387 ? 14.286 -3.441 22.846 1.00 36.75 387 SER A C 1
ATOM 3046 O O . SER A 1 387 ? 14.496 -2.346 22.327 1.00 36.75 387 SER A O 1
ATOM 3048 N N . PRO A 1 388 ? 13.164 -3.672 23.554 1.00 35.09 388 PRO A N 1
ATOM 3049 C CA . PRO A 1 388 ? 12.151 -2.635 23.727 1.00 35.09 388 PRO A CA 1
ATOM 3050 C C . PRO A 1 388 ? 12.758 -1.406 24.434 1.00 35.09 388 PRO A C 1
ATOM 3052 O O . PRO A 1 388 ? 13.503 -1.586 25.400 1.00 35.09 388 PRO A O 1
ATOM 3055 N N . PRO A 1 389 ? 12.472 -0.170 23.981 1.00 40.72 389 PRO A N 1
ATOM 3056 C CA . PRO A 1 389 ? 12.923 1.031 24.678 1.00 40.72 389 PRO A CA 1
ATOM 3057 C C . PRO A 1 389 ? 12.255 1.128 26.058 1.00 40.72 389 PRO A C 1
ATOM 3059 O O . PRO A 1 389 ? 11.057 0.880 26.192 1.00 40.72 389 PRO A O 1
ATOM 3062 N N . GLU A 1 390 ? 13.029 1.487 27.086 1.00 42.94 390 GLU A N 1
ATOM 3063 C CA . GLU A 1 390 ? 12.591 1.458 28.493 1.00 42.94 390 GLU A CA 1
ATOM 3064 C C . GLU A 1 390 ? 11.542 2.539 28.861 1.00 42.94 390 GLU A C 1
ATOM 3066 O O . GLU A 1 390 ? 10.865 2.380 29.872 1.00 42.94 390 GLU A O 1
ATOM 3071 N N . ASP A 1 391 ? 11.308 3.569 28.027 1.00 44.69 391 ASP A N 1
ATOM 3072 C CA . ASP A 1 391 ? 10.629 4.816 28.454 1.00 44.69 391 ASP A CA 1
ATOM 3073 C C . ASP A 1 391 ? 9.397 5.286 27.627 1.00 44.69 391 ASP A C 1
ATOM 3075 O O . ASP A 1 391 ? 8.976 6.439 27.727 1.00 44.69 391 ASP A O 1
ATOM 3079 N N . ASP A 1 392 ? 8.747 4.444 26.815 1.00 45.94 392 ASP A N 1
ATOM 3080 C CA . ASP A 1 392 ? 7.699 4.917 25.871 1.00 45.94 392 ASP A CA 1
ATOM 3081 C C . ASP A 1 392 ? 6.247 4.972 26.403 1.00 45.94 392 ASP A C 1
ATOM 3083 O O . ASP A 1 392 ? 5.323 5.340 25.669 1.00 45.94 392 ASP A O 1
ATOM 3087 N N . LEU A 1 393 ? 6.002 4.665 27.681 1.00 39.66 393 LEU A N 1
ATOM 3088 C CA . LEU A 1 393 ? 4.642 4.664 28.251 1.00 39.66 393 LEU A CA 1
ATOM 3089 C C . LEU A 1 393 ? 4.014 6.066 28.383 1.00 39.66 393 LEU A C 1
ATOM 3091 O O . LEU A 1 393 ? 2.788 6.176 28.388 1.00 39.66 393 LEU A O 1
ATOM 3095 N N . GLU A 1 394 ? 4.810 7.137 28.458 1.00 37.50 394 GLU A N 1
ATOM 3096 C CA . GLU A 1 394 ? 4.292 8.499 28.680 1.00 37.50 394 GLU A CA 1
ATOM 3097 C C . GLU A 1 394 ? 3.900 9.245 27.393 1.00 37.50 394 GLU A C 1
ATOM 3099 O O . GLU A 1 394 ? 3.073 10.156 27.440 1.00 37.50 394 GLU A O 1
ATOM 3104 N N . LYS A 1 395 ? 4.433 8.861 26.224 1.00 36.59 395 LYS A N 1
ATOM 3105 C CA . LYS A 1 395 ? 4.223 9.608 24.965 1.00 36.59 395 LYS A CA 1
ATOM 3106 C C . LYS A 1 395 ? 2.959 9.230 24.198 1.00 36.59 395 LYS A C 1
ATOM 3108 O O . LYS A 1 395 ? 2.544 9.980 23.318 1.00 36.59 395 LYS A O 1
ATOM 3113 N N . LEU A 1 396 ? 2.352 8.082 24.495 1.00 39.56 396 LEU A N 1
ATOM 3114 C CA . LEU A 1 396 ? 1.325 7.491 23.628 1.00 39.56 396 LEU A CA 1
ATOM 3115 C C . LEU A 1 396 ? -0.121 7.785 24.047 1.00 39.56 396 LEU A C 1
ATOM 3117 O O . LEU A 1 396 ? -1.035 7.359 23.348 1.00 39.56 396 LEU A O 1
ATOM 3121 N N . GLY A 1 397 ? -0.345 8.566 25.109 1.00 31.20 397 GLY A N 1
ATOM 3122 C CA . GLY A 1 397 ? -1.688 8.921 25.579 1.00 31.20 397 GLY A CA 1
ATOM 3123 C C . GLY A 1 397 ? -2.408 7.767 26.291 1.00 31.20 397 GLY A C 1
ATOM 3124 O O . GLY A 1 397 ? -2.096 6.589 26.115 1.00 31.20 397 GLY A O 1
ATOM 3125 N N . ARG A 1 398 ? -3.366 8.109 27.159 1.00 36.09 398 ARG A N 1
ATOM 3126 C CA . ARG A 1 398 ? -4.147 7.139 27.941 1.00 36.09 398 ARG A CA 1
ATOM 3127 C C . ARG A 1 398 ? -5.258 6.538 27.081 1.00 36.09 398 ARG A C 1
ATOM 3129 O O . ARG A 1 398 ? -6.365 7.056 27.041 1.00 36.09 398 ARG A O 1
ATOM 3136 N N . TRP A 1 399 ? -4.973 5.419 26.428 1.00 44.47 399 TRP A N 1
ATOM 3137 C CA . TRP A 1 399 ? -5.998 4.584 25.796 1.00 44.47 399 TRP A CA 1
ATOM 3138 C C . TRP A 1 399 ? -6.630 3.668 26.839 1.00 44.47 399 TRP A C 1
ATOM 3140 O O . TRP A 1 399 ? -5.959 3.256 27.787 1.00 44.47 399 TRP A O 1
ATOM 3150 N N . SER A 1 400 ? -7.926 3.384 26.686 1.00 36.41 400 SER A N 1
ATOM 3151 C CA . SER A 1 400 ? -8.756 2.710 27.687 1.00 36.41 400 SER A CA 1
ATOM 3152 C C . SER A 1 400 ? -8.084 1.461 28.271 1.00 36.41 400 SER A C 1
ATOM 3154 O O . SER A 1 400 ? -8.130 0.379 27.683 1.00 36.41 400 SER A O 1
ATOM 3156 N N . ARG A 1 401 ? -7.535 1.581 29.483 1.00 34.53 401 ARG A N 1
ATOM 3157 C CA . ARG A 1 401 ? -7.591 0.470 30.428 1.00 34.53 401 ARG A CA 1
ATOM 3158 C C . ARG A 1 401 ? -9.065 0.359 30.776 1.00 34.53 401 ARG A C 1
ATOM 3160 O O . ARG A 1 401 ? -9.595 1.253 31.431 1.00 34.53 401 ARG A O 1
ATOM 3167 N N . GLY A 1 402 ? -9.742 -0.649 30.224 1.00 31.61 402 GLY A N 1
ATOM 3168 C CA . GLY A 1 402 ? -11.091 -0.983 30.663 1.00 31.61 402 GLY A CA 1
ATOM 3169 C C . GLY A 1 402 ? -11.097 -1.009 32.188 1.00 31.61 402 GLY A C 1
ATOM 3170 O O . GLY A 1 402 ? -10.208 -1.617 32.784 1.00 31.61 402 GLY A O 1
ATOM 3171 N N . GLY A 1 403 ? -12.012 -0.249 32.785 1.00 32.75 403 GLY A N 1
ATOM 3172 C CA . GLY A 1 403 ? -12.187 -0.236 34.228 1.00 32.75 403 GLY A CA 1
ATOM 3173 C C . GLY A 1 403 ? -12.447 -1.651 34.733 1.00 32.75 403 GLY A C 1
ATOM 3174 O O . GLY A 1 403 ? -13.232 -2.389 34.132 1.00 32.75 403 GLY A O 1
ATOM 3175 N N . GLU A 1 404 ? -11.763 -2.003 35.816 1.00 33.28 404 GLU A N 1
ATOM 3176 C CA . GLU A 1 404 ? -12.364 -2.842 36.851 1.00 33.28 404 GLU A CA 1
ATOM 3177 C C . GLU A 1 404 ? -13.288 -1.983 37.716 1.00 33.28 404 GLU A C 1
ATOM 3179 O O . GLU A 1 404 ? -12.923 -0.807 37.973 1.00 33.28 404 GLU A O 1
#